Protein AF-A0A2N3BWS3-F1 (afdb_monomer)

Solvent-accessible surface area (backbone atoms only — not comparable to full-atom values): 22316 Å² total; per-residue (Å²): 134,87,56,79,60,49,69,54,69,70,58,85,68,66,78,55,32,49,43,45,34,47,52,26,44,51,46,23,54,54,46,52,52,51,51,47,65,52,42,57,38,34,72,71,69,78,39,83,69,52,35,74,57,54,70,63,33,44,49,50,46,45,50,56,58,46,28,44,41,25,44,51,46,14,50,44,46,57,46,49,27,74,69,34,76,46,72,60,68,48,40,68,70,45,48,52,50,53,48,34,43,51,47,13,53,51,35,54,52,46,24,55,82,50,55,64,67,58,34,43,50,38,46,47,46,24,61,51,56,49,49,52,56,52,45,53,49,37,60,75,40,66,35,68,89,57,45,64,57,53,51,44,50,48,46,33,49,48,12,50,52,42,27,46,53,35,44,65,70,72,48,68,26,65,77,32,59,16,44,39,40,28,49,43,36,51,55,49,51,50,52,55,52,49,55,52,51,52,54,52,54,53,40,58,52,39,59,75,67,69,52,93,74,76,55,69,73,74,78,42,73,66,55,49,51,37,51,50,40,40,53,54,21,40,51,36,36,46,77,37,71,87,36,70,67,25,55,54,36,43,50,52,28,28,50,43,52,50,54,54,48,64,63,51,52,55,83,77,42,63,87,38,70,74,56,38,54,57,51,51,61,47,48,56,69,47,51,45,72,72,67,84,78,81,82,82,87,69,76,87,61,59,84,84,62,82,88,53,83,59,65,50,45,80,68,62,82,85,77,84,85,83,83,86,84,84,75,78,91,72,91,76,84,93,80,86,90,86,84,88,82,84,86,83,89,89,82,84,89,84,89,88,84,86,82,85,82,88,84,87,81,88,78,84,78,85,90,82,88,75,88,85,80,86,88,83,134

Radius of gyration: 27.06 Å; Cα contacts (8 Å, |Δi|>4): 331; chains: 1; bounding box: 96×55×74 Å

Mean predicted aligned error: 15.38 Å

Sequence (377 aa):
MTTTTEPTRAWTGPAILTFGFRPFLFGAAVWAMLAMVFWVPMQSGHLMLPTAFDPLSWHAQEFLFGYLGAVVAGFLLTAVPNWTGRLPIVGWRLGVLAGLWLAGRLAVCVSGGLTAGQIAVADLAFPVVFALAIGREIVAGRNWRNLIVLAMLGDFILGNALFHWEAARGDHAAQGYGLGLGLGTAIMMIAVKRGRRVPSITSNWLVKRRSSVLPVPPMQSFDKAALVALVVSLALWVGLPLGSLTGVALALAGVLHALRLTRRAGHRTFAEPLVKVLHAGYAVFFLSPSIPVRPPLRPWLRARLRPSSFCAGLFRPVTGRAGLAHRGGGRCAPCDPLGLGTMTGPCATDRQGGGLPYPGAVHRAPKSVLLGVSPLP

pLDDT: mean 70.32, std 23.37, range [23.23, 97.0]

Secondary structure (DSSP, 8-state):
---TTHHHHS--S-GGGSSTHHHHHHHHHHHHHHHHHHHHHHHTTS---S-SS-HHHHHHHIIIIIIHHHHHHHHHHHHHHHHH-PPPP-THHHHHHHHHHHHHHHHHHTGGGS-HHHHHHHHHHHHHHHHHHHHHHHHHTT-GGGHHHHHHHHHHHHHHHHHHHHHHTTS-GGGSHHHHHHHHHHHHHHHHHHHHHHHHHHHHHHHHTT-S-PPPPTT-HHHHHHHHHHHHHHHHHHH-TT-HHHHHHHHHHHHHHHHHHHTTTGGGGTT-HHHHHHHHHHHHHHHGGG---PPP--GGGTTT-SS-TTGGGTS----S-------------------------------------------PPP-----------

Foldseek 3Di:
DDALCNVLVPDPDDPQQSAFLRLLLVVLVVLVVVLCVQLVCLVVVNDDFLALARSLLLSLCCVLQQNVVSNVRSVLLVVLCVQLVDHGRGDVSSVVLSVLSVQLNVCRRNVNVDQLVVNLCSSLVNLVVSLVVSVVSCVVSVPPVCCVVSVLSVQLSVLSNVLSVCSNVVHNSSPALSSLSSVLSSVLNCLVVLLQPLLVVVQVVCVVVVPPDHADHGPDPLSVVLSVLSVVLSVCCSVPVPDPVSLVSLLVSLVSQVVSLVSSPLVVVVVDPVSVVSSVVSCLQSVLQPDDDPDDDDDVVVPPDPDDPRVCSNDDDDPDDDDPPPDDPDDDDDDDDDDDDDDDDDDDDDDDDDDDDDDDDDDDDDDDDDDDDDDDD

Structure (mmCIF, N/CA/C/O backbone):
data_AF-A0A2N3BWS3-F1
#
_entry.id   AF-A0A2N3BWS3-F1
#
loop_
_atom_site.group_PDB
_atom_site.id
_atom_site.type_symbol
_atom_site.label_atom_id
_atom_site.label_alt_id
_atom_site.label_comp_id
_atom_site.label_asym_id
_atom_site.label_entity_id
_atom_site.label_seq_id
_atom_site.pdbx_PDB_ins_code
_atom_site.Cartn_x
_atom_site.Cartn_y
_atom_site.Cartn_z
_atom_site.occupancy
_atom_site.B_iso_or_equiv
_atom_site.auth_seq_id
_atom_site.auth_comp_id
_atom_site.auth_asym_id
_atom_site.auth_atom_id
_atom_site.pdbx_PDB_model_num
ATOM 1 N N . MET A 1 1 ? -15.454 -22.858 24.008 1.00 45.22 1 MET A N 1
ATOM 2 C CA . MET A 1 1 ? -15.354 -21.563 23.299 1.00 45.22 1 MET A CA 1
ATOM 3 C C . MET A 1 1 ? -13.885 -21.245 23.145 1.00 45.22 1 MET A C 1
ATOM 5 O O . MET A 1 1 ? -13.258 -20.890 24.133 1.00 45.22 1 MET A O 1
ATOM 9 N N . THR A 1 2 ? -13.325 -21.442 21.954 1.00 45.47 2 THR A N 1
ATOM 10 C CA . THR A 1 2 ? -11.912 -21.137 21.729 1.00 45.47 2 THR A CA 1
ATOM 11 C C . THR A 1 2 ? -11.706 -19.630 21.734 1.00 45.47 2 THR A C 1
ATOM 13 O O . THR A 1 2 ? -12.371 -18.908 20.986 1.00 45.47 2 THR A O 1
ATOM 16 N N . THR A 1 3 ? -10.823 -19.140 22.594 1.00 57.09 3 THR A N 1
ATOM 17 C CA . THR A 1 3 ? -10.532 -17.702 22.665 1.00 57.09 3 THR A CA 1
ATOM 18 C C . THR A 1 3 ? -9.661 -17.293 21.475 1.00 57.09 3 THR A C 1
ATOM 20 O O . THR A 1 3 ? -8.882 -18.088 20.952 1.00 57.09 3 THR A O 1
ATOM 23 N N . THR A 1 4 ? -9.758 -16.042 21.019 1.00 57.84 4 THR A N 1
ATOM 24 C CA . THR A 1 4 ? -8.979 -15.532 19.867 1.00 57.84 4 THR A CA 1
ATOM 25 C C . THR A 1 4 ? -7.456 -15.620 20.051 1.00 57.84 4 THR A C 1
ATOM 27 O O . THR A 1 4 ? -6.715 -15.474 19.081 1.00 57.84 4 THR A O 1
ATOM 30 N N . THR A 1 5 ? -6.983 -15.882 21.273 1.00 60.38 5 THR A N 1
ATOM 31 C CA . THR A 1 5 ? -5.571 -16.018 21.656 1.00 60.38 5 THR A CA 1
ATOM 32 C C . THR A 1 5 ? -5.061 -17.465 21.672 1.00 60.38 5 THR A C 1
ATOM 34 O O . THR A 1 5 ? -3.852 -17.687 21.784 1.00 60.38 5 THR A O 1
ATOM 37 N N . GLU A 1 6 ? -5.940 -18.456 21.539 1.00 63.56 6 GLU A N 1
ATOM 38 C CA . GLU A 1 6 ? -5.607 -19.881 21.640 1.00 63.56 6 GLU A CA 1
ATOM 39 C C . GLU A 1 6 ? -4.723 -20.392 20.486 1.00 63.56 6 GLU A C 1
ATOM 41 O O . GLU A 1 6 ? -3.702 -21.019 20.771 1.00 63.56 6 GLU A O 1
ATOM 46 N N . PRO A 1 7 ? -4.963 -20.029 19.205 1.00 64.31 7 PRO A N 1
ATOM 47 C CA . PRO A 1 7 ? -4.083 -20.440 18.103 1.00 64.31 7 PRO A CA 1
ATOM 48 C C . PRO A 1 7 ? -2.673 -19.852 18.213 1.00 64.31 7 PRO A C 1
ATOM 50 O O . PRO A 1 7 ? -1.696 -20.492 17.839 1.00 64.31 7 PRO A O 1
ATOM 53 N N . THR A 1 8 ? -2.553 -18.630 18.743 1.00 64.19 8 THR A N 1
ATOM 54 C CA . THR A 1 8 ? -1.258 -17.978 18.991 1.00 64.19 8 THR A CA 1
ATOM 55 C C . THR A 1 8 ? -0.478 -18.627 20.129 1.00 64.19 8 THR A C 1
ATOM 57 O O . THR A 1 8 ? 0.747 -18.621 20.087 1.00 64.19 8 THR A O 1
ATOM 60 N N . ARG A 1 9 ? -1.166 -19.175 21.142 1.00 63.12 9 ARG A N 1
ATOM 61 C CA . ARG A 1 9 ? -0.533 -19.889 22.264 1.00 63.12 9 ARG A CA 1
ATOM 62 C C . ARG A 1 9 ? -0.180 -21.335 21.921 1.00 63.12 9 ARG A C 1
ATOM 64 O O . ARG A 1 9 ? 0.783 -21.851 22.469 1.00 63.12 9 ARG A O 1
ATOM 71 N N . ALA A 1 10 ? -0.929 -21.962 21.017 1.00 70.12 10 ALA A N 1
ATOM 72 C CA . ALA A 1 10 ? -0.691 -23.333 20.567 1.00 70.12 10 ALA A CA 1
ATOM 73 C C . ALA A 1 10 ? 0.445 -23.461 19.529 1.00 70.12 10 ALA A C 1
ATOM 75 O O . ALA A 1 10 ? 0.857 -24.572 19.205 1.00 70.12 10 ALA A O 1
ATOM 76 N N . TRP A 1 11 ? 0.948 -22.351 18.978 1.00 72.81 11 TRP A N 1
ATOM 77 C CA . TRP A 1 11 ? 2.016 -22.375 17.978 1.00 72.81 11 TRP A CA 1
ATOM 78 C C . TRP A 1 11 ? 3.396 -22.585 18.616 1.00 72.81 11 TRP A C 1
ATOM 80 O O . TRP A 1 11 ? 3.886 -21.723 19.342 1.00 72.81 11 TRP A O 1
ATOM 90 N N . THR A 1 12 ? 4.049 -23.696 18.274 1.00 73.00 12 THR A N 1
ATOM 91 C CA . THR A 1 12 ? 5.389 -24.087 18.757 1.00 73.00 12 THR A CA 1
ATOM 92 C C . THR A 1 12 ? 6.524 -23.805 17.761 1.00 73.00 12 THR A C 1
ATOM 94 O O . THR A 1 12 ? 7.680 -24.096 18.049 1.00 73.00 12 THR A O 1
ATOM 97 N N . GLY A 1 13 ? 6.220 -23.248 16.583 1.00 78.06 13 GLY A N 1
ATOM 98 C CA . GLY A 1 13 ? 7.214 -22.935 15.549 1.00 78.06 13 GLY A CA 1
ATOM 99 C C . GLY A 1 13 ? 7.935 -21.588 15.750 1.00 78.06 13 GLY A C 1
ATOM 100 O O . GLY A 1 13 ? 7.808 -20.954 16.798 1.00 78.06 13 GLY A O 1
ATOM 101 N N . PRO A 1 14 ? 8.653 -21.082 14.725 1.00 79.31 14 PRO A N 1
ATOM 102 C CA . PRO A 1 14 ? 9.442 -19.853 14.825 1.00 79.31 14 PRO A CA 1
ATOM 103 C C . PRO A 1 14 ? 8.625 -18.652 15.318 1.00 79.31 14 PRO A C 1
ATOM 105 O O . PRO A 1 14 ? 7.535 -18.379 14.804 1.00 79.31 14 PRO A O 1
ATOM 108 N N . ALA A 1 15 ? 9.182 -17.886 16.262 1.00 77.62 15 ALA A N 1
ATOM 109 C CA . ALA A 1 15 ? 8.506 -16.759 16.918 1.00 77.62 15 ALA A CA 1
ATOM 110 C C . ALA A 1 15 ? 8.084 -15.629 15.955 1.00 77.62 15 ALA A C 1
ATOM 112 O O . ALA A 1 15 ? 7.190 -14.830 16.262 1.00 77.62 15 ALA A O 1
ATOM 113 N N . ILE A 1 16 ? 8.713 -15.548 14.778 1.00 77.00 16 ILE A N 1
ATOM 114 C CA . ILE A 1 16 ? 8.342 -14.581 13.741 1.00 77.00 16 ILE A CA 1
ATOM 115 C C . ILE A 1 16 ? 6.975 -14.901 13.122 1.00 77.00 16 ILE A C 1
ATOM 117 O O . ILE A 1 16 ? 6.283 -13.985 12.697 1.00 77.00 16 ILE A O 1
ATOM 121 N N . LEU A 1 17 ? 6.534 -16.164 13.145 1.00 80.00 17 LEU A N 1
ATOM 122 C CA . LEU A 1 17 ? 5.262 -16.601 12.558 1.00 80.00 17 LEU A CA 1
ATOM 123 C C . LEU A 1 17 ? 4.086 -16.604 13.548 1.00 80.00 17 LEU A C 1
ATOM 125 O O . LEU A 1 17 ? 2.964 -16.956 13.180 1.00 80.00 17 LEU A O 1
ATOM 129 N N . THR A 1 18 ? 4.322 -16.191 14.795 1.00 74.56 18 THR A N 1
ATOM 130 C CA . THR A 1 18 ? 3.289 -16.144 15.837 1.00 74.56 18 THR A CA 1
ATOM 131 C C . THR A 1 18 ? 2.251 -15.058 15.564 1.00 74.56 18 THR A C 1
ATOM 133 O O . THR A 1 18 ? 1.067 -15.272 15.784 1.00 74.56 18 THR A O 1
ATOM 136 N N . PHE A 1 19 ? 2.664 -13.891 15.062 1.00 75.81 19 PHE A N 1
ATOM 137 C CA . PHE A 1 19 ? 1.750 -12.781 14.793 1.00 75.81 19 PHE A CA 1
ATOM 138 C C . PHE A 1 19 ? 1.906 -12.271 13.368 1.00 75.81 19 PHE A C 1
ATOM 140 O O . PHE A 1 19 ? 3.013 -11.955 12.943 1.00 75.81 19 PHE A O 1
ATOM 147 N N . GLY A 1 20 ? 0.780 -12.078 12.677 1.00 75.00 20 GLY A N 1
ATOM 148 C CA . GLY A 1 20 ? 0.747 -11.619 11.287 1.00 75.00 20 GLY A CA 1
ATOM 149 C C . GLY A 1 20 ? 1.528 -10.335 11.002 1.00 75.00 20 GLY A C 1
ATOM 150 O O . GLY A 1 20 ? 2.094 -10.193 9.929 1.00 75.00 20 GLY A O 1
ATOM 151 N N . PHE A 1 21 ? 1.627 -9.408 11.958 1.00 80.56 21 PHE A N 1
ATOM 152 C CA . PHE A 1 21 ? 2.386 -8.172 11.753 1.00 80.56 21 PHE A CA 1
ATOM 153 C C . PHE A 1 21 ? 3.905 -8.363 11.793 1.00 80.56 21 PHE A C 1
ATOM 155 O O . PHE A 1 21 ? 4.620 -7.559 11.206 1.00 80.56 21 PHE A O 1
ATOM 162 N N . ARG A 1 22 ? 4.413 -9.386 12.491 1.00 86.25 22 ARG A N 1
ATOM 163 C CA . ARG A 1 22 ? 5.852 -9.553 12.729 1.00 86.25 22 ARG A CA 1
ATOM 164 C C . ARG A 1 22 ? 6.655 -9.755 11.444 1.00 86.25 22 ARG A C 1
ATOM 166 O O . ARG A 1 22 ? 7.553 -8.947 11.228 1.00 86.25 22 ARG A O 1
ATOM 173 N N . PRO A 1 23 ? 6.359 -10.751 10.586 1.00 89.44 23 PRO A N 1
ATOM 174 C CA . PRO A 1 23 ? 7.195 -11.012 9.420 1.00 89.44 23 PRO A CA 1
ATOM 175 C C . PRO A 1 23 ? 7.101 -9.870 8.411 1.00 89.44 23 PRO A C 1
ATOM 177 O O . PRO A 1 23 ? 8.110 -9.483 7.839 1.00 89.44 23 PRO A O 1
ATOM 180 N N . PHE A 1 24 ? 5.918 -9.272 8.252 1.00 91.12 24 PHE A N 1
ATOM 181 C CA . PHE A 1 24 ? 5.712 -8.199 7.286 1.00 91.12 24 PHE A CA 1
ATOM 182 C C . PHE A 1 24 ? 6.261 -6.848 7.735 1.00 91.12 24 PHE A C 1
ATOM 184 O O . PHE A 1 24 ? 6.885 -6.174 6.930 1.00 91.12 24 PHE A O 1
ATOM 191 N N . LEU A 1 25 ? 6.073 -6.430 8.992 1.00 89.12 25 LEU A N 1
ATOM 192 C CA . LEU A 1 25 ? 6.623 -5.147 9.451 1.00 89.12 25 LEU A CA 1
ATOM 193 C C . LEU A 1 25 ? 8.142 -5.211 9.617 1.00 89.12 25 LEU A C 1
ATOM 195 O O . LEU A 1 25 ? 8.829 -4.253 9.270 1.00 89.12 25 LEU A O 1
ATOM 199 N N . PHE A 1 26 ? 8.669 -6.336 10.110 1.00 90.25 26 PHE A N 1
ATOM 200 C CA . PHE A 1 26 ? 10.112 -6.554 10.162 1.00 90.25 26 PHE A CA 1
ATOM 201 C C . PHE A 1 26 ? 10.703 -6.646 8.751 1.00 90.25 26 PHE A C 1
ATOM 203 O O . PHE A 1 26 ? 11.652 -5.932 8.442 1.00 90.25 26 PHE A O 1
ATOM 210 N N . GLY A 1 27 ? 10.092 -7.453 7.877 1.00 91.62 27 GLY A N 1
ATOM 211 C CA . GLY A 1 27 ? 10.486 -7.577 6.475 1.00 91.62 27 GLY A CA 1
ATOM 212 C C . GLY A 1 27 ? 10.451 -6.238 5.745 1.00 91.62 27 GLY A C 1
ATOM 213 O O . GLY A 1 27 ? 11.419 -5.894 5.081 1.00 91.62 27 GLY A O 1
ATOM 214 N N . ALA A 1 28 ? 9.405 -5.431 5.942 1.00 92.00 28 ALA A N 1
ATOM 215 C CA . ALA A 1 28 ? 9.309 -4.086 5.382 1.00 92.00 28 ALA A CA 1
ATOM 216 C C . ALA A 1 28 ? 10.457 -3.180 5.851 1.00 92.00 28 ALA A C 1
ATOM 218 O O . ALA A 1 28 ? 11.052 -2.484 5.035 1.00 92.00 28 ALA A O 1
ATOM 219 N N . ALA A 1 29 ? 10.793 -3.192 7.145 1.00 91.38 29 ALA A N 1
ATOM 220 C CA . ALA A 1 29 ? 11.887 -2.380 7.676 1.00 91.38 29 ALA A CA 1
ATOM 221 C C . ALA A 1 29 ? 13.246 -2.793 7.090 1.00 91.38 29 ALA A C 1
ATOM 223 O O . ALA A 1 29 ? 14.009 -1.938 6.641 1.00 91.38 29 ALA A O 1
ATOM 224 N N . VAL A 1 30 ? 13.527 -4.100 7.048 1.00 94.38 30 VAL A N 1
ATOM 225 C CA . VAL A 1 30 ? 14.751 -4.643 6.439 1.00 94.38 30 VAL A CA 1
ATOM 226 C C . VAL A 1 30 ? 14.806 -4.302 4.952 1.00 94.38 30 VAL A C 1
ATOM 228 O O . VAL A 1 30 ? 15.818 -3.797 4.474 1.00 94.38 30 VAL A O 1
ATOM 231 N N . TRP A 1 31 ? 13.705 -4.507 4.233 1.00 93.94 31 TRP A N 1
ATOM 232 C CA . TRP A 1 31 ? 13.632 -4.234 2.804 1.00 93.94 31 TRP A CA 1
ATOM 233 C C . TRP A 1 31 ? 13.795 -2.756 2.475 1.00 93.94 31 TRP A C 1
ATOM 235 O O . TRP A 1 31 ? 14.520 -2.431 1.548 1.00 93.94 31 TRP A O 1
ATOM 245 N N . ALA A 1 32 ? 13.209 -1.845 3.255 1.00 91.38 32 ALA A N 1
ATOM 246 C CA . ALA A 1 32 ? 13.399 -0.410 3.054 1.00 91.38 32 ALA A CA 1
ATOM 247 C C . ALA A 1 32 ? 14.876 0.000 3.179 1.00 91.38 32 ALA A C 1
ATOM 249 O O . ALA A 1 32 ? 15.355 0.817 2.391 1.00 91.38 32 ALA A O 1
ATOM 250 N N . MET A 1 33 ? 15.608 -0.585 4.136 1.00 92.94 33 MET A N 1
ATOM 251 C CA . MET A 1 33 ? 17.050 -0.359 4.268 1.00 92.94 33 MET A CA 1
ATOM 252 C C . MET A 1 33 ? 17.810 -0.913 3.060 1.00 92.94 33 MET A C 1
ATOM 254 O O . MET A 1 33 ? 18.583 -0.179 2.450 1.00 92.94 33 MET A O 1
ATOM 258 N N . LEU A 1 34 ? 17.557 -2.169 2.677 1.00 93.19 34 LEU A N 1
ATOM 259 C CA . LEU A 1 34 ? 18.210 -2.799 1.523 1.00 93.19 34 LEU A CA 1
ATOM 260 C C . LEU A 1 34 ? 17.917 -2.050 0.219 1.00 93.19 34 LEU A C 1
ATOM 262 O O . LEU A 1 34 ? 18.834 -1.752 -0.538 1.00 93.19 34 LEU A O 1
ATOM 266 N N . ALA A 1 35 ? 16.662 -1.670 -0.009 1.00 90.81 35 ALA A N 1
ATOM 267 C CA . ALA A 1 35 ? 16.245 -0.925 -1.186 1.00 90.81 35 ALA A CA 1
ATOM 268 C C . ALA A 1 35 ? 16.952 0.434 -1.280 1.00 90.81 35 ALA A C 1
ATOM 270 O O . ALA A 1 35 ? 17.357 0.827 -2.368 1.00 90.81 35 ALA A O 1
ATOM 271 N N . MET A 1 36 ? 17.173 1.138 -0.162 1.00 90.25 36 MET A N 1
ATOM 272 C CA . MET A 1 36 ? 17.979 2.370 -0.154 1.00 90.25 36 MET A CA 1
ATOM 273 C C . MET A 1 36 ? 19.458 2.112 -0.421 1.00 90.25 36 MET A C 1
ATOM 275 O O . MET A 1 36 ? 20.070 2.849 -1.196 1.00 90.25 36 MET A O 1
ATOM 279 N N . VAL A 1 37 ? 20.021 1.068 0.191 1.00 91.38 37 VAL A N 1
ATOM 280 C CA . VAL A 1 37 ? 21.423 0.674 -0.008 1.00 91.38 37 VAL A CA 1
ATOM 281 C C . VAL A 1 37 ? 21.691 0.292 -1.462 1.00 91.38 37 VAL A C 1
ATOM 283 O O . VAL A 1 37 ? 22.759 0.609 -1.968 1.00 91.38 37 VAL A O 1
ATOM 286 N N . PHE A 1 38 ? 20.733 -0.325 -2.152 1.00 89.00 38 PHE A N 1
ATOM 287 C CA . PHE A 1 38 ? 20.847 -0.624 -3.579 1.00 89.00 38 PHE A CA 1
ATOM 288 C C . PHE A 1 38 ? 20.567 0.591 -4.461 1.00 89.00 38 PHE A C 1
ATOM 290 O O . PHE A 1 38 ? 21.290 0.840 -5.425 1.00 89.00 38 PHE A O 1
ATOM 297 N N . TRP A 1 39 ? 19.550 1.384 -4.126 1.00 90.69 39 TRP A N 1
ATOM 298 C CA . TRP A 1 39 ? 19.123 2.484 -4.981 1.00 90.69 39 TRP A CA 1
ATOM 299 C C . TRP A 1 39 ? 20.114 3.650 -5.030 1.00 90.69 39 TRP A C 1
ATOM 301 O O . TRP A 1 39 ? 20.347 4.199 -6.103 1.00 90.69 39 TRP A O 1
ATOM 311 N N . VAL A 1 40 ? 20.719 4.038 -3.901 1.00 88.38 40 VAL A N 1
ATOM 312 C CA . VAL A 1 40 ? 21.632 5.198 -3.853 1.00 88.38 40 VAL A CA 1
ATOM 313 C C . VAL A 1 40 ? 22.867 5.006 -4.760 1.00 88.38 40 VAL A C 1
ATOM 315 O O . VAL A 1 40 ? 23.155 5.901 -5.565 1.00 88.38 40 VAL A O 1
ATOM 318 N N . PRO A 1 41 ? 23.574 3.859 -4.722 1.00 87.81 41 PRO A N 1
ATOM 319 C CA . PRO A 1 41 ? 24.634 3.534 -5.679 1.00 87.81 41 PRO A CA 1
ATOM 320 C C . PRO A 1 41 ? 24.132 3.397 -7.120 1.00 87.81 41 PRO A C 1
ATOM 322 O O . PRO A 1 41 ? 24.815 3.816 -8.052 1.00 87.81 41 PRO A O 1
ATOM 325 N N . MET A 1 42 ? 22.925 2.854 -7.314 1.00 86.94 42 MET A N 1
ATOM 326 C CA . MET A 1 42 ? 22.341 2.693 -8.646 1.00 86.94 42 MET A CA 1
ATOM 327 C C . MET A 1 42 ? 22.042 4.040 -9.312 1.00 86.94 42 MET A C 1
ATOM 329 O O . MET A 1 42 ? 22.330 4.241 -10.488 1.00 86.94 42 MET A O 1
ATOM 333 N N . GLN A 1 43 ? 21.557 5.013 -8.540 1.00 83.38 43 GLN A N 1
ATOM 334 C CA . GLN A 1 43 ? 21.281 6.367 -9.018 1.00 83.38 43 GLN A CA 1
ATOM 335 C C . GLN A 1 43 ? 22.554 7.174 -9.324 1.00 83.38 43 GLN A C 1
ATOM 337 O O . GLN A 1 43 ? 22.517 8.089 -10.148 1.00 83.38 43 GLN A O 1
ATOM 342 N N . SER A 1 44 ? 23.664 6.854 -8.658 1.00 85.56 44 SER A N 1
ATOM 343 C CA . SER A 1 44 ? 24.975 7.485 -8.873 1.00 85.56 44 SER A CA 1
ATOM 344 C C . SER A 1 44 ? 25.820 6.779 -9.940 1.00 85.56 44 SER A C 1
ATOM 346 O O . SER A 1 44 ? 26.906 7.252 -10.258 1.00 85.56 44 SER A O 1
ATOM 348 N N . GLY A 1 45 ? 25.318 5.684 -10.525 1.00 84.19 45 GLY A N 1
ATOM 349 C CA . GLY A 1 45 ? 26.008 4.911 -11.562 1.00 84.19 45 GLY A CA 1
ATOM 350 C C . GLY A 1 45 ? 27.102 3.974 -11.037 1.00 84.19 45 GLY A C 1
ATOM 351 O O . GLY A 1 45 ? 27.802 3.358 -11.833 1.00 84.19 45 GLY A O 1
ATOM 352 N N . HIS A 1 46 ? 27.250 3.835 -9.716 1.00 83.56 46 HIS A N 1
ATOM 353 C CA . HIS A 1 46 ? 28.242 2.949 -9.092 1.00 83.56 46 HIS A CA 1
ATOM 354 C C . HIS A 1 46 ? 27.792 1.483 -9.012 1.00 83.56 46 HIS A C 1
ATOM 356 O O . HIS A 1 46 ? 28.611 0.604 -8.754 1.00 83.56 46 HIS A O 1
ATOM 362 N N . LEU A 1 47 ? 26.499 1.213 -9.204 1.00 84.56 47 LEU A N 1
ATOM 363 C CA . LEU A 1 47 ? 25.919 -0.127 -9.173 1.00 84.56 47 LEU A CA 1
ATOM 364 C C . LEU A 1 47 ? 24.916 -0.275 -10.316 1.00 84.56 47 LEU A C 1
ATOM 366 O O . LEU A 1 47 ? 24.047 0.573 -10.484 1.00 84.56 47 LEU A O 1
ATOM 370 N N . MET A 1 48 ? 24.986 -1.369 -11.067 1.00 80.25 48 MET A N 1
ATOM 371 C CA . MET A 1 48 ? 23.932 -1.738 -12.012 1.00 80.25 48 MET A CA 1
ATOM 372 C C . MET A 1 48 ? 23.372 -3.085 -11.582 1.00 80.25 48 MET A C 1
ATOM 374 O O . MET A 1 48 ? 24.041 -4.109 -11.712 1.00 80.25 48 MET A O 1
ATOM 378 N N . LEU A 1 49 ? 22.165 -3.082 -11.013 1.00 79.31 49 LEU A N 1
ATOM 379 C CA . LEU A 1 49 ? 21.456 -4.335 -10.788 1.00 79.31 49 LEU A CA 1
ATOM 380 C C . LEU A 1 49 ? 21.063 -4.944 -12.142 1.00 79.31 49 LEU A C 1
ATOM 382 O O . LEU A 1 49 ? 20.771 -4.195 -13.077 1.00 79.31 49 LEU A O 1
ATOM 386 N N . PRO A 1 50 ? 21.003 -6.282 -12.251 1.00 84.25 50 PRO A N 1
ATOM 387 C CA . PRO A 1 50 ? 20.472 -6.962 -13.425 1.00 84.25 50 PRO A CA 1
ATOM 388 C C . PRO A 1 50 ? 18.943 -6.843 -13.421 1.00 84.25 50 PRO A C 1
ATOM 390 O O . PRO A 1 50 ? 18.232 -7.829 -13.249 1.00 84.25 50 PRO A O 1
ATOM 393 N N . THR A 1 51 ? 18.436 -5.620 -13.550 1.00 83.44 51 THR A N 1
ATOM 394 C CA . THR A 1 51 ? 17.014 -5.281 -13.557 1.00 83.44 51 THR A CA 1
ATOM 395 C C . THR A 1 51 ? 16.617 -4.741 -14.925 1.00 83.44 51 THR A C 1
ATOM 397 O O . THR A 1 51 ? 17.364 -3.983 -15.538 1.00 83.44 51 THR A O 1
ATOM 400 N N . ALA A 1 52 ? 15.432 -5.124 -15.400 1.00 81.31 52 ALA A N 1
ATOM 401 C CA . ALA A 1 52 ? 14.845 -4.580 -16.625 1.00 81.31 52 ALA A CA 1
ATOM 402 C C . ALA A 1 52 ? 14.271 -3.164 -16.418 1.00 81.31 52 ALA A C 1
ATOM 404 O O . ALA A 1 52 ? 14.032 -2.439 -17.379 1.00 81.31 52 ALA A O 1
ATOM 405 N N . PHE A 1 53 ? 14.046 -2.769 -15.162 1.00 82.69 53 PHE A N 1
ATOM 406 C CA . PHE A 1 53 ? 13.540 -1.448 -14.798 1.00 82.69 53 PHE A CA 1
ATOM 407 C C . PHE A 1 53 ? 14.653 -0.400 -14.765 1.00 82.69 53 PHE A C 1
ATOM 409 O O . PHE A 1 53 ? 15.750 -0.670 -14.273 1.00 82.69 53 PHE A O 1
ATOM 416 N N . ASP A 1 54 ? 14.335 0.831 -15.171 1.00 85.62 54 ASP A N 1
ATOM 417 C CA . ASP A 1 54 ? 15.200 1.974 -14.890 1.00 85.62 54 ASP A CA 1
ATOM 418 C C . ASP A 1 54 ? 15.308 2.228 -13.367 1.00 85.62 54 ASP A C 1
ATOM 420 O O . ASP A 1 54 ? 14.399 1.865 -12.606 1.00 85.62 54 ASP A O 1
ATOM 424 N N . PRO A 1 55 ? 16.389 2.876 -12.888 1.00 85.38 55 PRO A N 1
ATOM 425 C CA . PRO A 1 55 ? 16.618 3.067 -11.458 1.00 85.38 55 PRO A CA 1
ATOM 426 C C . PRO A 1 55 ? 15.479 3.768 -10.705 1.00 85.38 55 PRO A C 1
ATOM 428 O O . PRO A 1 55 ? 15.271 3.497 -9.519 1.00 85.38 55 PRO A O 1
ATOM 431 N N . LEU A 1 56 ? 14.745 4.673 -11.361 1.00 86.00 56 LEU A N 1
ATOM 432 C CA . LEU A 1 56 ? 13.644 5.405 -10.740 1.00 86.00 56 LEU A CA 1
ATOM 433 C C . LEU A 1 56 ? 12.385 4.535 -10.653 1.00 86.00 56 LEU A C 1
ATOM 435 O O . LEU A 1 56 ? 11.765 4.483 -9.589 1.00 86.00 56 LEU A O 1
ATOM 439 N N . SER A 1 57 ? 12.032 3.825 -11.727 1.00 87.25 57 SER A N 1
ATOM 440 C CA . SER A 1 57 ? 10.906 2.880 -11.733 1.00 87.25 57 SER A CA 1
ATOM 441 C C . SER A 1 57 ? 11.125 1.735 -10.752 1.00 87.25 57 SER A C 1
ATOM 443 O O . SER A 1 57 ? 10.212 1.413 -9.993 1.00 87.25 57 SER A O 1
ATOM 445 N N . TRP A 1 58 ? 12.342 1.187 -10.675 1.00 90.69 58 TRP A N 1
ATOM 446 C CA . TRP A 1 58 ? 12.686 0.161 -9.688 1.00 90.69 58 TRP A CA 1
ATOM 447 C C . TRP A 1 58 ? 12.448 0.659 -8.257 1.00 90.69 58 TRP A C 1
ATOM 449 O O . TRP A 1 58 ? 11.755 0.020 -7.470 1.00 90.69 58 TRP A O 1
ATOM 459 N N . HIS A 1 59 ? 12.936 1.857 -7.927 1.00 90.38 59 HIS A N 1
ATOM 460 C CA . HIS A 1 59 ? 12.707 2.457 -6.612 1.00 90.38 59 HIS A CA 1
ATOM 461 C C . HIS A 1 59 ? 11.232 2.676 -6.303 1.00 90.38 59 HIS A C 1
ATOM 463 O O . HIS A 1 59 ? 10.768 2.344 -5.209 1.00 90.38 59 HIS A O 1
ATOM 469 N N . ALA A 1 60 ? 10.493 3.245 -7.256 1.00 89.25 60 ALA A N 1
ATOM 470 C CA . ALA A 1 60 ? 9.078 3.522 -7.084 1.00 89.25 60 ALA A CA 1
ATOM 471 C C . ALA A 1 60 ? 8.298 2.222 -6.824 1.00 89.25 60 ALA A C 1
ATOM 473 O O . ALA A 1 60 ? 7.495 2.167 -5.890 1.00 89.25 60 ALA A O 1
ATOM 474 N N . GLN A 1 61 ? 8.614 1.160 -7.569 1.00 92.38 61 GLN A N 1
ATOM 475 C CA . GLN A 1 61 ? 8.026 -0.165 -7.403 1.00 92.38 61 GLN A CA 1
ATOM 476 C C . GLN A 1 61 ? 8.331 -0.777 -6.034 1.00 92.38 61 GLN A C 1
ATOM 478 O O . GLN A 1 61 ? 7.442 -1.306 -5.352 1.00 92.38 61 GLN A O 1
ATOM 483 N N . GLU A 1 62 ? 9.589 -0.686 -5.607 1.00 93.06 62 GLU A N 1
ATOM 484 C CA . GLU A 1 62 ? 10.038 -1.278 -4.356 1.00 93.06 62 GLU A CA 1
ATOM 485 C C . GLU A 1 62 ? 9.461 -0.588 -3.122 1.00 93.06 62 GLU A C 1
ATOM 487 O O . GLU A 1 62 ? 9.070 -1.255 -2.159 1.00 93.06 62 GLU A O 1
ATOM 492 N N . PHE A 1 63 ? 9.314 0.736 -3.157 1.00 92.19 63 PHE A N 1
ATOM 493 C CA . PHE A 1 63 ? 8.725 1.482 -2.047 1.00 92.19 63 PHE A CA 1
ATOM 494 C C . PHE A 1 63 ? 7.202 1.404 -2.016 1.00 92.19 63 PHE A C 1
ATOM 496 O O . PHE A 1 63 ? 6.616 1.236 -0.939 1.00 92.19 63 PHE A O 1
ATOM 503 N N . LEU A 1 64 ? 6.555 1.525 -3.176 1.00 92.00 64 LEU A N 1
ATOM 504 C CA . LEU A 1 64 ? 5.102 1.581 -3.241 1.00 92.00 64 LEU A CA 1
ATOM 505 C C . LEU A 1 64 ? 4.472 0.197 -3.098 1.00 92.00 64 LEU A C 1
ATOM 507 O O . LEU A 1 64 ? 3.611 0.016 -2.245 1.00 92.00 64 LEU A O 1
ATOM 511 N N . PHE A 1 65 ? 4.892 -0.790 -3.885 1.00 93.81 65 PHE A N 1
ATOM 512 C CA . PHE A 1 65 ? 4.244 -2.104 -3.879 1.00 93.81 65 PHE A CA 1
ATOM 513 C C . PHE A 1 65 ? 4.937 -3.096 -2.944 1.00 93.81 65 PHE A C 1
ATOM 515 O O . PHE A 1 65 ? 4.264 -3.906 -2.307 1.00 93.81 65 PHE A O 1
ATOM 522 N N . GLY A 1 66 ? 6.255 -2.979 -2.768 1.00 92.81 66 GLY A N 1
ATOM 523 C CA . GLY A 1 66 ? 7.028 -3.843 -1.872 1.00 92.81 66 GLY A CA 1
ATOM 524 C C . GLY A 1 66 ? 6.900 -3.473 -0.410 1.00 92.81 66 GLY A C 1
ATOM 525 O O . GLY A 1 66 ? 6.265 -4.183 0.375 1.00 92.81 66 GLY A O 1
ATOM 526 N N . TYR A 1 67 ? 7.520 -2.354 -0.045 1.00 94.25 67 TYR A N 1
ATOM 527 C CA . TYR A 1 67 ? 7.558 -1.855 1.324 1.00 94.25 67 TYR A CA 1
ATOM 528 C C . TYR A 1 67 ? 6.155 -1.528 1.838 1.00 94.25 67 TYR A C 1
ATOM 530 O O . TYR A 1 67 ? 5.712 -2.097 2.840 1.00 94.25 67 TYR A O 1
ATOM 538 N N . LEU A 1 68 ? 5.428 -0.635 1.158 1.00 92.94 68 LEU A N 1
ATOM 539 C CA . LEU A 1 68 ? 4.108 -0.239 1.632 1.00 92.94 68 LEU A CA 1
ATOM 540 C C . LEU A 1 68 ? 3.111 -1.406 1.546 1.00 92.94 68 LEU A C 1
ATOM 542 O O . LEU A 1 68 ? 2.309 -1.558 2.467 1.00 92.94 68 LEU A O 1
ATOM 546 N N . GLY A 1 69 ? 3.202 -2.276 0.534 1.00 94.00 69 GLY A N 1
ATOM 547 C CA . GLY A 1 69 ? 2.409 -3.509 0.469 1.00 94.00 69 GLY A CA 1
ATOM 548 C C . GLY A 1 69 ? 2.602 -4.406 1.699 1.00 94.00 69 GLY A C 1
ATOM 549 O O . GLY A 1 69 ? 1.620 -4.840 2.308 1.00 94.00 69 GLY A O 1
ATOM 550 N N . ALA A 1 70 ? 3.846 -4.605 2.148 1.00 94.19 70 ALA A N 1
ATOM 551 C CA . ALA A 1 70 ? 4.136 -5.334 3.384 1.00 94.19 70 ALA A CA 1
ATOM 552 C C . ALA A 1 70 ? 3.589 -4.620 4.632 1.00 94.19 70 ALA A C 1
ATOM 554 O O . ALA A 1 70 ? 2.967 -5.253 5.490 1.00 94.19 70 ALA A O 1
ATOM 555 N N . VAL A 1 71 ? 3.738 -3.295 4.733 1.00 93.31 71 VAL A N 1
ATOM 556 C CA . VAL A 1 71 ? 3.179 -2.518 5.856 1.00 93.31 71 VAL A CA 1
ATOM 557 C C . VAL A 1 71 ? 1.654 -2.656 5.925 1.00 93.31 71 VAL A C 1
ATOM 559 O O . VAL A 1 71 ? 1.089 -2.871 7.004 1.00 93.31 71 VAL A O 1
ATOM 562 N N . VAL A 1 72 ? 0.981 -2.578 4.776 1.00 92.75 72 VAL A N 1
ATOM 563 C CA . VAL A 1 72 ? -0.469 -2.771 4.652 1.00 92.75 72 VAL A CA 1
ATOM 564 C C . VAL A 1 72 ? -0.861 -4.180 5.077 1.00 92.75 72 VAL A C 1
ATOM 566 O O . VAL A 1 72 ? -1.802 -4.333 5.859 1.00 92.75 72 VAL A O 1
ATOM 569 N N . ALA A 1 73 ? -0.128 -5.201 4.638 1.00 93.25 73 ALA A N 1
ATOM 570 C CA . ALA A 1 73 ? -0.404 -6.577 5.021 1.00 93.25 73 ALA A CA 1
ATOM 571 C C . ALA A 1 73 ? -0.255 -6.803 6.529 1.00 93.25 73 ALA A C 1
ATOM 573 O O . ALA A 1 73 ? -1.173 -7.325 7.165 1.00 93.25 73 ALA A O 1
ATOM 574 N N . GLY A 1 74 ? 0.833 -6.317 7.135 1.00 90.69 74 GLY A N 1
ATOM 575 C CA . GLY A 1 74 ? 1.034 -6.397 8.584 1.00 90.69 74 GLY A CA 1
ATOM 576 C C . GLY A 1 74 ? -0.076 -5.693 9.377 1.00 90.69 74 GLY A C 1
ATOM 577 O O . GLY A 1 74 ? -0.572 -6.212 10.385 1.00 90.69 74 GLY A O 1
ATOM 578 N N . PHE A 1 75 ? -0.539 -4.538 8.891 1.00 90.56 75 PHE A N 1
ATOM 579 C CA . PHE A 1 75 ? -1.677 -3.828 9.474 1.00 90.56 75 PHE A CA 1
ATOM 580 C C . PHE A 1 75 ? -2.996 -4.599 9.322 1.00 90.56 75 PHE A C 1
ATOM 582 O O . PHE A 1 75 ? -3.779 -4.675 10.269 1.00 90.56 75 PHE A O 1
ATOM 589 N N . LEU A 1 76 ? -3.281 -5.164 8.150 1.00 90.69 76 LEU A N 1
ATOM 590 C CA . LEU A 1 76 ? -4.547 -5.849 7.889 1.00 90.69 76 LEU A CA 1
ATOM 591 C C . LEU A 1 76 ? -4.633 -7.207 8.586 1.00 90.69 76 LEU A C 1
ATOM 593 O O . LEU A 1 76 ? -5.688 -7.527 9.130 1.00 90.69 76 LEU A O 1
ATOM 597 N N . LEU A 1 77 ? -3.527 -7.942 8.692 1.00 89.50 77 LEU A N 1
ATOM 598 C CA . LEU A 1 77 ? -3.467 -9.203 9.437 1.00 89.50 77 LEU A CA 1
ATOM 599 C C . LEU A 1 77 ? -3.775 -9.036 10.930 1.00 89.50 77 LEU A C 1
ATOM 601 O O . LEU A 1 77 ? -4.245 -9.972 11.568 1.00 89.50 77 LEU A O 1
ATOM 605 N N . THR A 1 78 ? -3.554 -7.845 11.490 1.00 86.81 78 THR A N 1
ATOM 606 C CA . THR A 1 78 ? -3.959 -7.520 12.868 1.00 86.81 78 THR A CA 1
ATOM 607 C C . THR A 1 78 ? -5.341 -6.883 12.940 1.00 86.81 78 THR A C 1
ATOM 609 O O . THR A 1 78 ? -6.065 -7.058 13.918 1.00 86.81 78 THR A O 1
ATOM 612 N N . ALA A 1 79 ? -5.745 -6.135 11.916 1.00 87.56 79 ALA A N 1
ATOM 613 C CA . ALA A 1 79 ? -7.020 -5.433 11.905 1.00 87.56 79 ALA A CA 1
ATOM 614 C C . ALA A 1 79 ? -8.220 -6.349 11.626 1.00 87.56 79 ALA A C 1
ATOM 616 O O . ALA A 1 79 ? -9.266 -6.193 12.251 1.00 87.56 79 ALA A O 1
ATOM 617 N N . VAL A 1 80 ? -8.078 -7.283 10.689 1.00 88.81 80 VAL A N 1
ATOM 618 C CA . VAL A 1 80 ? -9.176 -8.113 10.178 1.00 88.81 80 VAL A CA 1
ATOM 619 C C . VAL A 1 80 ? -9.723 -9.081 11.232 1.00 88.81 80 VAL A C 1
ATOM 621 O O . VAL A 1 80 ? -10.948 -9.113 11.380 1.00 88.81 80 VAL A O 1
ATOM 624 N N . PRO A 1 81 ? -8.899 -9.783 12.037 1.00 86.62 81 PRO A N 1
ATOM 625 C CA . PRO A 1 81 ? -9.406 -10.605 13.140 1.00 86.62 81 PRO A CA 1
ATOM 626 C C . PRO A 1 81 ? -10.239 -9.786 14.135 1.00 86.62 81 PRO A C 1
ATOM 628 O O . PRO A 1 81 ? -11.320 -10.199 14.539 1.00 86.62 81 PRO A O 1
ATOM 631 N N . ASN A 1 82 ? -9.805 -8.558 14.438 1.00 86.25 82 ASN A N 1
ATOM 632 C CA . ASN A 1 82 ? -10.529 -7.653 15.336 1.00 86.25 82 ASN A CA 1
ATOM 633 C C . ASN A 1 82 ? -11.871 -7.169 14.763 1.00 86.25 82 ASN A C 1
ATOM 635 O O . ASN A 1 82 ? -12.789 -6.858 15.515 1.00 86.25 82 ASN A O 1
ATOM 639 N N . TRP A 1 83 ? -11.997 -7.066 13.439 1.00 85.50 83 TRP A N 1
ATOM 640 C CA . TRP A 1 83 ? -13.242 -6.651 12.787 1.00 85.50 83 TRP A CA 1
ATOM 641 C C . TRP A 1 83 ? -14.230 -7.795 12.584 1.00 85.50 83 TRP A C 1
ATOM 643 O O . TRP A 1 83 ? -15.432 -7.551 12.514 1.00 85.50 83 TRP A O 1
ATOM 653 N N . THR A 1 84 ? -13.725 -9.010 12.401 1.00 85.62 84 THR A N 1
ATOM 654 C CA . THR A 1 84 ? -14.522 -10.186 12.022 1.00 85.62 84 THR A CA 1
ATOM 655 C C . THR A 1 84 ? -14.799 -11.111 13.204 1.00 85.62 84 THR A C 1
ATOM 657 O O . THR A 1 84 ? -15.669 -11.967 13.102 1.00 85.62 84 THR A O 1
ATOM 660 N N . GLY A 1 85 ? -14.063 -10.963 14.311 1.00 81.12 85 GLY A N 1
ATOM 661 C CA . GLY A 1 85 ? -14.119 -11.871 15.459 1.00 81.12 85 GLY A CA 1
ATOM 662 C C . GLY A 1 85 ? -13.545 -13.262 15.171 1.00 81.12 85 GLY A C 1
ATOM 663 O O . GLY A 1 85 ? -13.655 -14.149 16.014 1.00 81.12 85 GLY A O 1
ATOM 664 N N . ARG A 1 86 ? -12.950 -13.473 13.988 1.00 85.38 86 ARG A N 1
ATOM 665 C CA . ARG A 1 86 ? -12.385 -14.761 13.570 1.00 85.38 86 ARG A CA 1
ATOM 666 C C . ARG A 1 86 ? -10.943 -14.916 14.038 1.00 85.38 86 ARG A C 1
ATOM 668 O O . ARG A 1 86 ? -10.284 -13.957 14.441 1.00 85.38 86 ARG A O 1
ATOM 675 N N . LEU A 1 87 ? -10.459 -16.153 13.983 1.00 82.12 87 LEU A N 1
ATOM 676 C CA . LEU A 1 87 ? -9.103 -16.494 14.396 1.00 82.12 87 LEU A CA 1
ATOM 677 C C . LEU A 1 87 ? -8.066 -15.854 13.453 1.00 82.12 87 LEU A C 1
ATOM 679 O O . LEU A 1 87 ? -8.271 -15.842 12.236 1.00 82.12 87 LEU A O 1
ATOM 683 N N . PRO A 1 88 ? -6.952 -15.322 13.988 1.00 83.56 88 PRO A N 1
ATOM 684 C CA . PRO A 1 88 ? -5.890 -14.744 13.174 1.00 83.56 88 PRO A CA 1
ATOM 685 C C . PRO A 1 88 ? -5.191 -15.804 12.313 1.00 83.56 88 PRO A C 1
ATOM 687 O O . PRO A 1 88 ? -5.083 -16.970 12.693 1.00 83.56 88 PRO A O 1
ATOM 690 N N . ILE A 1 89 ? -4.662 -15.383 11.161 1.00 82.88 89 ILE A N 1
ATOM 691 C CA . ILE A 1 89 ? -3.791 -16.225 10.334 1.00 82.88 89 ILE A CA 1
ATOM 692 C C . ILE A 1 89 ? -2.434 -16.336 11.040 1.00 82.88 89 ILE A C 1
ATOM 694 O O . ILE A 1 89 ? -1.739 -15.333 11.208 1.00 82.88 89 ILE A O 1
ATOM 698 N N . VAL A 1 90 ? -2.069 -17.551 11.449 1.00 84.88 90 VAL A N 1
ATOM 699 C CA . VAL A 1 90 ? -0.833 -17.854 12.187 1.00 84.88 90 VAL A CA 1
ATOM 700 C C . VAL A 1 90 ? -0.053 -18.992 11.528 1.00 84.88 90 VAL A C 1
ATOM 702 O O . VAL A 1 90 ? -0.610 -19.784 10.760 1.00 84.88 90 VAL A O 1
ATOM 705 N N . GLY A 1 91 ? 1.243 -19.077 11.832 1.00 85.75 91 GLY A N 1
ATOM 706 C CA . GLY A 1 91 ? 2.079 -20.222 11.482 1.00 85.75 91 GLY A CA 1
ATOM 707 C C . GLY A 1 91 ? 2.439 -20.322 9.999 1.00 85.75 91 GLY A C 1
ATOM 708 O O . GLY A 1 91 ? 2.749 -19.325 9.350 1.00 85.75 91 GLY A O 1
ATOM 709 N N . TRP A 1 92 ? 2.411 -21.535 9.442 1.00 86.06 92 TRP A N 1
ATOM 710 C CA . TRP A 1 92 ? 2.931 -21.805 8.092 1.00 86.06 92 TRP A CA 1
ATOM 711 C C . TRP A 1 92 ? 2.204 -21.045 6.975 1.00 86.06 92 TRP A C 1
ATOM 713 O O . TRP A 1 92 ? 2.828 -20.611 6.013 1.00 86.06 92 TRP A O 1
ATOM 723 N N . ARG A 1 93 ? 0.900 -20.783 7.132 1.00 87.94 93 ARG A N 1
ATOM 724 C CA . ARG A 1 93 ? 0.124 -19.960 6.181 1.00 87.94 93 ARG A CA 1
ATOM 725 C C . ARG A 1 93 ? 0.684 -18.542 6.063 1.00 87.94 93 ARG A C 1
ATOM 727 O O . ARG A 1 93 ? 0.692 -17.965 4.982 1.00 87.94 93 ARG A O 1
ATOM 734 N N . LEU A 1 94 ? 1.171 -17.997 7.176 1.00 88.38 94 LEU A N 1
ATOM 735 C CA . LEU A 1 94 ? 1.838 -16.703 7.209 1.00 88.38 94 LEU A CA 1
ATOM 736 C C . LEU A 1 94 ? 3.236 -16.779 6.580 1.00 88.38 94 LEU A C 1
ATOM 738 O O . LEU A 1 94 ? 3.631 -15.858 5.872 1.00 88.38 94 LEU A O 1
ATOM 742 N N . GLY A 1 95 ? 3.945 -17.892 6.795 1.00 88.88 95 GLY A N 1
ATOM 743 C CA . GLY A 1 95 ? 5.232 -18.176 6.155 1.00 88.88 95 GLY A CA 1
ATOM 744 C C . GLY A 1 95 ? 5.135 -18.210 4.630 1.00 88.88 95 GLY A C 1
ATOM 745 O O . GLY A 1 95 ? 5.941 -17.572 3.964 1.00 88.88 95 GLY A O 1
ATOM 746 N N . VAL A 1 96 ? 4.102 -18.856 4.077 1.00 93.31 96 VAL A N 1
ATOM 747 C CA . VAL A 1 96 ? 3.843 -18.870 2.625 1.00 93.31 96 VAL A CA 1
ATOM 748 C C . VAL A 1 96 ? 3.609 -17.457 2.091 1.00 93.31 96 VAL A C 1
ATOM 750 O O . VAL A 1 96 ? 4.217 -17.079 1.096 1.00 93.31 96 VAL A O 1
ATOM 753 N N . LEU A 1 97 ? 2.785 -16.643 2.762 1.00 94.06 97 LEU A N 1
ATOM 754 C CA . LEU A 1 97 ? 2.554 -15.256 2.337 1.00 94.06 97 LEU A CA 1
ATOM 755 C C . LEU A 1 97 ? 3.840 -14.416 2.378 1.00 94.06 97 LEU A C 1
ATOM 757 O O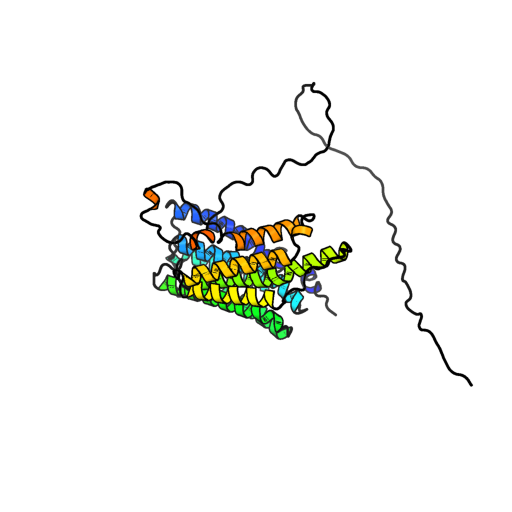 . LEU A 1 97 ? 4.089 -13.636 1.463 1.00 94.06 97 LEU A O 1
ATOM 761 N N . ALA A 1 98 ? 4.659 -14.574 3.421 1.00 93.88 98 ALA A N 1
ATOM 762 C CA . ALA A 1 98 ? 5.940 -13.881 3.533 1.00 93.88 98 ALA A CA 1
ATOM 763 C C . ALA A 1 98 ? 6.945 -14.354 2.467 1.00 93.88 98 ALA A C 1
ATOM 765 O O . ALA A 1 98 ? 7.668 -13.535 1.904 1.00 93.88 98 ALA A O 1
ATOM 766 N N . GLY A 1 99 ? 6.953 -15.653 2.154 1.00 94.94 99 GLY A N 1
ATOM 767 C CA . GLY A 1 99 ? 7.765 -16.235 1.087 1.00 94.94 99 GLY A CA 1
ATOM 768 C C . GLY A 1 99 ? 7.364 -15.726 -0.295 1.00 94.94 99 GLY A C 1
ATOM 769 O O . GLY A 1 99 ? 8.233 -15.325 -1.059 1.00 94.94 99 GLY A O 1
ATOM 770 N N . LEU A 1 100 ? 6.060 -15.656 -0.591 1.00 95.75 100 LEU A N 1
ATOM 771 C CA . LEU A 1 100 ? 5.548 -15.061 -1.832 1.00 95.75 100 LEU A CA 1
ATOM 772 C C . LEU A 1 100 ? 5.950 -13.590 -1.959 1.00 95.75 100 LEU A C 1
ATOM 774 O O . LEU A 1 100 ? 6.372 -13.157 -3.027 1.00 95.75 100 LEU A O 1
ATOM 778 N N . TRP A 1 101 ? 5.849 -12.828 -0.867 1.00 96.44 101 TRP A N 1
ATOM 779 C CA . TRP A 1 101 ? 6.269 -11.429 -0.859 1.00 96.44 101 TRP A CA 1
ATOM 780 C C . TRP A 1 101 ? 7.765 -11.292 -1.163 1.00 96.44 101 TRP A C 1
ATOM 782 O O . TRP A 1 101 ? 8.142 -10.516 -2.039 1.00 96.44 101 TRP A O 1
ATOM 792 N N . LEU A 1 102 ? 8.608 -12.082 -0.494 1.00 95.56 102 LEU A N 1
ATOM 793 C CA . LEU A 1 102 ? 10.052 -12.063 -0.719 1.00 95.56 102 LEU A CA 1
ATOM 794 C C . LEU A 1 102 ? 10.416 -12.519 -2.141 1.00 95.56 102 LEU A C 1
ATOM 796 O O . LEU A 1 102 ? 11.292 -11.924 -2.761 1.00 95.56 102 LEU A O 1
ATOM 800 N N . ALA A 1 103 ? 9.726 -13.526 -2.678 1.00 94.69 103 ALA A N 1
ATOM 801 C CA . ALA A 1 103 ? 9.935 -14.007 -4.040 1.00 94.69 103 ALA A CA 1
ATOM 802 C C . ALA A 1 103 ? 9.667 -12.912 -5.084 1.00 94.69 103 ALA A C 1
ATOM 804 O O . ALA A 1 103 ? 10.482 -12.735 -5.987 1.00 94.69 103 ALA A O 1
ATOM 805 N N . GLY A 1 104 ? 8.590 -12.133 -4.928 1.00 93.19 104 GLY A N 1
ATOM 806 C CA . GLY A 1 104 ? 8.308 -10.988 -5.799 1.00 93.19 104 GLY A CA 1
ATOM 807 C C . GLY A 1 104 ? 9.427 -9.945 -5.775 1.00 93.19 104 GLY A C 1
ATOM 808 O O . GLY A 1 104 ? 9.889 -9.502 -6.822 1.00 93.19 104 GLY A O 1
ATOM 809 N N . ARG A 1 105 ? 9.949 -9.630 -4.583 1.00 94.19 105 ARG A N 1
ATOM 810 C CA . ARG A 1 105 ? 11.070 -8.690 -4.420 1.00 94.19 105 ARG A CA 1
ATOM 811 C C . ARG A 1 105 ? 12.343 -9.161 -5.114 1.00 94.19 105 ARG A C 1
ATOM 813 O O . ARG A 1 105 ? 12.984 -8.404 -5.837 1.00 94.19 105 ARG A O 1
ATOM 820 N N . LEU A 1 106 ? 12.694 -10.430 -4.918 1.00 92.75 106 LEU A N 1
ATOM 821 C CA . LEU A 1 106 ? 13.855 -11.021 -5.576 1.00 92.75 106 LEU A CA 1
ATOM 822 C C . LEU A 1 106 ? 13.676 -11.031 -7.098 1.00 92.75 106 LEU A C 1
ATOM 824 O O . LEU A 1 106 ? 14.610 -10.656 -7.800 1.00 92.75 106 LEU A O 1
ATOM 828 N N . ALA A 1 107 ? 12.482 -11.371 -7.596 1.00 92.25 107 ALA A N 1
ATOM 829 C CA . ALA A 1 107 ? 12.171 -11.368 -9.024 1.00 92.25 107 ALA A CA 1
ATOM 830 C C . ALA A 1 107 ? 12.322 -9.977 -9.662 1.00 92.25 107 ALA A C 1
ATOM 832 O O . ALA A 1 107 ? 12.845 -9.875 -10.769 1.00 92.25 107 ALA A O 1
ATOM 833 N N . VAL A 1 108 ? 11.927 -8.904 -8.966 1.00 90.56 108 VAL A N 1
ATOM 834 C CA . VAL A 1 108 ? 12.123 -7.527 -9.451 1.00 90.56 108 VAL A CA 1
ATOM 835 C C . VAL A 1 108 ? 13.610 -7.142 -9.454 1.00 90.56 108 VAL A C 1
ATOM 837 O O . VAL A 1 108 ? 14.080 -6.556 -10.431 1.00 90.56 108 VAL A O 1
ATOM 840 N N . CYS A 1 109 ? 14.384 -7.527 -8.431 1.00 88.88 109 CYS A N 1
ATOM 841 C CA . CYS A 1 109 ? 15.834 -7.278 -8.373 1.00 88.88 109 CYS A CA 1
ATOM 842 C C . CYS A 1 109 ? 16.641 -7.967 -9.482 1.00 88.88 109 CYS A C 1
ATOM 844 O O . CYS A 1 109 ? 17.629 -7.397 -9.941 1.00 88.88 109 CYS A O 1
ATOM 846 N N . VAL A 1 110 ? 16.246 -9.179 -9.887 1.00 88.12 110 VAL A N 1
ATOM 847 C CA . VAL A 1 110 ? 16.931 -9.973 -10.930 1.00 88.12 110 VAL A CA 1
ATOM 848 C C . VAL A 1 110 ? 16.168 -9.995 -12.257 1.00 88.12 110 VAL A C 1
ATOM 850 O O . VAL A 1 110 ? 16.361 -10.883 -13.088 1.00 88.12 110 VAL A O 1
ATOM 853 N N . SER A 1 111 ? 15.287 -9.014 -12.460 1.00 86.94 111 SER A N 1
ATOM 854 C CA . SER A 1 111 ? 14.363 -8.965 -13.597 1.00 86.94 111 SER A CA 1
ATOM 855 C C . SER A 1 111 ? 15.044 -8.974 -14.969 1.00 86.94 111 SER A C 1
ATOM 857 O O . SER A 1 111 ? 14.434 -9.402 -15.939 1.00 86.94 111 SER A O 1
ATOM 859 N N . GLY A 1 112 ? 16.317 -8.591 -15.072 1.00 83.19 112 GLY A N 1
ATOM 860 C CA . GLY A 1 112 ? 17.091 -8.653 -16.314 1.00 83.19 112 GLY A CA 1
ATOM 861 C C . GLY A 1 112 ? 17.314 -10.073 -16.851 1.00 83.19 112 GLY A C 1
ATOM 862 O O . GLY A 1 112 ? 17.607 -10.227 -18.031 1.00 83.19 112 GLY A O 1
ATOM 863 N N . GLY A 1 113 ? 17.157 -11.110 -16.018 1.00 82.75 113 GLY A N 1
ATOM 864 C CA . GLY A 1 113 ? 17.232 -12.517 -16.432 1.00 82.75 113 GLY A CA 1
ATOM 865 C C . GLY A 1 113 ? 15.875 -13.208 -16.608 1.00 82.75 113 GLY A C 1
ATOM 866 O O . GLY A 1 113 ? 15.838 -14.401 -16.902 1.00 82.75 113 GLY A O 1
ATOM 867 N N . LEU A 1 114 ? 14.763 -12.500 -16.391 1.00 87.50 114 LEU A N 1
ATOM 868 C CA . LEU A 1 114 ? 13.413 -13.065 -16.383 1.00 87.50 114 LEU A CA 1
ATOM 869 C C . LEU A 1 114 ? 12.541 -12.420 -17.460 1.00 87.50 114 LEU A C 1
ATOM 871 O O . LEU A 1 114 ? 12.732 -11.272 -17.850 1.00 87.50 114 LEU A O 1
ATOM 875 N N . THR A 1 115 ? 11.527 -13.150 -17.921 1.00 89.00 115 THR A N 1
ATOM 876 C CA . THR A 1 115 ? 10.514 -12.566 -18.810 1.00 89.00 115 THR A CA 1
ATOM 877 C C . THR A 1 115 ? 9.587 -11.630 -18.031 1.00 89.00 115 THR A C 1
ATOM 879 O O . THR A 1 115 ? 9.293 -11.866 -16.855 1.00 89.00 115 THR A O 1
ATOM 882 N N . ALA A 1 116 ? 9.052 -10.602 -18.698 1.00 87.25 116 ALA A N 1
ATOM 883 C CA . ALA A 1 116 ? 8.111 -9.651 -18.095 1.00 87.25 116 ALA A CA 1
ATOM 884 C C . ALA A 1 116 ? 6.920 -10.345 -17.401 1.00 87.25 116 ALA A C 1
ATOM 886 O O . ALA A 1 116 ? 6.523 -9.961 -16.302 1.00 87.25 116 ALA A O 1
ATOM 887 N N . GLY A 1 117 ? 6.396 -11.423 -17.999 1.00 89.12 117 GLY A N 1
ATOM 888 C CA . GLY A 1 117 ? 5.309 -12.214 -17.417 1.00 89.12 117 GLY A CA 1
ATOM 889 C C . GLY A 1 117 ? 5.699 -12.921 -16.115 1.00 89.12 117 GLY A C 1
ATOM 890 O O . GLY A 1 117 ? 4.926 -12.907 -15.160 1.00 89.12 117 GLY A O 1
ATOM 891 N N . GLN A 1 118 ? 6.904 -13.495 -16.034 1.00 91.12 118 GLN A N 1
ATOM 892 C CA . GLN A 1 118 ? 7.387 -14.152 -14.811 1.00 91.12 118 GLN A CA 1
ATOM 893 C C . GLN A 1 118 ? 7.561 -13.156 -13.662 1.00 91.12 118 GLN A C 1
ATOM 895 O O . GLN A 1 118 ? 7.173 -13.457 -12.534 1.00 91.12 118 GLN A O 1
ATOM 900 N N . ILE A 1 119 ? 8.094 -11.967 -13.955 1.00 91.31 119 ILE A N 1
ATOM 901 C CA . ILE A 1 119 ? 8.270 -10.894 -12.969 1.00 91.31 119 ILE A CA 1
ATOM 902 C C . ILE A 1 119 ? 6.905 -10.440 -12.445 1.00 91.31 119 ILE A C 1
ATOM 904 O O . ILE A 1 119 ? 6.690 -10.423 -11.233 1.00 91.31 119 ILE A O 1
ATOM 908 N N . ALA A 1 120 ? 5.962 -10.153 -13.349 1.00 92.00 120 ALA A N 1
ATOM 909 C CA . ALA A 1 120 ? 4.618 -9.719 -12.984 1.00 92.00 120 ALA A CA 1
ATOM 910 C C . ALA A 1 120 ? 3.886 -10.771 -12.137 1.00 92.00 120 ALA A C 1
ATOM 912 O O . ALA A 1 120 ? 3.284 -10.433 -11.121 1.00 92.00 120 ALA A O 1
ATOM 913 N N . VAL A 1 121 ? 3.968 -12.054 -12.511 1.00 94.69 121 VAL A N 1
ATOM 914 C CA . VAL A 1 121 ? 3.343 -13.151 -11.753 1.00 94.69 121 VAL A CA 1
ATOM 915 C C . VAL A 1 121 ? 3.968 -13.292 -10.368 1.00 94.69 121 VAL A C 1
ATOM 917 O O . VAL A 1 121 ? 3.231 -13.377 -9.386 1.00 94.69 121 VAL A O 1
ATOM 920 N N . ALA A 1 122 ? 5.300 -13.286 -10.264 1.00 94.69 122 ALA A N 1
ATOM 921 C CA . ALA A 1 122 ? 5.987 -13.389 -8.979 1.00 94.69 122 ALA A CA 1
ATOM 922 C C . ALA A 1 122 ? 5.627 -12.220 -8.050 1.00 94.69 122 ALA A C 1
ATOM 924 O O . ALA A 1 122 ? 5.385 -12.421 -6.859 1.00 94.69 122 ALA A O 1
ATOM 925 N N . ASP A 1 123 ? 5.536 -11.011 -8.601 1.00 93.88 123 ASP A N 1
ATOM 926 C CA . ASP A 1 123 ? 5.249 -9.806 -7.834 1.00 93.88 123 ASP A CA 1
ATOM 927 C C . ASP A 1 123 ? 3.770 -9.669 -7.428 1.00 93.88 123 ASP A C 1
ATOM 929 O O . ASP A 1 123 ? 3.457 -9.262 -6.306 1.00 93.88 123 ASP A O 1
ATOM 933 N N . LEU A 1 124 ? 2.842 -10.061 -8.307 1.00 95.75 124 LEU A N 1
ATOM 934 C CA . LEU A 1 124 ? 1.397 -10.024 -8.052 1.00 95.75 124 LEU A CA 1
ATOM 935 C C . LEU A 1 124 ? 0.898 -11.204 -7.213 1.00 95.75 124 LEU A C 1
ATOM 937 O O . LEU A 1 124 ? -0.162 -11.090 -6.590 1.00 95.75 124 LEU A O 1
ATOM 941 N N . ALA A 1 125 ? 1.643 -12.311 -7.143 1.00 96.19 125 ALA A N 1
ATOM 942 C CA . ALA A 1 125 ? 1.238 -13.497 -6.389 1.00 96.19 125 ALA A CA 1
ATOM 943 C C . ALA A 1 125 ? 0.939 -13.170 -4.921 1.00 96.19 125 ALA A C 1
ATOM 945 O O . ALA A 1 125 ? -0.106 -13.557 -4.395 1.00 96.19 125 ALA A O 1
ATOM 946 N N . PHE A 1 126 ? 1.817 -12.409 -4.263 1.00 96.25 126 PHE A N 1
ATOM 947 C CA . PHE A 1 126 ? 1.611 -12.007 -2.875 1.00 96.25 126 PHE A CA 1
ATOM 948 C C . PHE A 1 126 ? 0.325 -11.191 -2.662 1.00 96.25 126 PHE A C 1
ATOM 950 O O . PHE A 1 126 ? -0.532 -11.653 -1.900 1.00 96.25 126 PHE A O 1
ATOM 957 N N . PRO A 1 127 ? 0.149 -10.000 -3.271 1.00 95.69 127 PRO A N 1
ATOM 958 C CA . PRO A 1 127 ? -0.996 -9.158 -2.959 1.00 95.69 127 PRO A CA 1
ATOM 959 C C . PRO A 1 127 ? -2.321 -9.806 -3.391 1.00 95.69 127 PRO A C 1
ATOM 961 O O . PRO A 1 127 ? -3.311 -9.650 -2.677 1.00 95.69 127 PRO A O 1
ATOM 964 N N . VAL A 1 128 ? -2.341 -10.610 -4.464 1.00 97.00 128 VAL A N 1
ATOM 965 C CA . VAL A 1 128 ? -3.532 -11.370 -4.889 1.00 97.00 128 VAL A CA 1
ATOM 966 C C . VAL A 1 128 ? -3.903 -12.447 -3.870 1.00 97.00 128 VAL A C 1
ATOM 968 O O . VAL A 1 128 ? -5.029 -12.453 -3.368 1.00 97.00 128 VAL A O 1
ATOM 971 N N . VAL A 1 129 ? -2.969 -13.333 -3.503 1.00 96.44 129 VAL A N 1
ATOM 972 C CA . VAL A 1 129 ? -3.233 -14.394 -2.511 1.00 96.44 129 VAL A CA 1
ATOM 973 C C . VAL A 1 129 ? -3.615 -13.780 -1.163 1.00 96.44 129 VAL A C 1
ATOM 975 O O . VAL A 1 129 ? -4.526 -14.262 -0.484 1.00 96.44 129 VAL A O 1
ATOM 978 N N . PHE A 1 130 ? -2.973 -12.673 -0.794 1.00 95.69 130 PHE A N 1
ATOM 979 C CA . PHE A 1 130 ? -3.294 -11.926 0.411 1.00 95.69 130 PHE A CA 1
ATOM 980 C C . PHE A 1 130 ? -4.714 -11.338 0.381 1.00 95.69 130 PHE A C 1
ATOM 982 O O . PHE A 1 130 ? -5.465 -11.503 1.347 1.00 95.69 130 PHE A O 1
ATOM 989 N N . ALA A 1 131 ? -5.118 -10.706 -0.724 1.00 95.75 131 ALA A N 1
ATOM 990 C CA . ALA A 1 131 ? -6.464 -10.165 -0.891 1.00 95.75 131 ALA A CA 1
ATOM 991 C C . ALA A 1 131 ? -7.535 -11.255 -0.825 1.00 95.75 131 ALA A C 1
ATOM 993 O O . ALA A 1 131 ? -8.542 -11.071 -0.142 1.00 95.75 131 ALA A O 1
ATOM 994 N N . LEU A 1 132 ? -7.301 -12.412 -1.448 1.00 95.31 132 LEU A N 1
ATOM 995 C CA . LEU A 1 132 ? -8.211 -13.557 -1.375 1.00 95.31 132 LEU A CA 1
ATOM 996 C C . LEU A 1 132 ? -8.339 -14.089 0.058 1.00 95.31 132 LEU A C 1
ATOM 998 O O . LEU A 1 132 ? -9.453 -14.310 0.540 1.00 95.31 132 LEU A O 1
ATOM 1002 N N . ALA A 1 133 ? -7.218 -14.237 0.771 1.00 93.38 133 ALA A N 1
ATOM 1003 C CA . ALA A 1 133 ? -7.215 -14.694 2.157 1.00 93.38 133 ALA A CA 1
ATOM 1004 C C . ALA A 1 133 ? -8.007 -13.744 3.069 1.00 93.38 133 ALA A C 1
ATOM 1006 O O . ALA A 1 133 ? -8.881 -14.184 3.815 1.00 93.38 133 ALA A O 1
ATOM 1007 N N . ILE A 1 134 ? -7.751 -12.436 2.978 1.00 92.25 134 ILE A N 1
ATOM 1008 C CA . ILE A 1 134 ? -8.463 -11.424 3.768 1.00 92.25 134 ILE A CA 1
ATOM 1009 C C . ILE A 1 134 ? -9.932 -11.308 3.349 1.00 92.25 134 ILE A C 1
ATOM 1011 O O . ILE A 1 134 ? -10.808 -11.214 4.211 1.00 92.25 134 ILE A O 1
ATOM 1015 N N . GLY A 1 135 ? -10.221 -11.342 2.049 1.00 92.69 135 GLY A N 1
ATOM 1016 C CA . GLY A 1 135 ? -11.578 -11.276 1.516 1.00 92.69 135 GLY A CA 1
ATOM 1017 C C . GLY A 1 135 ? -12.442 -12.419 2.034 1.00 92.69 135 GLY A C 1
ATOM 1018 O O . GLY A 1 135 ? -13.543 -12.177 2.531 1.00 92.69 135 GLY A O 1
ATOM 1019 N N . ARG A 1 136 ? -11.900 -13.642 2.046 1.00 92.75 136 ARG A N 1
ATOM 1020 C CA . ARG A 1 136 ? -12.562 -14.812 2.632 1.00 92.75 136 ARG A CA 1
ATOM 1021 C C . ARG A 1 136 ? -12.930 -14.589 4.100 1.00 92.75 136 ARG A C 1
ATOM 1023 O O . ARG A 1 136 ? -14.051 -14.897 4.495 1.00 92.75 136 ARG A O 1
ATOM 1030 N N . GLU A 1 137 ? -12.020 -14.038 4.904 1.00 91.00 137 GLU A N 1
ATOM 1031 C CA . GLU A 1 137 ? -12.285 -13.774 6.325 1.00 91.00 137 GLU A CA 1
ATOM 1032 C C . GLU A 1 137 ? -13.329 -12.664 6.539 1.00 91.00 137 GLU A C 1
ATOM 1034 O O . GLU A 1 137 ? -14.174 -12.784 7.427 1.00 91.00 137 GLU A O 1
ATOM 1039 N N . ILE A 1 138 ? -13.328 -11.609 5.712 1.00 90.88 138 ILE A N 1
ATOM 1040 C CA . ILE A 1 138 ? -14.309 -10.511 5.800 1.00 90.88 138 ILE A CA 1
ATOM 1041 C C . ILE A 1 138 ? -15.714 -10.987 5.417 1.00 90.88 138 ILE A C 1
ATOM 1043 O O . ILE A 1 138 ? -16.675 -10.668 6.125 1.00 90.88 138 ILE A O 1
ATOM 1047 N N . VAL A 1 139 ? -15.833 -11.749 4.325 1.00 91.31 139 VAL A N 1
ATOM 1048 C CA . VAL A 1 139 ? -17.113 -12.291 3.843 1.00 91.31 139 VAL A CA 1
ATOM 1049 C C . VAL A 1 139 ? -17.664 -13.309 4.838 1.00 91.31 139 VAL A C 1
ATOM 1051 O O . VAL A 1 139 ? -18.824 -13.213 5.238 1.00 91.31 139 VAL A O 1
ATOM 1054 N N . ALA A 1 140 ? -16.825 -14.225 5.327 1.00 89.81 140 ALA A N 1
ATOM 1055 C CA . ALA A 1 140 ? -17.231 -15.198 6.337 1.00 89.81 140 ALA A CA 1
ATOM 1056 C C . ALA A 1 140 ? -17.597 -14.544 7.681 1.00 89.81 140 ALA A C 1
ATOM 1058 O O . ALA A 1 140 ? -18.511 -15.003 8.360 1.00 89.81 140 ALA A O 1
ATOM 1059 N N . GLY A 1 141 ? -16.930 -13.446 8.052 1.00 87.06 141 GLY A N 1
ATOM 1060 C CA . GLY A 1 141 ? -17.285 -12.623 9.211 1.00 87.06 141 GLY A CA 1
ATOM 1061 C C . GLY A 1 141 ? -18.483 -11.690 8.987 1.00 87.06 141 GLY A C 1
ATOM 1062 O O . GLY A 1 141 ? -18.808 -10.915 9.884 1.00 87.06 141 GLY A O 1
ATOM 1063 N N . ARG A 1 142 ? -19.110 -11.712 7.797 1.00 89.19 142 ARG A N 1
ATOM 1064 C CA . ARG A 1 142 ? -20.246 -10.861 7.386 1.00 89.19 142 ARG A CA 1
ATOM 1065 C C . ARG A 1 142 ? -20.039 -9.365 7.662 1.00 89.19 142 ARG A C 1
ATOM 1067 O O . ARG A 1 142 ? -20.991 -8.621 7.900 1.00 89.19 142 ARG A O 1
ATOM 1074 N N . ASN A 1 143 ? -18.792 -8.889 7.613 1.00 86.25 143 ASN A N 1
ATOM 1075 C CA . ASN A 1 143 ? -18.468 -7.494 7.911 1.0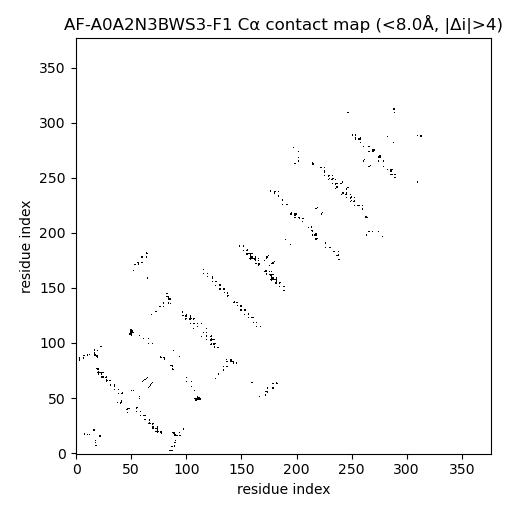0 86.25 143 ASN A CA 1
ATOM 1076 C C . ASN A 1 143 ? -18.420 -6.633 6.640 1.00 86.25 143 ASN A C 1
ATOM 1078 O O . ASN A 1 143 ? -17.368 -6.135 6.228 1.00 86.25 143 ASN A O 1
ATOM 1082 N N . TRP A 1 144 ? -19.596 -6.414 6.048 1.00 89.00 144 TRP A N 1
ATOM 1083 C CA . TRP A 1 144 ? -19.784 -5.659 4.802 1.00 89.00 144 TRP A CA 1
ATOM 1084 C C . TRP A 1 144 ? -19.208 -4.237 4.854 1.00 89.00 144 TRP A C 1
ATOM 1086 O O . TRP A 1 144 ? -18.682 -3.727 3.869 1.00 89.00 144 TRP A O 1
ATOM 1096 N N . ARG A 1 145 ? -19.210 -3.605 6.037 1.00 84.69 145 ARG A N 1
ATOM 1097 C CA . ARG A 1 145 ? -18.680 -2.243 6.240 1.00 84.69 145 ARG A CA 1
ATOM 1098 C C . ARG A 1 145 ? -17.178 -2.127 5.975 1.00 84.69 145 ARG A C 1
ATOM 1100 O O . ARG A 1 145 ? -16.692 -1.018 5.752 1.00 84.69 145 ARG A O 1
ATOM 1107 N N . ASN A 1 146 ? -16.441 -3.235 6.047 1.00 88.38 146 ASN A N 1
ATOM 1108 C CA . ASN A 1 146 ? -14.998 -3.275 5.829 1.00 88.38 146 ASN A CA 1
ATOM 1109 C C . ASN A 1 146 ? -14.602 -3.801 4.441 1.00 88.38 146 ASN A C 1
ATOM 1111 O O . ASN A 1 146 ? -13.410 -3.801 4.139 1.00 88.38 146 ASN A O 1
ATOM 1115 N N . LEU A 1 147 ? -15.559 -4.146 3.570 1.00 89.69 147 LEU A N 1
ATOM 1116 C CA . LEU A 1 147 ? -15.268 -4.510 2.175 1.00 89.69 147 LEU A CA 1
ATOM 1117 C C . LEU A 1 147 ? -14.629 -3.374 1.379 1.00 89.69 147 LEU A C 1
ATOM 1119 O O . LEU A 1 147 ? -13.856 -3.636 0.469 1.00 89.69 147 LEU A O 1
ATOM 1123 N N . ILE A 1 148 ? -14.854 -2.122 1.784 1.00 90.81 148 ILE A N 1
ATOM 1124 C CA . ILE A 1 148 ? -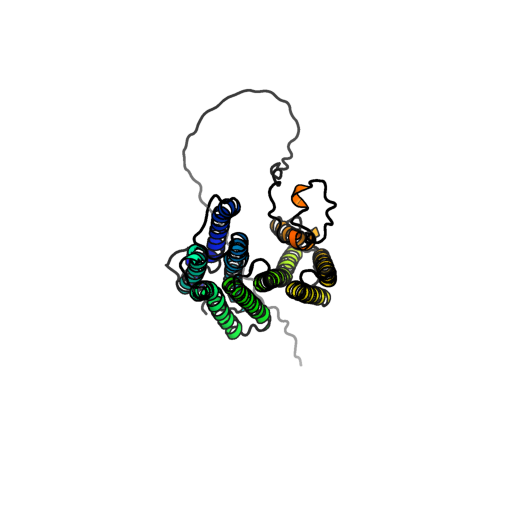14.167 -0.959 1.207 1.00 90.81 148 ILE A CA 1
ATOM 1125 C C . ILE A 1 148 ? -12.635 -1.109 1.213 1.00 90.81 148 ILE A C 1
ATOM 1127 O O . ILE A 1 148 ? -11.956 -0.612 0.327 1.00 90.81 148 ILE A O 1
ATOM 1131 N N . VAL A 1 149 ? -12.077 -1.819 2.197 1.00 90.94 149 VAL A N 1
ATOM 1132 C CA . VAL A 1 149 ? -10.633 -2.089 2.271 1.00 90.94 149 VAL A CA 1
ATOM 1133 C C . VAL A 1 149 ? -10.200 -3.099 1.229 1.00 90.94 149 VAL A C 1
ATOM 1135 O O . VAL A 1 149 ? -9.117 -2.971 0.680 1.00 90.94 149 VAL A O 1
ATOM 1138 N N . LEU A 1 150 ? -11.034 -4.112 1.000 1.00 93.56 150 LEU A N 1
ATOM 1139 C CA . LEU A 1 150 ? -10.773 -5.134 0.002 1.00 93.56 150 LEU A CA 1
ATOM 1140 C C . LEU A 1 150 ? -10.845 -4.528 -1.402 1.00 93.56 150 LEU A C 1
ATOM 1142 O O . LEU A 1 150 ? -9.986 -4.830 -2.215 1.00 93.56 150 LEU A O 1
ATOM 1146 N N . ALA A 1 151 ? -11.799 -3.620 -1.641 1.00 94.06 151 ALA A N 1
ATOM 1147 C CA . ALA A 1 151 ? -11.871 -2.842 -2.876 1.00 94.06 151 ALA A CA 1
ATOM 1148 C C . ALA A 1 151 ? -10.589 -2.022 -3.100 1.00 94.06 151 ALA A C 1
ATOM 1150 O O . ALA A 1 151 ? -9.945 -2.183 -4.126 1.00 94.06 151 ALA A O 1
ATOM 1151 N N . MET A 1 152 ? -10.139 -1.259 -2.093 1.00 94.12 152 MET A N 1
ATOM 1152 C CA . MET A 1 152 ? -8.867 -0.520 -2.174 1.00 94.12 152 MET A CA 1
ATOM 1153 C C . MET A 1 152 ? -7.661 -1.447 -2.373 1.00 94.12 152 MET A C 1
ATOM 1155 O O . MET A 1 152 ? -6.718 -1.094 -3.064 1.00 94.12 152 MET A O 1
ATOM 1159 N N . LEU A 1 153 ? -7.653 -2.641 -1.778 1.00 95.06 153 LEU A N 1
ATOM 1160 C CA . LEU A 1 153 ? -6.583 -3.608 -2.024 1.00 95.06 153 LEU A CA 1
ATOM 1161 C C . LEU A 1 153 ? -6.626 -4.140 -3.467 1.00 95.06 153 LEU A C 1
ATOM 1163 O O . LEU A 1 153 ? -5.574 -4.352 -4.060 1.00 95.06 153 LEU A O 1
ATOM 1167 N N . GLY A 1 154 ? -7.822 -4.302 -4.037 1.00 96.31 154 GLY A N 1
ATOM 1168 C CA . GLY A 1 154 ? -8.030 -4.603 -5.453 1.00 96.31 154 GLY A CA 1
ATOM 1169 C C . GLY A 1 154 ? -7.482 -3.508 -6.366 1.00 96.31 154 GLY A C 1
ATOM 1170 O O . GLY A 1 154 ? -6.707 -3.817 -7.265 1.00 96.31 154 GLY A O 1
ATOM 1171 N N . ASP A 1 155 ? -7.785 -2.239 -6.084 1.00 94.62 155 ASP A N 1
ATOM 1172 C CA . ASP A 1 155 ? -7.242 -1.095 -6.835 1.00 94.62 155 ASP A CA 1
ATOM 1173 C C . ASP A 1 155 ? -5.710 -1.030 -6.743 1.00 94.62 155 ASP A C 1
ATOM 1175 O O . ASP A 1 155 ? -5.027 -0.720 -7.716 1.00 94.62 155 ASP A O 1
ATOM 1179 N N . PHE A 1 156 ? -5.146 -1.382 -5.584 1.00 95.38 156 PHE A N 1
ATOM 1180 C CA . PHE A 1 156 ? -3.699 -1.445 -5.382 1.00 95.38 156 PHE A CA 1
ATOM 1181 C C . PHE A 1 156 ? -3.049 -2.572 -6.198 1.00 95.38 156 PHE A C 1
ATOM 1183 O O . PHE A 1 156 ? -1.995 -2.368 -6.797 1.00 95.38 156 PHE A O 1
ATOM 1190 N N . ILE A 1 157 ? -3.684 -3.748 -6.265 1.00 96.50 157 ILE A N 1
ATOM 1191 C CA . ILE A 1 157 ? -3.255 -4.858 -7.133 1.00 96.50 157 ILE A CA 1
ATOM 1192 C C . ILE A 1 157 ? -3.349 -4.453 -8.601 1.00 96.50 157 ILE A C 1
ATOM 1194 O O . ILE A 1 157 ? -2.426 -4.722 -9.365 1.00 96.50 157 ILE A O 1
ATOM 1198 N N . LEU A 1 158 ? -4.442 -3.792 -8.985 1.00 96.00 158 LEU A N 1
ATOM 1199 C CA . LEU A 1 158 ? -4.646 -3.309 -10.342 1.00 96.00 158 LEU A CA 1
ATOM 1200 C C . LEU A 1 158 ? -3.553 -2.304 -10.721 1.00 96.00 158 LEU A C 1
ATOM 1202 O O . LEU A 1 158 ? -2.917 -2.473 -11.752 1.00 96.00 158 LEU A O 1
ATOM 1206 N N . GLY A 1 159 ? -3.255 -1.334 -9.853 1.00 93.50 159 GLY A N 1
ATOM 1207 C CA . GLY A 1 159 ? -2.141 -0.401 -10.042 1.00 93.50 159 GLY A CA 1
ATOM 1208 C C . GLY A 1 159 ? -0.799 -1.110 -10.219 1.00 93.50 159 GLY A C 1
ATOM 1209 O O . GLY A 1 159 ? -0.032 -0.738 -11.103 1.00 93.50 159 GLY A O 1
ATOM 1210 N N . ASN A 1 160 ? -0.549 -2.177 -9.452 1.00 94.69 160 ASN A N 1
ATOM 1211 C CA . ASN A 1 160 ? 0.664 -2.980 -9.603 1.00 94.69 160 ASN A CA 1
ATOM 1212 C C . ASN A 1 160 ? 0.709 -3.705 -10.960 1.00 94.69 160 ASN A C 1
ATOM 1214 O O . ASN A 1 160 ? 1.725 -3.710 -11.647 1.00 94.69 160 ASN A O 1
ATOM 1218 N N . ALA A 1 161 ? -0.412 -4.294 -11.380 1.00 94.38 161 ALA A N 1
ATOM 1219 C CA . ALA A 1 161 ? -0.508 -4.979 -12.664 1.00 94.38 161 ALA A CA 1
ATOM 1220 C C . ALA A 1 161 ? -0.321 -4.015 -13.844 1.00 94.38 161 ALA A C 1
ATOM 1222 O O . ALA A 1 161 ? 0.407 -4.340 -14.781 1.00 94.38 161 ALA A O 1
ATOM 1223 N N . LEU A 1 162 ? -0.918 -2.817 -13.776 1.00 92.50 162 LEU A N 1
ATOM 1224 C CA . LEU A 1 162 ? -0.681 -1.762 -14.762 1.00 92.50 162 LEU A CA 1
ATOM 1225 C C . LEU A 1 162 ? 0.787 -1.329 -14.780 1.00 92.50 162 LEU A C 1
ATOM 1227 O O . LEU A 1 162 ? 1.335 -1.160 -15.861 1.00 92.50 162 LEU A O 1
ATOM 1231 N N . PHE A 1 163 ? 1.438 -1.207 -13.621 1.00 90.81 163 PHE A N 1
ATOM 1232 C CA . PHE A 1 163 ? 2.852 -0.834 -13.551 1.00 90.81 163 PHE A CA 1
ATOM 1233 C C . PHE A 1 163 ? 3.752 -1.842 -14.284 1.00 90.81 163 PHE A C 1
ATOM 1235 O O . PHE A 1 163 ? 4.594 -1.451 -15.091 1.00 90.81 163 PHE A O 1
ATOM 1242 N N . HIS A 1 164 ? 3.544 -3.145 -14.061 1.00 91.31 164 HIS A N 1
ATOM 1243 C CA . HIS A 1 164 ? 4.277 -4.193 -14.787 1.00 91.31 164 HIS A CA 1
ATOM 1244 C C . HIS A 1 164 ? 3.949 -4.211 -16.281 1.00 91.31 164 HIS A C 1
ATOM 1246 O O . HIS A 1 164 ? 4.828 -4.473 -17.098 1.00 91.31 164 HIS A O 1
ATOM 1252 N N . TRP A 1 165 ? 2.704 -3.910 -16.652 1.00 89.94 165 TRP A N 1
ATOM 1253 C CA . TRP A 1 165 ? 2.293 -3.805 -18.051 1.00 89.94 165 TRP A CA 1
ATOM 1254 C C . TRP A 1 165 ? 2.961 -2.626 -18.775 1.00 89.94 165 TRP A C 1
ATOM 1256 O O . TRP A 1 165 ? 3.441 -2.784 -19.896 1.00 89.94 165 TRP A O 1
ATOM 1266 N N . GLU A 1 166 ? 3.023 -1.455 -18.137 1.00 88.06 166 GLU A N 1
ATOM 1267 C CA . GLU A 1 166 ? 3.715 -0.265 -18.653 1.00 88.06 166 GLU A CA 1
ATOM 1268 C C . GLU A 1 166 ? 5.225 -0.521 -18.766 1.00 88.06 166 GLU A C 1
ATOM 1270 O O . GLU A 1 166 ? 5.825 -0.249 -19.806 1.00 88.06 166 GLU A O 1
ATOM 1275 N N . ALA A 1 167 ? 5.825 -1.151 -17.753 1.00 86.25 167 ALA A N 1
ATOM 1276 C CA . ALA A 1 167 ? 7.233 -1.532 -17.788 1.00 86.25 167 ALA A CA 1
ATOM 1277 C C . ALA A 1 167 ? 7.547 -2.545 -18.903 1.00 86.25 167 ALA A C 1
ATOM 1279 O O . ALA A 1 167 ? 8.572 -2.429 -19.571 1.00 86.25 167 ALA A O 1
ATOM 1280 N N . ALA A 1 168 ? 6.651 -3.504 -19.163 1.00 85.56 168 ALA A N 1
ATOM 1281 C CA . ALA A 1 168 ? 6.813 -4.479 -20.243 1.00 85.56 168 ALA A CA 1
ATOM 1282 C C . ALA A 1 168 ? 6.777 -3.844 -21.645 1.00 85.56 168 ALA A C 1
ATOM 1284 O O . ALA A 1 168 ? 7.323 -4.414 -22.589 1.00 85.56 168 ALA A O 1
ATOM 1285 N N . ARG A 1 169 ? 6.147 -2.672 -21.792 1.00 84.19 169 ARG A N 1
ATOM 1286 C CA . ARG A 1 169 ? 6.115 -1.900 -23.045 1.00 84.19 169 ARG A CA 1
ATOM 1287 C C . ARG A 1 169 ? 7.352 -1.027 -23.259 1.00 84.19 169 ARG A C 1
ATOM 1289 O O . ARG A 1 169 ? 7.491 -0.455 -24.335 1.00 84.19 169 ARG A O 1
ATOM 1296 N N . GLY A 1 170 ? 8.245 -0.946 -22.272 1.00 70.25 170 GLY A N 1
ATOM 1297 C CA . GLY A 1 170 ? 9.404 -0.054 -22.305 1.00 70.25 170 GLY A CA 1
ATOM 1298 C C . GLY A 1 170 ? 9.065 1.408 -21.999 1.00 70.25 170 GLY A C 1
ATOM 1299 O O . GLY A 1 170 ? 9.909 2.280 -22.205 1.00 70.25 170 GLY A O 1
ATOM 1300 N N . ASP A 1 171 ? 7.856 1.688 -21.501 1.00 70.31 171 ASP A N 1
ATOM 1301 C CA . ASP A 1 171 ? 7.480 3.020 -21.033 1.00 70.31 171 ASP A CA 1
ATOM 1302 C C . ASP A 1 171 ? 8.110 3.316 -19.662 1.00 70.31 171 ASP A C 1
ATOM 1304 O O . ASP A 1 171 ? 8.427 2.417 -18.877 1.00 70.31 171 ASP A O 1
ATOM 1308 N N . HIS A 1 172 ? 8.254 4.604 -19.331 1.00 71.50 172 HIS A N 1
ATOM 1309 C CA . HIS A 1 172 ? 8.696 5.033 -18.002 1.00 71.50 172 HIS A CA 1
ATOM 1310 C C . HIS A 1 172 ? 7.575 4.798 -16.977 1.00 71.50 172 HIS A C 1
ATOM 1312 O O . HIS A 1 172 ? 6.824 5.717 -16.639 1.00 71.50 172 HIS A O 1
ATOM 1318 N N . ALA A 1 173 ? 7.474 3.572 -16.458 1.00 73.88 173 ALA A N 1
ATOM 1319 C CA . ALA A 1 173 ? 6.434 3.152 -15.513 1.00 73.88 173 ALA A CA 1
ATOM 1320 C C . ALA A 1 173 ? 6.356 4.044 -14.253 1.00 73.88 173 ALA A C 1
ATOM 1322 O O . ALA A 1 173 ? 5.279 4.240 -13.689 1.00 73.88 173 ALA A O 1
ATOM 1323 N N . ALA A 1 174 ? 7.463 4.683 -13.848 1.00 64.81 174 ALA A N 1
ATOM 1324 C CA . ALA A 1 174 ? 7.489 5.685 -12.774 1.00 64.81 174 ALA A CA 1
ATOM 1325 C C . ALA A 1 174 ? 6.599 6.924 -13.016 1.00 64.81 174 ALA A C 1
ATOM 1327 O O . ALA A 1 174 ? 6.296 7.654 -12.073 1.00 64.81 174 ALA A O 1
ATOM 1328 N N . GLN A 1 175 ? 6.209 7.209 -14.258 1.00 72.50 175 GLN A N 1
ATOM 1329 C CA . GLN A 1 175 ? 5.291 8.302 -14.608 1.00 72.50 175 GLN A CA 1
ATOM 1330 C C . GLN A 1 175 ? 3.963 7.783 -15.170 1.00 72.50 175 GLN A C 1
ATOM 1332 O O . GLN A 1 175 ? 3.116 8.577 -15.576 1.00 72.50 175 GLN A O 1
ATOM 1337 N N . GLY A 1 176 ? 3.797 6.461 -15.188 1.00 79.19 176 GLY A N 1
ATOM 1338 C CA . GLY A 1 176 ? 2.633 5.790 -15.728 1.00 79.19 176 GLY A CA 1
ATOM 1339 C C . GLY A 1 176 ? 1.415 5.852 -14.812 1.00 79.19 176 GLY A C 1
ATOM 1340 O O . GLY A 1 176 ? 1.464 6.255 -13.638 1.00 79.19 176 GLY A O 1
ATOM 1341 N N . TYR A 1 177 ? 0.293 5.408 -15.364 1.00 84.44 177 TYR A N 1
ATOM 1342 C CA . TYR A 1 177 ? -0.982 5.347 -14.666 1.00 84.44 177 TYR A CA 1
ATOM 1343 C C . TYR A 1 177 ? -0.950 4.323 -13.526 1.00 84.44 177 TYR A C 1
ATOM 1345 O O . TYR A 1 177 ? -1.629 4.529 -12.515 1.00 84.44 177 TYR A O 1
ATOM 1353 N N . GLY A 1 178 ? -0.138 3.262 -13.638 1.00 85.88 178 GLY A N 1
ATOM 1354 C CA . GLY A 1 178 ? -0.002 2.233 -12.603 1.00 85.88 178 GLY A CA 1
ATOM 1355 C C . GLY A 1 178 ? 0.521 2.792 -11.278 1.00 85.88 178 GLY A C 1
ATOM 1356 O O . GLY A 1 178 ? -0.079 2.562 -10.221 1.00 85.88 178 GLY A O 1
ATOM 1357 N N . LEU A 1 179 ? 1.582 3.609 -11.332 1.00 87.44 179 LEU A N 1
ATOM 1358 C CA . LEU A 1 179 ? 2.131 4.263 -10.141 1.00 87.44 179 LEU A CA 1
ATOM 1359 C C . LEU A 1 179 ? 1.133 5.262 -9.542 1.00 87.44 179 LEU A C 1
ATOM 1361 O O . LEU A 1 179 ? 0.927 5.277 -8.326 1.00 87.44 179 LEU A O 1
ATOM 1365 N N . GLY A 1 180 ? 0.493 6.076 -10.387 1.00 85.94 180 GLY A N 1
ATOM 1366 C CA . GLY A 1 180 ? -0.516 7.042 -9.954 1.00 85.94 180 GLY A CA 1
ATOM 1367 C C . GLY A 1 180 ? -1.690 6.370 -9.238 1.00 85.94 180 GLY A C 1
ATOM 1368 O O . GLY A 1 180 ? -2.076 6.793 -8.144 1.00 85.94 180 GLY A O 1
ATOM 1369 N N . LEU A 1 181 ? -2.215 5.282 -9.808 1.00 90.00 181 LEU A N 1
ATOM 1370 C CA . LEU A 1 181 ? -3.310 4.509 -9.225 1.00 90.00 181 LEU A CA 1
ATOM 1371 C C . LEU A 1 181 ? -2.896 3.860 -7.898 1.00 90.00 181 LEU A C 1
ATOM 1373 O O . LEU A 1 181 ? -3.612 3.995 -6.902 1.00 90.00 181 LEU A O 1
ATOM 1377 N N . GLY A 1 182 ? -1.730 3.209 -7.849 1.00 89.62 182 GLY A N 1
ATOM 1378 C CA . GLY A 1 182 ? -1.213 2.587 -6.628 1.00 89.62 182 GLY A CA 1
ATOM 1379 C C . GLY A 1 182 ? -0.986 3.607 -5.509 1.00 89.62 182 GLY A C 1
ATOM 1380 O O . GLY A 1 182 ? -1.402 3.391 -4.365 1.00 89.62 182 GLY A O 1
ATOM 1381 N N . LEU A 1 183 ? -0.400 4.760 -5.841 1.00 88.38 183 LEU A N 1
ATOM 1382 C CA . LEU A 1 183 ? -0.142 5.825 -4.881 1.00 88.38 183 LEU A CA 1
ATOM 1383 C C . LEU A 1 183 ? -1.446 6.460 -4.410 1.00 88.38 183 LEU A C 1
ATOM 1385 O O . LEU A 1 183 ? -1.673 6.540 -3.207 1.00 88.38 183 LEU A O 1
ATOM 1389 N N . GLY A 1 184 ? -2.346 6.837 -5.319 1.00 86.50 184 GLY A N 1
ATOM 1390 C CA . GLY A 1 184 ? -3.655 7.382 -4.958 1.00 86.50 184 GLY A CA 1
ATOM 1391 C C . GLY A 1 184 ? -4.436 6.434 -4.045 1.00 86.50 184 GLY A C 1
ATOM 1392 O O . GLY A 1 184 ? -4.957 6.845 -3.005 1.00 86.50 184 GLY A O 1
ATOM 1393 N N . THR A 1 185 ? -4.415 5.140 -4.352 1.00 90.31 185 THR A N 1
ATOM 1394 C CA . THR A 1 185 ? -5.034 4.102 -3.521 1.00 90.31 185 THR A CA 1
ATOM 1395 C C . THR A 1 185 ? -4.402 4.021 -2.131 1.00 90.31 185 THR A C 1
ATOM 1397 O O . THR A 1 185 ? -5.112 3.970 -1.122 1.00 90.31 185 THR A O 1
ATOM 1400 N N . ALA A 1 186 ? -3.073 4.080 -2.037 1.00 88.06 186 ALA A N 1
ATOM 1401 C CA . ALA A 1 186 ? -2.358 4.139 -0.767 1.00 88.06 186 ALA A CA 1
ATOM 1402 C C . ALA A 1 186 ? -2.744 5.370 0.071 1.00 88.06 186 ALA A C 1
ATOM 1404 O O . ALA A 1 186 ? -3.078 5.238 1.255 1.00 88.06 186 ALA A O 1
ATOM 1405 N N . ILE A 1 187 ? -2.752 6.559 -0.545 1.00 86.44 187 ILE A N 1
ATOM 1406 C CA . ILE A 1 187 ? -3.180 7.817 0.082 1.00 86.44 187 ILE A CA 1
ATOM 1407 C C . ILE A 1 187 ? -4.605 7.672 0.628 1.00 86.44 187 ILE A C 1
ATOM 1409 O O . ILE A 1 187 ? -4.869 7.979 1.797 1.00 86.44 187 ILE A O 1
ATOM 1413 N N . MET A 1 188 ? -5.514 7.156 -0.198 1.00 87.31 188 MET A N 1
ATOM 1414 C CA . MET A 1 188 ? -6.911 6.932 0.154 1.00 87.31 188 MET A CA 1
ATOM 1415 C C . MET A 1 188 ? -7.052 5.955 1.328 1.00 87.31 188 MET A C 1
ATOM 1417 O O . MET A 1 188 ? -7.749 6.240 2.309 1.00 87.31 188 MET A O 1
ATOM 1421 N N . MET A 1 189 ? -6.346 4.826 1.287 1.00 88.06 189 MET A N 1
ATOM 1422 C CA . MET A 1 189 ? -6.386 3.824 2.348 1.00 88.06 189 MET A CA 1
ATOM 1423 C C . MET A 1 189 ? -5.892 4.399 3.682 1.00 88.06 189 MET A C 1
ATOM 1425 O O . MET A 1 189 ? -6.537 4.198 4.721 1.00 88.06 189 MET A O 1
ATOM 1429 N N . ILE A 1 190 ? -4.805 5.180 3.666 1.00 84.19 190 ILE A N 1
ATOM 1430 C CA . ILE A 1 190 ? -4.301 5.894 4.847 1.00 84.19 190 ILE A CA 1
ATOM 1431 C C . ILE A 1 190 ? -5.353 6.887 5.356 1.00 84.19 190 ILE A C 1
ATOM 1433 O O . ILE A 1 190 ? -5.664 6.882 6.553 1.00 84.19 190 ILE A O 1
ATOM 1437 N N . ALA A 1 191 ? -5.940 7.700 4.474 1.00 81.94 191 ALA A N 1
ATOM 1438 C CA . ALA A 1 191 ? -6.941 8.707 4.827 1.00 81.94 191 ALA A CA 1
ATOM 1439 C C . ALA A 1 191 ? -8.188 8.089 5.483 1.00 81.94 191 ALA A C 1
ATOM 1441 O O . ALA A 1 191 ? -8.665 8.575 6.515 1.00 81.94 191 ALA A O 1
ATOM 1442 N N . VAL A 1 192 ? -8.688 6.977 4.941 1.00 83.69 192 VAL A N 1
ATOM 1443 C CA . VAL A 1 192 ? -9.863 6.267 5.465 1.00 83.69 192 VAL A CA 1
ATOM 1444 C C . VAL A 1 192 ? -9.554 5.582 6.796 1.00 83.69 192 VAL A C 1
ATOM 1446 O O . VAL A 1 192 ? -10.328 5.706 7.754 1.00 83.69 192 VAL A O 1
ATOM 1449 N N . LYS A 1 193 ? -8.417 4.881 6.904 1.00 81.12 193 LYS A N 1
ATOM 1450 C CA . LYS A 1 193 ? -8.063 4.131 8.120 1.00 81.12 193 LYS A CA 1
ATOM 1451 C C . LYS A 1 193 ? -7.654 5.033 9.276 1.00 81.12 193 LYS A C 1
ATOM 1453 O O . LYS A 1 193 ? -8.165 4.842 10.387 1.00 81.12 193 LYS A O 1
ATOM 1458 N N . ARG A 1 194 ? -6.830 6.059 9.030 1.00 69.81 194 ARG A N 1
ATOM 1459 C CA . ARG A 1 194 ? -6.542 7.105 10.029 1.00 69.81 194 ARG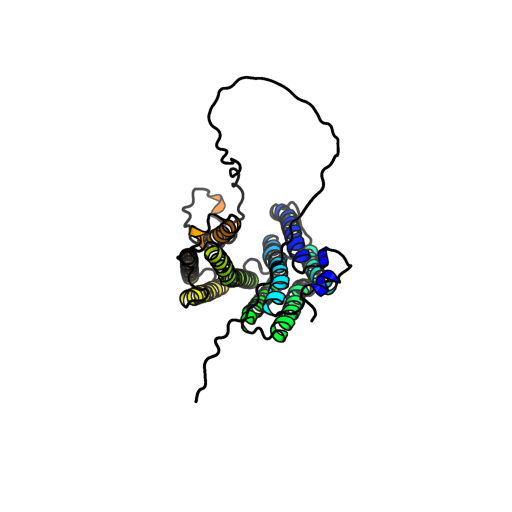 A CA 1
ATOM 1460 C C . ARG A 1 194 ? -7.812 7.874 10.390 1.00 69.81 194 ARG A C 1
ATOM 1462 O O . ARG A 1 194 ? -8.056 8.137 11.566 1.00 69.81 194 ARG A O 1
ATOM 1469 N N . GLY A 1 195 ? -8.675 8.132 9.406 1.00 68.94 195 GLY A N 1
ATOM 1470 C CA . GLY A 1 195 ? -9.969 8.790 9.569 1.00 68.94 195 GLY A CA 1
ATOM 1471 C C . GLY A 1 195 ? -10.843 8.205 10.683 1.00 68.94 195 GLY A C 1
ATOM 1472 O O . GLY A 1 195 ? -11.533 8.976 11.346 1.00 68.94 195 GLY A O 1
ATOM 1473 N N . ARG A 1 196 ? -10.774 6.887 10.924 1.00 72.19 196 ARG A N 1
ATOM 1474 C CA . ARG A 1 196 ? -11.559 6.179 11.954 1.00 72.19 196 ARG A CA 1
ATOM 1475 C C . ARG A 1 196 ? -10.788 5.891 13.244 1.00 72.19 196 ARG A C 1
ATOM 1477 O O . ARG A 1 196 ? -11.347 6.052 14.325 1.00 72.19 196 ARG A O 1
ATOM 1484 N N . ARG A 1 197 ? -9.522 5.457 13.151 1.00 69.19 197 ARG A N 1
ATOM 1485 C CA . ARG A 1 197 ? -8.748 5.036 14.336 1.00 69.19 197 ARG A CA 1
ATOM 1486 C C . ARG A 1 197 ? -8.306 6.209 15.205 1.00 69.19 197 ARG A C 1
ATOM 1488 O O . ARG A 1 197 ? -8.405 6.104 16.422 1.00 69.19 197 ARG A O 1
ATOM 1495 N N . VAL A 1 198 ? -7.859 7.314 14.598 1.00 68.69 198 VAL A N 1
ATOM 1496 C CA . VAL A 1 198 ? -7.355 8.470 15.362 1.00 68.69 198 VAL A CA 1
ATOM 1497 C C . VAL A 1 198 ? -8.449 9.057 16.265 1.00 68.69 198 VAL A C 1
ATOM 1499 O O . VAL A 1 198 ? -8.214 9.136 17.467 1.00 68.69 198 VAL A O 1
ATOM 1502 N N . PRO A 1 199 ? -9.672 9.356 15.774 1.00 67.00 199 PRO A N 1
ATOM 1503 C CA . PRO A 1 199 ? -10.727 9.894 16.635 1.00 67.00 199 PRO A CA 1
ATOM 1504 C C . PRO A 1 199 ? -11.174 8.927 17.730 1.00 67.00 199 PR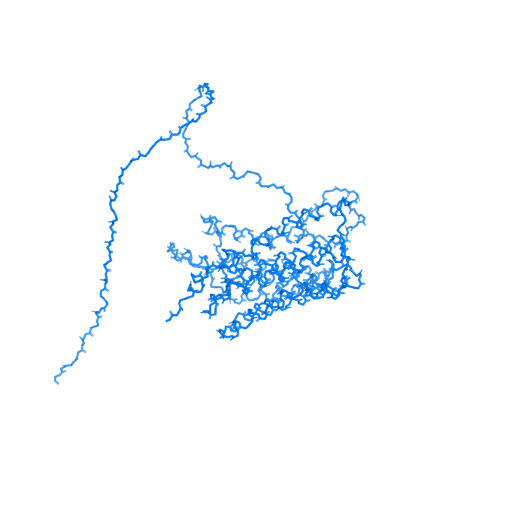O A C 1
ATOM 1506 O O . PRO A 1 199 ? -11.476 9.365 18.832 1.00 67.00 199 PRO A O 1
ATOM 1509 N N . SER A 1 200 ? -11.195 7.619 17.451 1.00 70.12 200 SER A N 1
ATOM 1510 C CA . SER A 1 200 ? -11.562 6.614 18.453 1.00 70.12 200 SER A CA 1
ATOM 1511 C C . SER A 1 200 ? -10.553 6.566 19.605 1.00 70.12 200 SER A C 1
ATOM 1513 O O . SER A 1 200 ? -10.959 6.541 20.763 1.00 70.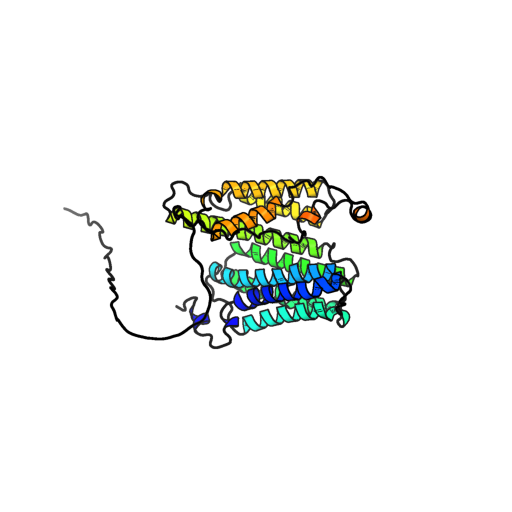12 200 SER A O 1
ATOM 1515 N N . ILE A 1 201 ? -9.249 6.635 19.311 1.00 72.00 201 ILE A N 1
ATOM 1516 C CA . ILE A 1 201 ? -8.199 6.688 20.342 1.00 72.00 201 ILE A CA 1
ATOM 1517 C C . ILE A 1 201 ? -8.285 8.003 21.127 1.00 72.00 201 ILE A C 1
ATOM 1519 O O . ILE A 1 201 ? -8.265 7.983 22.356 1.00 72.00 201 ILE A O 1
ATOM 1523 N N . THR A 1 202 ? -8.436 9.133 20.431 1.00 69.81 202 THR A N 1
ATOM 1524 C CA . THR A 1 202 ? -8.563 10.461 21.049 1.00 69.81 202 THR A CA 1
ATOM 1525 C C . THR A 1 202 ? -9.793 10.557 21.954 1.00 69.81 202 THR A C 1
ATOM 1527 O O . THR A 1 202 ? -9.689 11.044 23.077 1.00 69.81 202 THR A O 1
ATOM 1530 N N . SER A 1 203 ? -10.945 10.052 21.506 1.00 70.50 203 SER A N 1
ATOM 1531 C CA . SER A 1 203 ? -12.178 10.017 22.297 1.00 70.50 203 SER A CA 1
ATOM 1532 C C . SER A 1 203 ? -12.024 9.112 23.522 1.00 70.50 203 SER A C 1
ATOM 1534 O O . SER A 1 203 ? -12.281 9.561 24.636 1.00 70.50 203 SER A O 1
ATOM 1536 N N . ASN A 1 204 ? -11.486 7.897 23.354 1.00 74.56 204 ASN A N 1
ATOM 1537 C CA . ASN A 1 204 ? -11.228 6.984 24.472 1.00 74.56 204 ASN A CA 1
ATOM 1538 C C . ASN A 1 204 ? -10.280 7.590 25.522 1.00 74.56 204 ASN A C 1
ATOM 1540 O O . ASN A 1 204 ? -10.467 7.380 26.720 1.00 74.56 204 ASN A O 1
ATOM 1544 N N . TRP A 1 205 ? -9.268 8.351 25.097 1.00 73.44 205 TRP A N 1
ATOM 1545 C CA . TRP A 1 205 ? -8.345 9.036 26.006 1.00 73.44 205 TRP A CA 1
ATOM 1546 C C . TRP A 1 205 ? -9.014 10.205 26.748 1.00 73.44 205 TRP A C 1
ATOM 1548 O O . TRP A 1 205 ? -8.845 10.335 27.960 1.00 73.44 205 TRP A O 1
ATOM 1558 N N . LEU A 1 206 ? -9.821 11.021 26.060 1.00 72.56 206 LEU A N 1
ATOM 1559 C CA . LEU A 1 206 ? -10.535 12.154 26.667 1.00 72.56 206 LEU A CA 1
ATOM 1560 C C . LEU A 1 206 ? -11.629 11.712 27.648 1.00 72.56 206 LEU A C 1
ATOM 1562 O O . LEU A 1 206 ? -11.778 12.329 28.703 1.00 72.56 206 LEU A O 1
ATOM 1566 N N . VAL A 1 207 ? -12.334 10.615 27.348 1.00 76.75 207 VAL A N 1
ATOM 1567 C CA . VAL A 1 207 ? -13.299 9.990 28.270 1.00 76.75 207 VAL A CA 1
ATOM 1568 C C . VAL A 1 207 ? -12.594 9.530 29.547 1.00 76.75 207 VAL A C 1
ATOM 1570 O O . VAL A 1 207 ? -13.053 9.834 30.646 1.00 76.75 207 VAL A O 1
ATOM 1573 N N . LYS A 1 208 ? -11.426 8.879 29.432 1.00 77.50 208 LYS A N 1
ATOM 1574 C CA . LYS A 1 208 ? -10.617 8.486 30.602 1.00 77.50 208 LYS A CA 1
ATOM 1575 C C . LYS A 1 208 ? -10.156 9.681 31.443 1.00 77.50 208 LYS A C 1
ATOM 1577 O O . LYS A 1 208 ? -10.014 9.550 32.653 1.00 77.50 208 LYS A O 1
ATOM 1582 N N . ARG A 1 209 ? -9.944 10.842 30.819 1.00 76.12 209 ARG A N 1
ATOM 1583 C CA . ARG A 1 209 ? -9.558 12.100 31.480 1.00 76.12 209 ARG A CA 1
ATOM 1584 C C . ARG A 1 209 ? -10.751 12.903 32.023 1.00 76.12 209 ARG A C 1
ATOM 1586 O O . ARG A 1 209 ? -10.525 13.993 32.535 1.00 76.12 209 ARG A O 1
ATOM 1593 N N . ARG A 1 210 ? -11.991 12.398 31.909 1.00 76.50 210 ARG A N 1
ATOM 1594 C CA . ARG A 1 210 ? -13.236 13.100 32.289 1.00 76.50 210 ARG A CA 1
ATOM 1595 C C . ARG A 1 210 ? -13.323 14.524 31.717 1.00 76.50 210 ARG A C 1
ATOM 1597 O O . ARG A 1 210 ? -13.752 15.451 32.397 1.00 76.50 210 ARG A O 1
ATOM 1604 N N . SER A 1 211 ? -12.882 14.716 30.473 1.00 70.31 211 SER A N 1
ATOM 1605 C CA . SER A 1 211 ? -12.988 16.023 29.817 1.00 70.31 211 SER A CA 1
ATOM 1606 C C . SER A 1 211 ? -14.450 16.350 29.495 1.00 70.31 211 SER A C 1
ATOM 1608 O O . SER A 1 211 ? -15.179 15.486 29.011 1.00 70.31 211 SER A O 1
ATOM 1610 N N . SER A 1 212 ? -14.866 17.599 29.718 1.00 61.81 212 SER A N 1
ATOM 1611 C CA . SER A 1 212 ? -16.221 18.090 29.420 1.00 61.81 212 SER A CA 1
ATOM 1612 C C . SER A 1 212 ? -16.506 18.257 27.921 1.00 61.81 212 SER A C 1
ATOM 1614 O O . SER A 1 212 ? -17.661 18.402 27.532 1.00 61.81 212 SER A O 1
ATOM 1616 N N . VAL A 1 213 ? -15.475 18.217 27.067 1.00 64.06 213 VAL A N 1
ATOM 1617 C CA . VAL A 1 213 ? -15.597 18.396 25.614 1.00 64.06 213 VAL A CA 1
ATOM 1618 C C . VAL A 1 213 ? -15.091 17.151 24.896 1.00 64.06 213 VAL A C 1
ATOM 1620 O O . VAL A 1 213 ? -13.893 16.860 24.875 1.00 64.06 213 VAL A O 1
ATOM 1623 N N . LEU A 1 214 ? -16.014 16.424 24.268 1.00 63.12 214 LEU A N 1
ATOM 1624 C CA . LEU A 1 214 ? -15.704 15.245 23.466 1.00 63.12 214 LEU A CA 1
ATOM 1625 C C . LEU A 1 214 ? -15.459 15.628 21.994 1.00 63.12 214 LEU A C 1
ATOM 1627 O O . LEU A 1 214 ? -16.056 16.585 21.498 1.00 63.12 214 LEU A O 1
ATOM 1631 N N . PRO A 1 215 ? -14.591 14.900 21.264 1.00 64.31 215 PRO A N 1
ATOM 1632 C CA . PRO A 1 215 ? -14.405 15.114 19.832 1.00 64.31 215 PRO A CA 1
ATOM 1633 C C . PRO A 1 215 ? -15.695 14.834 19.060 1.00 64.31 215 PRO A C 1
ATOM 1635 O O . PRO A 1 215 ? -16.454 13.932 19.417 1.00 64.31 215 PRO A O 1
ATOM 1638 N N . VAL A 1 216 ? -15.893 15.548 17.950 1.00 62.56 216 VAL A N 1
ATOM 1639 C CA . VAL A 1 216 ? -16.997 15.280 17.018 1.00 62.56 216 VAL A CA 1
ATOM 1640 C C . VAL A 1 216 ? -16.942 13.809 16.562 1.00 62.56 216 VAL A C 1
ATOM 1642 O O . VAL A 1 216 ? -15.849 13.325 16.235 1.00 62.56 216 VAL A O 1
ATOM 1645 N N . PRO A 1 217 ? -18.080 13.084 16.514 1.00 62.94 217 PRO A N 1
ATOM 1646 C CA . PRO A 1 217 ? -18.100 11.686 16.099 1.00 62.94 217 PRO A CA 1
ATOM 1647 C C . PRO A 1 217 ? -17.469 11.491 14.711 1.00 62.94 217 PRO A C 1
ATOM 1649 O O . PRO A 1 217 ? -17.669 12.322 13.821 1.00 62.94 217 PRO A O 1
ATOM 1652 N N . PRO A 1 218 ? -16.723 10.398 14.474 1.00 66.00 218 PRO A N 1
ATOM 1653 C CA . PRO A 1 218 ? -16.169 10.118 13.153 1.00 66.00 218 PRO A CA 1
ATOM 1654 C C . PRO A 1 218 ? -17.290 9.888 12.124 1.00 66.00 218 PRO A C 1
ATOM 1656 O O . PRO A 1 218 ? -18.340 9.346 12.459 1.00 66.00 218 PRO A O 1
ATOM 1659 N N . MET A 1 219 ? -17.034 10.214 10.850 1.00 65.69 219 MET A N 1
ATOM 1660 C CA . MET A 1 219 ? -17.943 9.937 9.717 1.00 65.69 219 MET A CA 1
ATOM 1661 C C . MET A 1 219 ? -19.203 10.822 9.601 1.00 65.69 219 MET A C 1
ATOM 1663 O O . MET A 1 219 ? -20.201 10.400 9.014 1.00 65.69 219 MET A O 1
ATOM 1667 N N . GLN A 1 220 ? -19.148 12.060 10.096 1.00 74.88 220 GLN A N 1
ATOM 1668 C CA . GLN A 1 220 ? -20.138 13.099 9.771 1.00 74.88 220 GLN A CA 1
ATOM 1669 C C . GLN A 1 220 ? -20.174 13.407 8.259 1.00 74.88 220 GLN A C 1
ATOM 1671 O O . GLN A 1 220 ? -19.255 13.044 7.521 1.00 74.88 220 GLN A O 1
ATOM 1676 N N . SER A 1 221 ? -21.206 14.110 7.785 1.00 80.25 221 SER A N 1
ATOM 1677 C CA . SER A 1 221 ? -21.341 14.527 6.374 1.00 80.25 221 SER A CA 1
ATOM 1678 C C . SER A 1 221 ? -20.081 15.218 5.838 1.00 80.25 221 SER A C 1
ATOM 1680 O O . SER A 1 221 ? -19.618 14.886 4.751 1.00 80.25 221 SER A O 1
ATOM 1682 N N . PHE A 1 222 ? -19.449 16.074 6.648 1.00 81.56 222 PHE A N 1
ATOM 1683 C CA . PHE A 1 222 ? -18.175 16.723 6.319 1.00 81.56 222 PHE A CA 1
ATOM 1684 C C . PHE A 1 222 ? -17.017 15.730 6.120 1.00 81.56 222 PHE A C 1
ATOM 1686 O O . PHE A 1 222 ? -16.230 15.865 5.190 1.00 81.56 222 PHE A O 1
ATOM 1693 N N . ASP A 1 223 ? -16.921 14.703 6.970 1.00 80.62 223 ASP A N 1
ATOM 1694 C CA . ASP A 1 223 ? -15.898 13.657 6.861 1.00 80.62 223 ASP A CA 1
ATOM 1695 C C . ASP A 1 223 ? -16.066 12.842 5.571 1.00 80.62 223 ASP A C 1
ATOM 1697 O O . ASP A 1 223 ? -15.071 12.455 4.958 1.00 80.62 223 ASP A O 1
ATOM 1701 N N . LYS A 1 224 ? -17.318 12.581 5.167 1.00 83.81 224 LYS A N 1
ATOM 1702 C CA . LYS A 1 224 ? -17.638 11.914 3.899 1.00 83.81 224 LYS A CA 1
ATOM 1703 C C . LYS A 1 224 ? -17.319 12.819 2.711 1.00 83.81 224 LYS A C 1
ATOM 1705 O O . LYS A 1 224 ? -16.652 12.361 1.794 1.00 83.81 224 LYS A O 1
ATOM 1710 N N . ALA A 1 225 ? -17.716 14.091 2.761 1.00 86.19 225 ALA A N 1
ATOM 1711 C CA . ALA A 1 225 ? -17.429 15.070 1.715 1.00 86.19 225 ALA A CA 1
ATOM 1712 C C . ALA A 1 225 ? -15.919 15.251 1.497 1.00 86.19 225 ALA A C 1
ATOM 1714 O O . ALA A 1 225 ? -15.466 15.235 0.359 1.00 86.19 225 ALA A O 1
ATOM 1715 N N . ALA A 1 226 ? -15.125 15.325 2.572 1.00 85.56 226 ALA A N 1
ATOM 1716 C CA . ALA A 1 226 ? -13.667 15.398 2.477 1.00 85.56 226 ALA A CA 1
ATOM 1717 C C . ALA A 1 226 ? -13.058 14.143 1.826 1.00 85.56 226 ALA A C 1
ATOM 1719 O O . ALA A 1 226 ? -12.161 14.257 0.997 1.00 85.56 226 ALA A O 1
ATOM 1720 N N . LEU A 1 227 ? -13.562 12.948 2.162 1.00 85.94 227 LEU A N 1
ATOM 1721 C CA . LEU A 1 227 ? -13.111 11.703 1.532 1.00 85.94 227 LEU A CA 1
ATOM 1722 C C . LEU A 1 227 ? -13.516 11.617 0.055 1.00 85.94 227 LEU A C 1
ATOM 1724 O O . LEU A 1 227 ? -12.699 11.201 -0.757 1.00 85.94 227 LEU A O 1
ATOM 1728 N N . VAL A 1 228 ? -14.737 12.025 -0.301 1.00 88.75 228 VAL A N 1
ATOM 1729 C CA . VAL A 1 228 ? -15.198 12.070 -1.700 1.00 88.75 228 VAL A CA 1
ATOM 1730 C C . VAL A 1 228 ? -14.373 13.072 -2.502 1.00 88.75 228 VAL A C 1
ATOM 1732 O O . VAL A 1 228 ? -13.908 12.733 -3.584 1.00 88.75 228 VAL A O 1
ATOM 1735 N N . ALA A 1 229 ? -14.115 14.261 -1.949 1.00 88.50 229 ALA A N 1
ATOM 1736 C CA . ALA A 1 229 ? -13.231 15.241 -2.568 1.00 88.50 229 ALA A CA 1
ATOM 1737 C C . ALA A 1 229 ? -11.840 14.646 -2.819 1.00 88.50 229 ALA A C 1
ATOM 1739 O O . ALA A 1 229 ? -11.318 14.779 -3.917 1.00 88.50 229 ALA A O 1
ATOM 1740 N N . LEU A 1 230 ? -11.275 13.908 -1.856 1.00 86.81 230 LEU A N 1
ATOM 1741 C CA . LEU A 1 230 ? -9.998 13.219 -2.047 1.00 86.81 230 LEU A CA 1
ATOM 1742 C C . LEU A 1 230 ? -10.056 12.162 -3.163 1.00 86.81 230 LEU A C 1
ATOM 1744 O O . LEU A 1 230 ? -9.125 12.105 -3.958 1.00 86.81 230 LEU A O 1
ATOM 1748 N N . VAL A 1 231 ? -11.122 11.351 -3.253 1.00 89.94 231 VAL A N 1
ATOM 1749 C CA . VAL A 1 231 ? -11.295 10.377 -4.355 1.00 89.94 231 VAL A CA 1
ATOM 1750 C C . VAL A 1 231 ? -11.275 11.100 -5.700 1.00 89.94 231 VAL A C 1
ATOM 1752 O O . VAL A 1 231 ? -10.515 10.717 -6.583 1.00 89.94 231 VAL A O 1
ATOM 1755 N N . VAL A 1 232 ? -12.079 12.157 -5.845 1.00 88.50 232 VAL A N 1
ATOM 1756 C CA . VAL A 1 232 ? -12.195 12.918 -7.097 1.00 88.50 232 VAL A CA 1
ATOM 1757 C C . VAL A 1 232 ? -10.859 13.556 -7.469 1.00 88.50 232 VAL A C 1
ATOM 1759 O O . VAL A 1 232 ? -10.421 13.427 -8.608 1.00 88.50 232 VAL A O 1
ATOM 1762 N N . SER A 1 233 ? -10.169 14.182 -6.514 1.00 85.50 233 SER A N 1
ATOM 1763 C CA . SER A 1 233 ? -8.869 14.808 -6.768 1.00 85.50 233 SER A CA 1
ATOM 1764 C C . SER A 1 233 ? -7.797 13.794 -7.166 1.00 85.50 233 SER A C 1
ATOM 1766 O O . SER A 1 233 ? -6.980 14.086 -8.033 1.00 85.50 233 SER A O 1
ATOM 1768 N N . LEU A 1 234 ? -7.804 12.597 -6.570 1.00 85.69 234 LEU A N 1
ATOM 1769 C CA . LEU A 1 234 ? -6.878 11.525 -6.941 1.00 85.69 234 LEU A CA 1
ATOM 1770 C C . LEU A 1 234 ? -7.215 10.924 -8.310 1.00 85.69 234 LEU A C 1
ATOM 1772 O O . LEU A 1 234 ? -6.305 10.682 -9.092 1.00 85.69 234 LEU A O 1
ATOM 1776 N N . ALA A 1 235 ? -8.496 10.741 -8.636 1.00 86.88 235 ALA A N 1
ATOM 1777 C CA . ALA A 1 235 ? -8.916 10.277 -9.958 1.00 86.88 235 ALA A CA 1
ATOM 1778 C C . ALA A 1 235 ? -8.535 11.283 -11.059 1.00 86.88 235 ALA A C 1
ATOM 1780 O O . ALA A 1 235 ? -7.990 10.894 -12.091 1.00 86.88 235 ALA A O 1
ATOM 1781 N N . LEU A 1 236 ? -8.741 12.582 -10.808 1.00 84.62 236 LEU A N 1
ATOM 1782 C CA . LEU A 1 236 ? -8.271 13.657 -11.686 1.00 84.62 236 LEU A CA 1
ATOM 1783 C C . LEU A 1 236 ? -6.748 13.658 -11.819 1.00 84.62 236 LEU A C 1
ATOM 1785 O O . LEU A 1 236 ? -6.237 13.911 -12.902 1.00 84.62 236 LEU A O 1
ATOM 1789 N N . TRP A 1 237 ? -6.019 13.348 -10.747 1.00 82.75 237 TRP A N 1
ATOM 1790 C CA . TRP A 1 237 ? -4.562 13.267 -10.788 1.00 82.75 237 TRP A CA 1
ATOM 1791 C C . TRP A 1 237 ? -4.047 12.089 -11.609 1.00 82.75 237 TRP A C 1
ATOM 1793 O O . TRP A 1 237 ? -3.088 12.256 -12.355 1.00 82.75 237 TRP A O 1
ATOM 1803 N N . VAL A 1 238 ? -4.710 10.935 -11.534 1.00 82.75 238 VAL A N 1
ATOM 1804 C CA . VAL A 1 238 ? -4.370 9.777 -12.368 1.00 82.75 238 VAL A CA 1
ATOM 1805 C C . VAL A 1 238 ? -4.691 10.052 -13.840 1.00 82.75 238 VAL A C 1
ATOM 1807 O O . VAL A 1 238 ? -3.864 9.765 -14.695 1.00 82.75 238 VAL A O 1
ATOM 1810 N N . GLY A 1 239 ? -5.854 10.633 -14.155 1.00 81.75 239 GLY A N 1
ATOM 1811 C CA . GLY A 1 239 ? -6.258 10.873 -15.547 1.00 81.75 239 GLY A CA 1
ATOM 1812 C C . GLY A 1 239 ? -5.599 12.091 -16.206 1.00 81.75 239 GLY A C 1
ATOM 1813 O O . GLY A 1 239 ? -5.252 12.049 -17.383 1.00 81.75 239 GLY A O 1
ATOM 1814 N N . LEU A 1 240 ? -5.430 13.183 -15.457 1.00 81.50 240 LEU A N 1
ATOM 1815 C CA . LEU A 1 240 ? -4.951 14.487 -15.929 1.00 81.50 240 LEU A CA 1
ATOM 1816 C C . LEU A 1 240 ? -3.894 15.051 -14.956 1.00 81.50 240 LEU A C 1
ATOM 1818 O O . LEU A 1 240 ? -4.141 16.058 -14.280 1.00 81.50 240 LEU A O 1
ATOM 1822 N N . PRO A 1 241 ? -2.695 14.447 -14.875 1.00 74.69 241 PRO A N 1
ATOM 1823 C CA . PRO A 1 241 ? -1.695 14.792 -13.860 1.00 74.69 241 PRO A CA 1
ATOM 1824 C C . PRO A 1 241 ? -1.193 16.241 -13.949 1.00 74.69 241 PRO A C 1
ATOM 1826 O O . PRO A 1 241 ? -0.818 16.824 -12.933 1.00 74.69 241 PRO A O 1
ATOM 1829 N N . LEU A 1 242 ? -1.210 16.837 -15.148 1.00 75.69 242 LEU A N 1
ATOM 1830 C CA . LEU A 1 242 ? -0.723 18.198 -15.417 1.00 75.69 242 LEU A CA 1
ATOM 1831 C C . LEU A 1 242 ? -1.844 19.248 -15.542 1.00 75.69 242 LEU A C 1
ATOM 1833 O O . LEU A 1 242 ? -1.575 20.403 -15.871 1.00 75.69 242 LEU A O 1
ATOM 1837 N N . GLY A 1 243 ? -3.102 18.876 -15.285 1.00 75.19 243 GLY A N 1
ATOM 1838 C CA . GLY A 1 243 ? -4.237 19.793 -15.384 1.00 75.19 243 GLY A CA 1
ATOM 1839 C C . GLY A 1 243 ? -4.257 20.839 -14.263 1.00 75.19 243 GLY A C 1
ATOM 1840 O O . GLY A 1 243 ? -4.085 20.516 -13.087 1.00 75.19 243 GLY A O 1
ATOM 1841 N N . SER A 1 244 ? -4.558 22.098 -14.597 1.00 78.81 244 SER A N 1
ATOM 1842 C CA . SER A 1 244 ? -4.799 23.153 -13.595 1.00 78.81 244 SER A CA 1
ATOM 1843 C C . SER A 1 244 ? -5.962 22.795 -12.660 1.00 78.81 244 SER A C 1
ATOM 1845 O O . SER A 1 244 ? -5.881 23.021 -11.452 1.00 78.81 244 SER A O 1
ATOM 1847 N N . LEU A 1 245 ? -7.001 22.148 -13.203 1.00 81.06 245 LEU A N 1
ATOM 1848 C CA . LEU A 1 245 ? -8.137 21.614 -12.450 1.00 81.06 245 LEU A CA 1
ATOM 1849 C C . LEU A 1 245 ? -7.698 20.603 -11.381 1.00 81.06 245 LEU A C 1
ATOM 1851 O O . LEU A 1 245 ? -8.163 20.669 -10.246 1.00 81.06 245 LEU A O 1
ATOM 1855 N N . THR A 1 246 ? -6.765 19.711 -11.718 1.00 79.69 246 THR A N 1
ATOM 1856 C CA . THR A 1 246 ? -6.192 18.722 -10.795 1.00 79.69 246 THR A CA 1
ATOM 1857 C C . THR A 1 246 ? -5.470 19.400 -9.635 1.00 79.69 246 THR A C 1
ATOM 1859 O O . THR A 1 246 ? -5.671 19.027 -8.479 1.00 79.69 246 THR A O 1
ATOM 1862 N N . GLY A 1 247 ? -4.681 20.441 -9.921 1.00 73.62 247 GLY A N 1
ATOM 1863 C CA . GLY A 1 247 ? -4.002 21.232 -8.892 1.00 73.62 247 GLY A CA 1
ATOM 1864 C C . GLY A 1 247 ? -4.983 21.895 -7.920 1.00 73.62 247 GLY A C 1
ATOM 1865 O O . GLY A 1 247 ? -4.820 21.783 -6.704 1.00 73.62 247 GLY A O 1
ATOM 1866 N N . VAL A 1 248 ? -6.044 22.519 -8.443 1.00 79.19 248 VAL A N 1
ATOM 1867 C CA . VAL A 1 248 ? -7.103 23.131 -7.619 1.00 79.19 248 VAL A CA 1
ATOM 1868 C C . VAL A 1 248 ? -7.835 22.072 -6.791 1.00 79.19 248 VAL A C 1
ATOM 1870 O O . VAL A 1 248 ? -8.018 22.253 -5.587 1.00 79.19 248 VAL A O 1
ATOM 1873 N N . ALA A 1 249 ? -8.203 20.943 -7.395 1.00 79.00 249 ALA A N 1
ATOM 1874 C CA . ALA A 1 249 ? -8.893 19.856 -6.710 1.00 79.00 249 ALA A CA 1
ATOM 1875 C C . ALA A 1 249 ? -8.044 19.260 -5.572 1.00 79.00 249 ALA A C 1
ATOM 1877 O O . ALA A 1 249 ? -8.553 19.023 -4.471 1.00 79.00 249 ALA A O 1
ATOM 1878 N N . LEU A 1 250 ? -6.744 19.039 -5.790 1.00 80.25 250 LEU A N 1
ATOM 1879 C CA . LEU A 1 250 ? -5.833 18.542 -4.754 1.00 80.25 250 LEU A CA 1
ATOM 1880 C C . LEU A 1 250 ? -5.615 19.572 -3.637 1.00 80.25 250 LEU A C 1
ATOM 1882 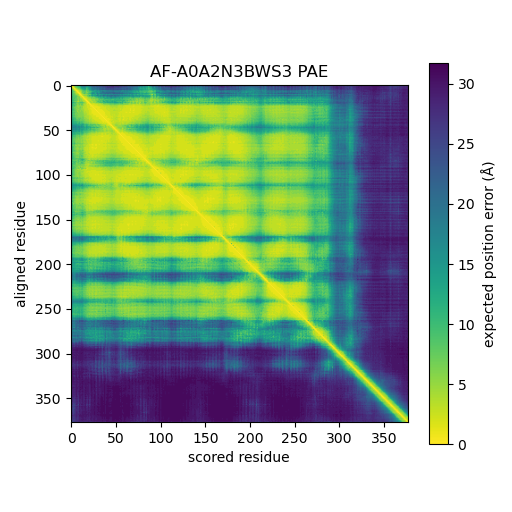O O . LEU A 1 250 ? -5.594 19.193 -2.465 1.00 80.25 250 LEU A O 1
ATOM 1886 N N . ALA A 1 251 ? -5.518 20.863 -3.967 1.00 76.94 251 ALA A N 1
ATOM 1887 C CA . ALA A 1 251 ? -5.421 21.929 -2.970 1.00 76.94 251 ALA A CA 1
ATOM 1888 C C . ALA A 1 251 ? -6.681 21.998 -2.090 1.00 76.94 251 ALA A C 1
ATOM 1890 O O . ALA A 1 251 ? -6.578 22.024 -0.861 1.00 76.94 251 ALA A O 1
ATOM 1891 N N . LEU A 1 252 ? -7.872 21.944 -2.697 1.00 82.38 252 LEU A N 1
ATOM 1892 C CA . LEU A 1 252 ? -9.145 21.895 -1.973 1.00 82.38 252 LEU A CA 1
ATOM 1893 C C . LEU A 1 252 ? -9.238 20.655 -1.077 1.00 82.38 252 LEU A C 1
ATOM 1895 O O . LEU A 1 252 ? -9.612 20.771 0.091 1.00 82.38 252 LEU A O 1
ATOM 1899 N N . ALA A 1 253 ? -8.839 19.482 -1.579 1.00 81.81 253 ALA A N 1
ATOM 1900 C CA . ALA A 1 253 ? -8.778 18.265 -0.773 1.00 81.81 253 ALA A CA 1
ATOM 1901 C C . ALA A 1 253 ? -7.815 18.427 0.417 1.00 81.81 253 ALA A C 1
ATOM 1903 O O . A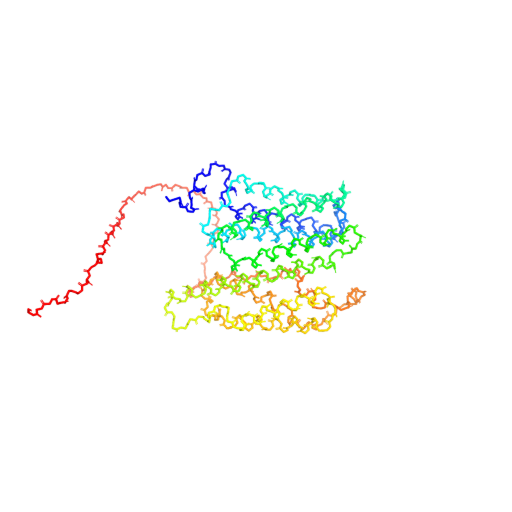LA A 1 253 ? -8.177 18.091 1.546 1.00 81.81 253 ALA A O 1
ATOM 1904 N N . GLY A 1 254 ? -6.631 19.011 0.208 1.00 76.75 254 GLY A N 1
ATOM 1905 C CA . GLY A 1 254 ? -5.673 19.322 1.272 1.00 76.75 254 GLY A CA 1
ATOM 1906 C C . GLY A 1 254 ? -6.268 20.225 2.357 1.00 76.75 254 GLY A C 1
ATOM 1907 O O . GLY A 1 254 ? -6.192 19.899 3.545 1.00 76.75 254 GLY A O 1
ATOM 1908 N N . VAL A 1 255 ? -6.947 21.307 1.963 1.00 80.19 255 VAL A N 1
ATOM 1909 C CA . VAL A 1 255 ? -7.632 22.224 2.891 1.00 80.19 255 VAL A CA 1
ATOM 1910 C C . VAL A 1 255 ? -8.742 21.508 3.661 1.00 80.19 255 VAL A C 1
ATOM 1912 O O . VAL A 1 255 ? -8.796 21.605 4.888 1.00 80.19 255 VAL A O 1
ATOM 1915 N N . LEU A 1 256 ? -9.593 20.729 2.989 1.00 83.69 256 LEU A N 1
ATOM 1916 C CA . LEU A 1 256 ? -10.653 19.955 3.643 1.00 83.69 256 LEU A CA 1
ATOM 1917 C C . LEU A 1 256 ? -10.080 18.954 4.653 1.00 83.69 256 LEU A C 1
ATOM 1919 O O . LEU A 1 256 ? -10.605 18.818 5.760 1.00 83.69 256 LEU A O 1
ATOM 1923 N N . HIS A 1 257 ? -8.972 18.294 4.315 1.00 78.31 257 HIS A N 1
ATOM 1924 C CA . HIS A 1 257 ? -8.286 17.371 5.212 1.00 78.31 257 HIS A CA 1
ATOM 1925 C C . HIS A 1 257 ? -7.594 18.076 6.387 1.00 78.31 257 HIS A C 1
ATOM 1927 O O . HIS A 1 257 ? -7.583 17.512 7.487 1.00 78.31 257 HIS A O 1
ATOM 1933 N N . ALA A 1 258 ? -7.085 19.297 6.206 1.00 75.25 258 ALA A N 1
ATOM 1934 C CA . ALA A 1 258 ? -6.554 20.131 7.284 1.00 75.25 258 ALA A CA 1
ATOM 1935 C C . ALA A 1 258 ? -7.668 20.611 8.232 1.00 75.25 258 ALA A C 1
ATOM 1937 O O . ALA A 1 258 ? -7.556 20.448 9.448 1.00 75.25 258 ALA A O 1
ATOM 1938 N N . LEU A 1 259 ? -8.793 21.091 7.694 1.00 78.25 259 LEU A N 1
ATOM 1939 C CA . LEU A 1 259 ? -9.989 21.449 8.470 1.00 78.25 259 LEU A CA 1
ATOM 1940 C C . LEU A 1 259 ? -10.557 20.243 9.227 1.00 78.25 259 LEU A C 1
ATOM 1942 O O . LEU A 1 259 ? -11.017 20.344 10.366 1.00 78.25 259 LEU A O 1
ATOM 1946 N N . ARG A 1 260 ? -10.485 19.060 8.619 1.00 77.75 260 ARG A N 1
ATOM 1947 C CA . ARG A 1 260 ? -10.852 17.807 9.275 1.00 77.75 260 ARG A CA 1
ATOM 1948 C C . ARG A 1 260 ? -9.958 17.509 10.481 1.00 77.75 260 ARG A C 1
ATOM 1950 O O . ARG A 1 260 ? -10.456 16.979 11.472 1.00 77.75 260 ARG A O 1
ATOM 1957 N N . LEU A 1 261 ? -8.668 17.852 10.428 1.00 69.00 261 LEU A N 1
ATOM 1958 C CA . LEU A 1 261 ? -7.735 17.685 11.547 1.00 69.00 261 LEU A CA 1
ATOM 1959 C C . LEU A 1 261 ? -8.037 18.657 12.694 1.00 69.00 261 LEU A C 1
ATOM 1961 O O . LEU A 1 261 ? -8.037 18.247 13.855 1.00 69.00 261 LEU A O 1
ATOM 1965 N N . THR A 1 262 ? -8.335 19.924 12.388 1.00 69.69 262 THR A N 1
ATOM 1966 C CA . THR A 1 262 ? -8.617 20.947 13.411 1.00 69.69 262 THR A CA 1
ATOM 1967 C C . THR A 1 262 ? -9.914 20.656 14.165 1.00 69.69 262 THR A C 1
ATOM 1969 O O . THR A 1 262 ? -9.942 20.746 15.395 1.00 69.69 262 THR A O 1
ATOM 1972 N N . ARG A 1 263 ? -10.951 20.174 13.462 1.00 72.06 263 ARG A N 1
ATOM 1973 C CA . ARG A 1 263 ? -12.229 19.730 14.057 1.00 72.06 263 ARG A CA 1
ATOM 1974 C C . ARG A 1 263 ? -12.087 18.569 15.047 1.00 72.06 263 ARG A C 1
ATOM 1976 O O . ARG A 1 263 ? -12.973 18.353 15.868 1.00 72.06 263 ARG A O 1
ATOM 1983 N N . ARG A 1 264 ? -10.982 17.818 14.999 1.00 65.56 264 ARG A N 1
ATOM 1984 C CA . ARG A 1 264 ? -10.754 16.620 15.829 1.00 65.56 264 ARG A CA 1
ATOM 1985 C C . ARG A 1 264 ? -10.079 16.903 17.173 1.00 65.56 264 ARG A C 1
ATOM 1987 O O . ARG A 1 264 ? -9.691 15.961 17.855 1.00 65.56 264 ARG A O 1
ATOM 1994 N N . ALA A 1 265 ? -9.941 18.174 17.561 1.00 61.81 265 ALA A N 1
ATOM 1995 C CA . ALA A 1 265 ? -9.381 18.603 18.848 1.00 61.81 265 ALA A CA 1
ATOM 1996 C C . ALA A 1 265 ? -7.992 18.008 19.186 1.00 61.81 265 ALA A C 1
ATOM 1998 O O . ALA A 1 265 ? -7.614 17.935 20.356 1.00 61.81 265 ALA A O 1
ATOM 1999 N N . GLY A 1 266 ? -7.197 17.628 18.175 1.00 57.44 266 GLY A N 1
ATOM 2000 C CA . GLY A 1 266 ? -5.866 17.030 18.361 1.00 57.44 266 GLY A CA 1
ATOM 2001 C C . GLY A 1 266 ? -4.898 17.913 19.154 1.00 57.44 266 GLY A C 1
ATOM 2002 O O . GLY A 1 266 ? -4.052 17.410 19.893 1.00 57.44 266 GLY A O 1
ATOM 2003 N N . HIS A 1 267 ? -5.104 19.232 19.096 1.00 60.22 267 HIS A N 1
ATOM 2004 C CA . HIS A 1 267 ? -4.339 20.213 19.861 1.00 60.22 267 HIS A CA 1
ATOM 2005 C C . HIS A 1 267 ? -4.452 20.035 21.385 1.00 60.22 267 HIS A C 1
ATOM 2007 O O . HIS A 1 267 ? -3.544 20.410 22.119 1.00 60.22 267 HIS A O 1
ATOM 2013 N N . ARG A 1 268 ? -5.527 19.408 21.883 1.00 58.88 268 ARG A N 1
ATOM 2014 C CA . ARG A 1 268 ? -5.713 19.139 23.321 1.00 58.88 268 ARG A CA 1
ATOM 2015 C C . ARG A 1 268 ? -5.068 17.835 23.788 1.00 58.88 268 ARG A C 1
ATOM 2017 O O . ARG A 1 268 ? -4.963 17.593 24.984 1.00 58.88 268 ARG A O 1
ATOM 2024 N N . THR A 1 269 ? -4.597 17.008 22.856 1.00 58.25 269 THR A N 1
ATOM 2025 C CA . THR A 1 269 ? -3.925 15.730 23.149 1.00 58.25 269 THR A CA 1
ATOM 2026 C C . THR A 1 269 ? -2.401 15.811 23.104 1.00 58.25 269 THR A C 1
ATOM 2028 O O . THR A 1 269 ? -1.720 14.793 23.195 1.00 58.25 269 THR A O 1
ATOM 2031 N N . PHE A 1 270 ? -1.840 17.022 23.026 1.00 59.97 270 PHE A N 1
ATOM 2032 C CA . PHE A 1 270 ? -0.394 17.237 23.020 1.00 59.97 270 PHE A CA 1
ATOM 2033 C C . PHE A 1 270 ? 0.309 16.823 24.326 1.00 59.97 270 PHE A C 1
ATOM 2035 O O . PHE A 1 270 ? 1.532 16.768 24.358 1.00 59.97 270 PHE A O 1
ATOM 2042 N N . ALA A 1 271 ? -0.402 16.475 25.396 1.00 59.31 271 ALA A N 1
ATOM 2043 C CA . ALA A 1 271 ? 0.233 15.891 26.579 1.00 59.31 271 ALA A CA 1
ATOM 2044 C C . ALA A 1 271 ? 0.768 14.462 26.332 1.00 59.31 271 ALA A C 1
ATOM 2046 O O . ALA A 1 271 ? 1.685 14.038 27.025 1.00 59.31 271 ALA A O 1
ATOM 2047 N N . GLU A 1 272 ? 0.247 13.744 25.328 1.00 59.56 272 GLU A N 1
ATOM 2048 C CA . GLU A 1 272 ? 0.605 12.351 25.042 1.00 59.56 272 GLU A CA 1
ATOM 2049 C C . GLU A 1 272 ? 1.527 12.254 23.803 1.00 59.56 272 GLU A C 1
ATOM 2051 O O . GLU A 1 272 ? 1.087 12.559 22.684 1.00 59.56 272 GLU A O 1
ATOM 2056 N N . PRO A 1 273 ? 2.793 11.811 23.946 1.00 60.97 273 PRO A N 1
ATOM 2057 C CA . PRO A 1 273 ? 3.743 11.684 22.833 1.00 60.97 273 PRO A CA 1
ATOM 2058 C C . PRO A 1 273 ? 3.227 10.803 21.686 1.00 60.97 273 PRO A C 1
ATOM 2060 O O . PRO A 1 273 ? 3.452 11.105 20.513 1.00 60.97 273 PRO A O 1
ATOM 2063 N N . LEU A 1 274 ? 2.463 9.756 22.011 1.00 53.78 274 LEU A N 1
ATOM 2064 C CA . LEU A 1 274 ? 1.902 8.829 21.027 1.00 53.78 274 LEU A CA 1
ATOM 2065 C C . LEU A 1 274 ? 0.845 9.493 20.128 1.00 53.78 274 LEU A C 1
ATOM 2067 O O . LEU A 1 274 ? 0.782 9.233 18.926 1.00 53.78 274 LEU A O 1
ATOM 2071 N N . VAL A 1 275 ? 0.041 10.404 20.682 1.00 58.50 275 VAL A N 1
ATOM 2072 C CA . VAL A 1 275 ? -0.993 11.120 19.921 1.00 58.50 275 VAL A CA 1
ATOM 2073 C C . VAL A 1 275 ? -0.388 12.292 19.138 1.00 58.50 275 VAL A C 1
ATOM 2075 O O . VAL A 1 275 ? -0.843 12.587 18.029 1.00 58.50 275 VAL A O 1
ATOM 2078 N N . LYS A 1 276 ? 0.692 12.899 19.648 1.00 56.00 276 LYS A N 1
ATOM 2079 C CA . LYS A 1 276 ? 1.493 13.921 18.950 1.00 56.00 276 LYS A CA 1
ATOM 2080 C C . LYS A 1 276 ? 2.060 13.428 17.624 1.00 56.00 276 LYS A C 1
ATOM 2082 O O . LYS A 1 276 ? 1.811 14.057 16.598 1.00 56.00 276 LYS A O 1
ATOM 2087 N N . VAL A 1 277 ? 2.776 12.300 17.626 1.00 57.75 277 VAL A N 1
ATOM 2088 C CA . VAL A 1 277 ? 3.404 11.746 16.408 1.00 57.75 277 VAL A CA 1
ATOM 2089 C C . VAL A 1 277 ? 2.350 11.424 15.345 1.00 57.75 277 VAL A C 1
ATOM 2091 O O . VAL A 1 277 ? 2.556 11.668 14.157 1.00 57.75 277 VAL A O 1
ATOM 2094 N N . LEU A 1 278 ? 1.175 10.958 15.770 1.00 58.00 278 LEU A N 1
ATOM 2095 C CA . LEU A 1 278 ? 0.066 10.632 14.878 1.00 58.00 278 LEU A CA 1
ATOM 2096 C C . LEU A 1 278 ? -0.544 11.869 14.193 1.00 58.00 278 LEU A C 1
ATOM 2098 O O . LEU A 1 278 ? -0.882 11.805 13.010 1.00 58.00 278 LEU A O 1
ATOM 2102 N N . HIS A 1 279 ? -0.657 12.995 14.907 1.00 58.66 279 HIS A N 1
ATOM 2103 C CA . HIS A 1 279 ? -1.140 14.261 14.340 1.00 58.66 279 HIS A CA 1
ATOM 2104 C C . HIS A 1 279 ? -0.063 14.965 13.508 1.00 58.66 279 HIS A C 1
ATOM 2106 O O . HIS A 1 279 ? -0.375 15.473 12.431 1.00 58.66 279 HIS A O 1
ATOM 2112 N N . ALA A 1 280 ? 1.201 14.928 13.941 1.00 59.69 280 ALA A N 1
ATOM 2113 C CA . ALA A 1 280 ? 2.334 15.445 13.175 1.00 59.69 280 ALA A CA 1
ATOM 2114 C C . ALA A 1 280 ? 2.468 14.716 11.828 1.00 59.69 280 ALA A C 1
ATOM 2116 O O . ALA A 1 280 ? 2.543 15.353 10.781 1.00 59.69 280 ALA A O 1
ATOM 2117 N N . GLY A 1 281 ? 2.367 13.383 11.833 1.00 55.66 281 GLY A N 1
ATOM 2118 C CA . GLY A 1 281 ? 2.378 12.579 10.612 1.00 55.66 281 GLY A CA 1
ATOM 2119 C C . GLY A 1 281 ? 1.154 12.775 9.710 1.00 55.66 281 GLY A C 1
ATOM 2120 O O . GLY A 1 281 ? 1.189 12.359 8.556 1.00 55.66 281 GLY A O 1
ATOM 2121 N N . TYR A 1 282 ? 0.056 13.360 10.202 1.00 59.19 282 TYR A N 1
ATOM 2122 C CA . TYR A 1 282 ? -1.091 13.749 9.373 1.00 59.19 282 TYR A CA 1
ATOM 2123 C C . TYR A 1 282 ? -0.893 15.152 8.788 1.00 59.19 282 TYR A C 1
ATOM 2125 O O . TYR A 1 282 ? -1.143 15.356 7.603 1.00 59.19 282 TYR A O 1
ATOM 2133 N N . ALA A 1 283 ? -0.406 16.100 9.593 1.00 59.91 283 ALA A N 1
ATOM 2134 C CA . ALA A 1 283 ? -0.106 17.453 9.141 1.00 59.91 283 ALA A CA 1
ATOM 2135 C C . ALA A 1 283 ? 0.960 17.444 8.039 1.00 59.91 283 ALA A C 1
ATOM 2137 O O . ALA A 1 283 ? 0.726 17.996 6.976 1.00 59.91 283 ALA A O 1
ATOM 2138 N N . VAL A 1 284 ? 2.078 16.736 8.225 1.00 58.59 284 VAL A N 1
ATOM 2139 C CA . VAL A 1 284 ? 3.142 16.669 7.206 1.00 58.59 284 VAL A CA 1
ATOM 2140 C C . VAL A 1 284 ? 2.623 16.095 5.887 1.00 58.59 284 VAL A C 1
ATOM 2142 O O . VAL A 1 284 ? 2.917 16.628 4.827 1.00 58.59 284 VAL A O 1
ATOM 2145 N N . PHE A 1 285 ? 1.794 15.054 5.942 1.00 57.50 285 PHE A N 1
ATOM 2146 C CA . PHE A 1 285 ? 1.310 14.374 4.745 1.00 57.50 285 PHE A CA 1
ATOM 2147 C C . PHE A 1 285 ? 0.314 15.212 3.919 1.00 57.50 285 PHE A C 1
ATOM 2149 O O . PHE A 1 285 ? 0.367 15.184 2.695 1.00 57.50 285 PHE A O 1
ATOM 2156 N N . PHE A 1 286 ? -0.572 15.977 4.569 1.00 57.28 286 PHE A N 1
ATOM 2157 C CA . PHE A 1 286 ? -1.597 16.779 3.879 1.00 57.28 286 PHE A CA 1
ATOM 2158 C C . PHE A 1 286 ? -1.228 18.255 3.682 1.00 57.28 286 PHE A C 1
ATOM 2160 O O . PHE A 1 286 ? -1.822 18.906 2.828 1.00 57.28 286 PHE A O 1
ATOM 2167 N N . LEU A 1 287 ? -0.276 18.793 4.452 1.00 55.22 287 LEU A N 1
ATOM 2168 C CA . LEU A 1 287 ? 0.145 20.199 4.377 1.00 55.22 287 LEU A CA 1
ATOM 2169 C C . LEU A 1 287 ? 1.360 20.412 3.453 1.00 55.22 287 LEU A C 1
ATOM 2171 O O . LEU A 1 287 ? 1.565 21.529 2.987 1.00 55.22 287 LEU A O 1
ATOM 2175 N N . SER A 1 288 ? 2.132 19.355 3.149 1.00 48.72 288 SER A N 1
ATOM 2176 C CA . SER A 1 288 ? 3.234 19.394 2.167 1.00 48.72 288 SER A CA 1
ATOM 2177 C C . SER A 1 288 ? 2.854 20.002 0.800 1.00 48.72 288 SER A C 1
ATOM 2179 O O . SER A 1 288 ? 3.646 20.787 0.277 1.00 48.72 288 SER A O 1
ATOM 2181 N N . PRO A 1 289 ? 1.661 19.748 0.213 1.00 50.03 289 PRO A N 1
ATOM 2182 C CA . PRO A 1 289 ? 1.298 20.345 -1.078 1.00 50.03 289 PRO A CA 1
ATOM 2183 C C . PRO A 1 289 ? 0.987 21.857 -1.044 1.00 50.03 289 PRO A C 1
ATOM 2185 O O . PRO A 1 289 ? 0.846 22.459 -2.105 1.00 50.03 289 PRO A O 1
ATOM 2188 N N . SER A 1 290 ? 0.882 22.498 0.127 1.00 42.41 290 SER A N 1
ATOM 2189 C CA . SER A 1 290 ? 0.352 23.870 0.252 1.00 42.41 290 SER A CA 1
ATOM 2190 C C . SER A 1 290 ? 1.408 24.982 0.305 1.00 42.41 290 SER A C 1
ATOM 2192 O O . SER A 1 290 ? 1.041 26.143 0.477 1.00 42.41 290 SER A O 1
ATOM 2194 N N . ILE A 1 291 ? 2.706 24.671 0.204 1.00 42.72 291 ILE A N 1
ATOM 2195 C CA . ILE A 1 291 ? 3.782 25.668 0.348 1.00 42.72 291 ILE A CA 1
ATOM 2196 C C . ILE A 1 291 ? 4.269 26.128 -1.040 1.00 42.72 291 ILE A C 1
ATOM 2198 O O . ILE A 1 291 ? 5.039 25.407 -1.681 1.00 42.72 291 ILE A O 1
ATOM 2202 N N . PRO A 1 292 ? 3.888 27.328 -1.522 1.00 38.66 292 PRO A N 1
ATOM 2203 C CA . PRO A 1 292 ? 4.480 27.905 -2.722 1.00 38.66 292 PRO A CA 1
ATOM 2204 C C . PRO A 1 292 ? 5.935 28.303 -2.443 1.00 38.66 292 PRO A C 1
ATOM 2206 O O . PRO A 1 292 ? 6.218 29.257 -1.720 1.00 38.66 292 PRO A O 1
ATOM 2209 N N . VAL A 1 293 ? 6.887 27.570 -3.021 1.00 39.78 293 VAL A N 1
ATOM 2210 C CA . VAL A 1 293 ? 8.309 27.929 -2.959 1.00 39.78 293 VAL A CA 1
ATOM 2211 C C . VAL A 1 293 ? 8.597 29.018 -3.995 1.00 39.78 293 VAL A C 1
ATOM 2213 O O . VAL A 1 293 ? 8.533 28.767 -5.197 1.00 39.78 293 VAL A O 1
ATOM 2216 N N . ARG A 1 294 ? 8.983 30.219 -3.540 1.00 37.84 294 ARG A N 1
ATOM 2217 C CA . ARG A 1 294 ? 9.773 31.162 -4.352 1.00 37.84 294 ARG A CA 1
ATOM 2218 C C . ARG A 1 294 ? 11.201 30.604 -4.453 1.00 37.84 294 ARG A C 1
ATOM 2220 O O . ARG A 1 294 ? 11.836 30.445 -3.412 1.00 37.84 294 ARG A O 1
ATOM 2227 N N . PRO A 1 295 ? 11.721 30.267 -5.646 1.00 41.88 295 PRO A N 1
ATOM 2228 C CA . PRO A 1 295 ? 13.029 29.627 -5.748 1.00 41.88 295 PRO A CA 1
ATOM 2229 C C . PRO A 1 295 ? 14.173 30.653 -5.675 1.00 41.88 295 PRO A C 1
ATOM 2231 O O . PRO A 1 295 ? 14.177 31.597 -6.468 1.00 41.88 295 PRO A O 1
ATOM 2234 N N . PRO A 1 296 ? 15.201 30.451 -4.828 1.00 52.78 296 PRO A N 1
ATOM 2235 C CA . PRO A 1 296 ? 16.496 31.081 -5.021 1.00 52.78 296 PRO A CA 1
ATOM 2236 C C . PRO A 1 296 ? 17.410 30.175 -5.878 1.00 52.78 296 PRO A C 1
ATOM 2238 O O . PRO A 1 296 ? 17.682 29.033 -5.531 1.00 52.78 296 PRO A O 1
ATOM 2241 N N . LEU A 1 297 ? 17.859 30.723 -7.014 1.00 47.47 297 LEU A N 1
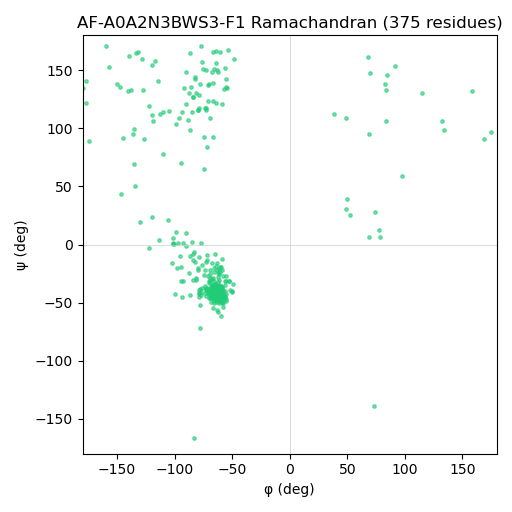ATOM 2242 C CA . LEU A 1 297 ? 19.148 30.511 -7.707 1.00 47.47 297 LEU A CA 1
ATOM 2243 C C . LEU A 1 297 ? 19.672 29.071 -7.966 1.00 47.47 297 LEU A C 1
ATOM 2245 O O . LEU A 1 297 ? 20.253 28.448 -7.084 1.00 47.47 297 LEU A O 1
ATOM 2249 N N . ARG A 1 298 ? 19.647 28.631 -9.245 1.00 40.03 298 ARG A N 1
ATOM 2250 C CA . ARG A 1 298 ? 20.822 28.205 -10.068 1.00 40.03 298 ARG A CA 1
ATOM 2251 C C . ARG A 1 298 ? 20.409 27.840 -11.525 1.00 40.03 298 ARG A C 1
ATOM 2253 O O . ARG A 1 298 ? 19.336 27.271 -11.714 1.00 40.03 298 ARG A O 1
ATOM 2260 N N . PRO A 1 299 ? 21.191 28.181 -12.576 1.00 40.12 299 PRO A N 1
ATOM 2261 C CA . PRO A 1 299 ? 20.826 27.959 -13.993 1.00 40.12 299 PRO A CA 1
ATOM 2262 C C . PRO A 1 299 ? 20.790 26.497 -14.466 1.00 40.12 299 PRO A C 1
ATOM 2264 O O . PRO A 1 299 ? 19.980 26.159 -15.320 1.00 40.12 299 PRO A O 1
ATOM 2267 N N . TRP A 1 300 ? 21.585 25.613 -13.865 1.00 42.53 300 TRP A N 1
ATOM 2268 C CA . TRP A 1 300 ? 21.744 24.215 -14.296 1.00 42.53 300 TRP A CA 1
ATOM 2269 C C . TRP A 1 300 ? 20.532 23.313 -13.982 1.00 42.53 300 TRP A C 1
ATOM 2271 O O . TRP A 1 300 ? 20.382 22.254 -14.577 1.00 42.53 300 TRP A O 1
ATOM 2281 N N . LEU A 1 301 ? 19.616 23.753 -13.107 1.00 38.81 301 LEU A N 1
ATOM 2282 C CA . LEU A 1 301 ? 18.327 23.083 -12.863 1.00 38.81 301 LEU A CA 1
ATOM 2283 C C . LEU A 1 301 ? 17.225 23.480 -13.862 1.00 38.81 301 LEU A C 1
ATOM 2285 O O . LEU A 1 301 ? 16.143 22.894 -13.840 1.00 38.81 301 LEU A O 1
ATOM 2289 N N . ARG A 1 302 ? 17.455 24.483 -14.723 1.00 38.91 302 ARG A N 1
ATOM 2290 C CA . ARG A 1 302 ? 16.393 25.064 -15.566 1.00 38.91 302 ARG A CA 1
ATOM 2291 C C . ARG A 1 302 ? 16.070 24.238 -16.810 1.00 38.91 302 ARG A C 1
ATOM 2293 O O . ARG A 1 302 ? 14.964 24.367 -17.317 1.00 38.91 302 ARG A O 1
ATOM 2300 N N . ALA A 1 303 ? 16.981 23.380 -17.271 1.00 36.44 303 ALA A N 1
ATOM 2301 C CA . ALA A 1 303 ? 16.804 22.648 -18.527 1.00 36.44 303 ALA A CA 1
ATOM 2302 C C . ALA A 1 303 ? 15.969 21.359 -18.406 1.00 36.44 303 ALA A C 1
ATOM 2304 O O . ALA A 1 303 ? 15.546 20.826 -19.425 1.00 36.44 303 ALA A O 1
ATOM 2305 N N . ARG A 1 304 ? 15.695 20.854 -17.190 1.00 39.44 304 ARG A N 1
ATOM 2306 C CA . ARG A 1 304 ? 14.970 19.577 -17.011 1.00 39.44 304 ARG A CA 1
ATOM 2307 C C . ARG A 1 304 ? 13.682 19.659 -16.195 1.00 39.44 304 ARG A C 1
ATOM 2309 O O . ARG A 1 304 ? 13.000 18.655 -16.043 1.00 39.44 304 ARG A O 1
ATOM 2316 N N . LEU A 1 305 ? 13.332 20.830 -15.663 1.00 39.56 305 LEU A N 1
ATOM 2317 C CA . LEU A 1 305 ? 12.184 20.970 -14.765 1.00 39.56 305 LEU A CA 1
ATOM 2318 C C . LEU A 1 305 ? 11.458 22.306 -14.963 1.00 39.56 305 LEU A C 1
ATOM 2320 O O . LEU A 1 305 ? 11.735 23.285 -14.272 1.00 39.56 305 LEU A O 1
ATOM 2324 N N . ARG A 1 306 ? 10.452 22.311 -15.842 1.00 35.81 306 ARG A N 1
ATOM 2325 C CA . ARG A 1 306 ? 9.192 23.050 -15.648 1.00 35.81 306 ARG A CA 1
ATOM 2326 C C . ARG A 1 306 ? 8.047 22.259 -16.306 1.00 35.81 306 ARG A C 1
ATOM 2328 O O . ARG A 1 306 ? 8.251 21.852 -17.444 1.00 35.81 306 ARG A O 1
ATOM 2335 N N . PRO A 1 307 ? 6.861 22.078 -15.680 1.00 41.78 307 PRO A N 1
ATOM 2336 C CA . PRO A 1 307 ? 6.414 22.491 -14.344 1.00 41.78 307 PRO A CA 1
ATOM 2337 C C . PRO A 1 307 ? 5.952 21.295 -13.475 1.00 41.78 307 PRO A C 1
ATOM 2339 O O . PRO A 1 307 ? 4.975 20.624 -13.785 1.00 41.78 307 PRO A O 1
ATOM 2342 N N . SER A 1 308 ? 6.594 21.049 -12.330 1.00 38.25 308 SER A N 1
ATOM 2343 C CA . SER A 1 308 ? 6.126 20.038 -11.361 1.00 38.25 308 SER A CA 1
ATOM 2344 C C . SER A 1 308 ? 6.425 20.427 -9.911 1.00 38.25 308 SER A C 1
ATOM 2346 O O . SER A 1 308 ? 6.828 19.610 -9.087 1.00 38.25 308 SER A O 1
ATOM 2348 N N . SER A 1 309 ? 6.187 21.690 -9.549 1.00 39.66 309 SER A N 1
ATOM 2349 C CA . SER A 1 309 ? 6.298 22.132 -8.150 1.00 39.66 309 SER A CA 1
ATOM 2350 C C . SER A 1 309 ? 5.285 21.445 -7.220 1.00 39.66 309 SER A C 1
ATOM 2352 O O . SER A 1 309 ? 5.479 21.454 -6.011 1.00 39.66 309 SER A O 1
ATOM 2354 N N . PHE A 1 310 ? 4.242 20.812 -7.772 1.00 38.00 310 PHE A N 1
ATOM 2355 C CA . PHE A 1 310 ? 3.196 20.132 -7.007 1.00 38.00 310 PHE A CA 1
ATOM 2356 C C . PHE A 1 310 ? 3.477 18.629 -6.805 1.00 38.00 310 PHE A C 1
ATOM 2358 O O . PHE A 1 310 ? 3.426 18.143 -5.678 1.00 38.00 310 PHE A O 1
ATOM 2365 N N . CYS A 1 311 ? 3.893 17.900 -7.853 1.00 34.38 311 CYS A N 1
ATOM 2366 C CA . CYS A 1 311 ? 4.277 16.482 -7.737 1.00 34.38 311 CYS A CA 1
ATOM 2367 C C . CYS A 1 311 ? 5.590 16.278 -6.959 1.00 34.38 311 CYS A C 1
ATOM 2369 O O . CYS A 1 311 ? 5.732 15.296 -6.233 1.00 34.38 311 CYS A O 1
ATOM 2371 N N . ALA A 1 312 ? 6.525 17.234 -7.028 1.00 37.75 312 ALA A N 1
ATOM 2372 C CA . ALA A 1 312 ? 7.767 17.180 -6.253 1.00 37.75 312 ALA A CA 1
ATOM 2373 C C . ALA A 1 312 ? 7.544 17.291 -4.728 1.00 37.75 312 ALA A C 1
ATOM 2375 O O . ALA A 1 312 ? 8.405 16.875 -3.954 1.00 37.75 312 ALA A O 1
ATOM 2376 N N . GLY A 1 313 ? 6.397 17.821 -4.278 1.00 39.12 313 GLY A N 1
ATOM 2377 C CA . GLY A 1 313 ? 6.052 17.930 -2.855 1.00 39.12 313 GLY A CA 1
ATOM 2378 C C . GLY A 1 313 ? 5.669 16.598 -2.199 1.00 39.12 313 GLY A C 1
ATOM 2379 O O . GLY A 1 313 ? 5.785 16.461 -0.980 1.00 39.12 313 GLY A O 1
ATOM 2380 N N . LEU A 1 314 ? 5.248 15.613 -3.000 1.00 35.84 314 LEU A N 1
ATOM 2381 C CA . LEU A 1 314 ? 4.860 14.279 -2.533 1.00 35.84 314 LEU A CA 1
ATOM 2382 C C . LEU A 1 314 ? 6.062 13.315 -2.438 1.00 35.84 314 LEU A C 1
ATOM 2384 O O . LEU A 1 314 ? 6.034 12.382 -1.644 1.00 35.84 314 LEU A O 1
ATOM 2388 N N . PHE A 1 315 ? 7.128 13.576 -3.207 1.00 34.22 315 PHE A N 1
ATOM 2389 C CA . PHE A 1 315 ? 8.302 12.704 -3.374 1.00 34.22 315 PHE A CA 1
ATOM 2390 C C . PHE A 1 315 ? 9.628 13.338 -2.935 1.00 34.22 315 PHE A C 1
ATOM 2392 O O . PHE A 1 315 ? 10.696 12.938 -3.394 1.00 34.22 315 PHE A O 1
ATOM 2399 N N . ARG A 1 316 ? 9.614 14.337 -2.047 1.00 36.97 316 ARG A N 1
ATOM 2400 C CA . ARG A 1 316 ? 10.877 14.888 -1.542 1.00 36.97 316 ARG A CA 1
ATOM 2401 C C . ARG A 1 316 ? 11.446 13.972 -0.443 1.00 36.97 316 ARG A C 1
ATOM 2403 O O . ARG A 1 316 ? 10.821 13.878 0.616 1.00 36.97 316 ARG A O 1
ATOM 2410 N N . PRO A 1 317 ? 12.619 13.330 -0.624 1.00 33.69 317 PRO A N 1
ATOM 2411 C CA . PRO A 1 317 ? 13.325 12.706 0.487 1.00 33.69 317 PRO A CA 1
ATOM 2412 C C . PRO A 1 317 ? 13.743 13.810 1.463 1.00 33.69 317 PRO A C 1
ATOM 2414 O O . PRO A 1 317 ? 14.422 14.773 1.101 1.00 33.69 317 PRO A O 1
ATOM 2417 N N . VAL A 1 318 ? 13.287 13.703 2.709 1.00 34.94 318 VAL A N 1
ATOM 2418 C CA . VAL A 1 318 ? 13.697 14.600 3.792 1.00 34.94 318 VAL A CA 1
ATOM 2419 C C . VAL A 1 318 ? 15.113 14.209 4.206 1.00 34.94 318 VAL A C 1
ATOM 2421 O O . VAL A 1 318 ? 15.313 13.340 5.049 1.00 34.94 318 VAL A O 1
ATOM 2424 N N . THR A 1 319 ? 16.115 14.855 3.618 1.00 28.41 319 THR A N 1
ATOM 2425 C CA . THR A 1 319 ? 17.464 14.881 4.183 1.00 28.41 319 THR A CA 1
ATOM 2426 C C . THR A 1 319 ? 17.557 15.996 5.218 1.00 28.41 319 THR A C 1
ATOM 2428 O O . THR A 1 319 ? 17.486 17.174 4.878 1.00 28.41 319 THR A O 1
ATOM 2431 N N . GLY A 1 320 ? 17.750 15.592 6.474 1.00 28.11 320 GLY A N 1
ATOM 2432 C CA . GLY A 1 320 ? 18.535 16.318 7.471 1.00 28.11 320 GLY A CA 1
ATOM 2433 C C . GLY A 1 320 ? 17.981 17.647 7.984 1.00 28.11 320 GLY A C 1
ATOM 2434 O O . GLY A 1 320 ? 18.320 18.705 7.466 1.00 28.11 320 GLY A O 1
ATOM 2435 N N . ARG A 1 321 ? 17.276 17.592 9.120 1.00 31.38 321 ARG A N 1
ATOM 2436 C CA . ARG A 1 321 ? 17.718 18.211 10.391 1.00 31.38 321 ARG A CA 1
ATOM 2437 C C . ARG A 1 321 ? 16.624 18.068 11.452 1.00 31.38 321 ARG A C 1
ATOM 2439 O O . ARG A 1 321 ? 15.714 18.879 11.546 1.00 31.38 321 ARG A O 1
ATOM 2446 N N . ALA A 1 322 ? 16.768 17.042 12.283 1.00 27.47 322 ALA A N 1
ATOM 2447 C CA . ALA A 1 322 ? 16.189 16.996 13.623 1.00 27.47 322 ALA A CA 1
ATOM 2448 C C . ALA A 1 322 ? 17.259 16.497 14.609 1.00 27.47 322 ALA A C 1
ATOM 2450 O O . ALA A 1 322 ? 17.058 15.555 15.365 1.00 27.47 322 ALA A O 1
ATOM 2451 N N . GLY A 1 323 ? 18.442 17.114 14.554 1.00 30.22 323 GLY A N 1
ATOM 2452 C CA . GLY A 1 323 ? 19.277 17.232 15.744 1.00 30.22 323 GLY A CA 1
ATOM 2453 C C . GLY A 1 323 ? 18.697 18.365 16.588 1.00 30.22 323 GLY A C 1
ATOM 2454 O O . GLY A 1 323 ? 18.328 19.387 16.017 1.00 30.22 323 GLY A O 1
ATOM 2455 N N . LEU A 1 324 ? 18.641 18.171 17.910 1.00 31.12 324 LEU A N 1
ATOM 2456 C CA . LEU A 1 324 ? 18.075 19.057 18.949 1.00 31.12 324 LEU A CA 1
ATOM 2457 C C . LEU A 1 324 ? 16.638 18.723 19.398 1.00 31.12 324 LEU A C 1
ATOM 2459 O O . LEU A 1 324 ? 15.747 19.564 19.387 1.00 31.12 324 LEU A O 1
ATOM 2463 N N . ALA A 1 325 ? 16.438 17.503 19.902 1.00 27.97 325 ALA A N 1
ATOM 2464 C CA . ALA A 1 325 ? 15.394 17.225 20.901 1.00 27.97 325 ALA A CA 1
ATOM 2465 C C . ALA A 1 325 ? 15.924 16.442 22.123 1.00 27.97 325 ALA A C 1
ATOM 2467 O O . ALA A 1 325 ? 15.150 15.879 22.889 1.00 27.97 325 ALA A O 1
ATOM 2468 N N . HIS A 1 326 ? 17.245 16.457 22.339 1.00 32.75 326 HIS A N 1
ATOM 2469 C CA . HIS A 1 326 ? 17.877 16.096 23.609 1.00 32.75 326 HIS A CA 1
ATOM 2470 C C . HIS A 1 326 ? 18.458 17.354 24.266 1.00 32.75 326 HIS A C 1
ATOM 2472 O O . HIS A 1 326 ? 19.658 17.603 24.234 1.00 32.75 326 HIS A O 1
ATOM 2478 N N . ARG A 1 327 ? 17.586 18.157 24.875 1.00 29.39 327 ARG A N 1
ATOM 2479 C CA . ARG A 1 327 ? 17.886 18.813 26.152 1.00 29.39 327 ARG A CA 1
ATOM 2480 C C . ARG A 1 327 ? 16.653 18.634 27.018 1.00 29.39 327 ARG A C 1
ATOM 2482 O O . ARG A 1 327 ? 15.634 19.288 26.819 1.00 29.39 327 ARG A O 1
ATOM 2489 N N . GLY A 1 328 ? 16.738 17.641 27.899 1.00 29.34 328 GLY A N 1
ATOM 2490 C CA . GLY A 1 328 ? 15.749 17.417 28.935 1.00 29.34 328 GLY A CA 1
ATOM 2491 C C . GLY A 1 328 ? 15.619 18.671 29.787 1.00 29.34 328 GLY A C 1
ATOM 2492 O O . GLY A 1 328 ? 16.616 19.271 30.184 1.00 29.34 328 GLY A O 1
ATOM 2493 N N . GLY A 1 329 ? 14.376 19.062 30.052 1.00 26.81 329 GLY A N 1
ATOM 2494 C CA . GLY A 1 329 ? 14.066 19.987 31.126 1.00 26.81 329 GLY A CA 1
ATOM 2495 C C . GLY A 1 329 ? 14.365 19.310 32.457 1.00 26.81 329 GLY A C 1
ATOM 2496 O O . GLY A 1 329 ? 13.511 18.615 33.000 1.00 26.81 329 GLY A O 1
ATOM 2497 N N . GLY A 1 330 ? 15.582 19.501 32.956 1.00 25.94 330 GLY A N 1
ATOM 2498 C CA . GLY A 1 330 ? 15.920 19.331 34.361 1.00 25.94 330 GLY A CA 1
ATOM 2499 C C . GLY A 1 330 ? 15.794 20.686 35.043 1.00 25.94 330 GLY A C 1
ATOM 2500 O O . GLY A 1 330 ? 16.535 21.611 34.723 1.00 25.94 330 GLY A O 1
ATOM 2501 N N . ARG A 1 331 ? 14.832 20.816 35.956 1.00 30.64 331 ARG A N 1
ATOM 2502 C CA . ARG A 1 331 ? 14.867 21.866 36.976 1.00 30.64 331 ARG A CA 1
ATOM 2503 C C . ARG A 1 331 ? 15.939 21.455 37.982 1.00 30.64 331 ARG A C 1
ATOM 2505 O O . ARG A 1 331 ? 15.750 20.426 38.615 1.00 30.64 331 ARG A O 1
ATOM 2512 N N . CYS A 1 332 ? 16.993 22.248 38.125 1.00 28.52 332 CYS A N 1
ATOM 2513 C CA . CYS A 1 332 ? 17.807 22.355 39.337 1.00 28.52 332 CYS A CA 1
ATOM 2514 C C . CYS A 1 332 ? 18.364 23.786 39.407 1.00 28.52 332 CYS A C 1
ATOM 2516 O O . CYS A 1 332 ? 18.720 24.367 38.383 1.00 28.52 332 CYS A O 1
ATOM 2518 N N . ALA A 1 333 ? 18.335 24.349 40.614 1.00 29.12 333 ALA A N 1
ATOM 2519 C CA . ALA A 1 333 ? 18.743 25.703 40.984 1.00 29.12 333 ALA A CA 1
ATOM 2520 C C . ALA A 1 333 ? 20.270 25.932 40.827 1.00 29.12 333 ALA A C 1
ATOM 2522 O O . ALA A 1 333 ? 21.004 24.955 40.670 1.00 29.12 333 ALA A O 1
ATOM 2523 N N . PRO A 1 334 ? 20.757 27.191 40.844 1.00 32.78 334 PRO A N 1
ATOM 2524 C CA . PRO A 1 334 ? 22.152 27.513 40.558 1.00 32.78 334 PRO A CA 1
ATOM 2525 C C . PRO A 1 334 ? 23.020 27.393 41.817 1.00 32.78 334 PRO A C 1
ATOM 2527 O O . PRO A 1 334 ? 22.625 27.911 42.853 1.00 32.78 334 PRO A O 1
ATOM 2530 N N . CYS A 1 335 ? 24.198 26.771 41.703 1.00 28.30 335 CYS A N 1
ATOM 2531 C CA . CYS A 1 335 ? 25.350 26.966 42.593 1.00 28.30 335 CYS A CA 1
ATOM 2532 C C . CYS A 1 335 ? 26.654 26.566 41.870 1.00 28.30 335 CYS A C 1
ATOM 2534 O O . CYS A 1 335 ? 26.646 25.760 40.943 1.00 28.30 335 CYS A O 1
ATOM 2536 N N . ASP A 1 336 ? 27.729 27.202 42.322 1.00 25.89 336 ASP A N 1
ATOM 2537 C CA . ASP A 1 336 ? 29.006 27.554 41.692 1.00 25.89 336 ASP A CA 1
ATOM 2538 C C . ASP A 1 336 ? 29.980 26.446 41.224 1.00 25.89 336 ASP A C 1
ATOM 2540 O O . ASP A 1 336 ? 29.835 25.276 41.586 1.00 25.89 336 ASP A O 1
ATOM 2544 N N . PRO A 1 337 ? 31.003 26.816 40.413 1.00 33.22 337 PRO A N 1
ATOM 2545 C CA . PRO A 1 337 ? 31.952 25.899 39.791 1.00 33.22 337 PRO A CA 1
ATOM 2546 C C . PRO A 1 337 ? 33.202 25.696 40.657 1.00 33.22 337 PRO A C 1
ATOM 2548 O O . PRO A 1 337 ? 33.784 26.674 41.106 1.00 33.22 337 PRO A O 1
ATOM 2551 N N . LEU A 1 338 ? 33.659 24.449 40.828 1.00 29.31 338 LEU A N 1
ATOM 2552 C CA . LEU A 1 338 ? 35.046 24.069 41.165 1.00 29.31 338 LEU A CA 1
ATOM 2553 C C . LEU A 1 338 ? 35.159 22.536 41.261 1.00 29.31 338 LEU A C 1
ATOM 2555 O O . LEU A 1 338 ? 34.339 21.904 41.919 1.00 29.31 338 LEU A O 1
ATOM 2559 N N . GLY A 1 339 ? 36.205 21.947 40.666 1.00 26.55 339 GLY A N 1
ATOM 2560 C CA . GLY A 1 339 ? 36.704 20.625 41.080 1.00 26.55 339 GLY A CA 1
ATOM 2561 C C . GLY A 1 339 ? 36.965 19.606 39.969 1.00 26.55 339 GLY A C 1
ATOM 2562 O O . GLY A 1 339 ? 36.045 19.015 39.419 1.00 26.55 339 GLY A O 1
ATOM 2563 N N . LEU A 1 340 ? 38.253 19.396 39.697 1.00 27.27 340 LEU A N 1
ATOM 2564 C CA . LEU A 1 340 ? 38.900 18.375 38.866 1.00 27.27 340 LEU A CA 1
ATOM 2565 C C . LEU A 1 340 ? 38.444 16.913 39.100 1.00 27.27 340 LEU A C 1
ATOM 2567 O O . LEU A 1 340 ? 38.107 16.541 40.218 1.00 27.27 340 LEU A O 1
ATOM 2571 N N . GLY A 1 341 ? 38.692 16.054 38.094 1.00 26.61 341 GLY A N 1
ATOM 2572 C CA . GLY A 1 341 ? 39.352 14.756 38.343 1.00 26.61 341 GLY A CA 1
ATOM 2573 C C . GLY A 1 341 ? 38.762 13.497 37.683 1.00 26.61 341 GLY A C 1
ATOM 2574 O O . GLY A 1 341 ? 37.841 12.892 38.210 1.00 26.61 341 GLY A O 1
ATOM 2575 N N . THR A 1 342 ? 39.363 13.094 36.551 1.00 27.41 342 THR A N 1
ATOM 2576 C CA . THR A 1 342 ? 39.916 11.741 36.243 1.00 27.41 342 THR A CA 1
ATOM 2577 C C . THR A 1 342 ? 39.168 10.484 36.736 1.00 27.41 342 THR A C 1
ATOM 2579 O O . THR A 1 342 ? 39.088 10.232 37.927 1.00 27.41 342 THR A O 1
ATOM 2582 N N . MET A 1 343 ? 38.595 9.682 35.826 1.00 24.84 343 MET A N 1
ATOM 2583 C CA . MET A 1 343 ? 39.164 8.454 35.208 1.00 24.84 343 MET A CA 1
ATOM 2584 C C . MET A 1 343 ? 39.019 7.148 36.030 1.00 24.84 343 MET A C 1
ATOM 2586 O O . MET A 1 343 ? 39.309 7.100 37.214 1.00 24.84 343 MET A O 1
ATOM 2590 N N . THR A 1 344 ? 38.687 6.070 35.301 1.00 27.59 344 THR A N 1
ATOM 2591 C CA . THR A 1 344 ? 38.808 4.619 35.605 1.00 27.59 344 THR A CA 1
ATOM 2592 C C . THR A 1 344 ? 37.730 3.889 36.433 1.00 27.59 344 THR A C 1
ATOM 2594 O O . THR A 1 344 ? 37.707 3.938 37.650 1.00 27.59 344 THR A O 1
ATOM 2597 N N . GLY A 1 345 ? 36.931 3.074 35.724 1.00 24.61 345 GLY A N 1
ATOM 2598 C CA . GLY A 1 345 ? 36.972 1.602 35.843 1.00 24.61 345 GLY A CA 1
ATOM 2599 C C . GLY A 1 345 ? 36.059 0.878 36.860 1.00 24.61 345 GLY A C 1
ATOM 2600 O O . GLY A 1 345 ? 35.663 1.473 37.850 1.00 24.61 345 GLY A O 1
ATOM 2601 N N . PRO A 1 346 ? 35.694 -0.405 36.613 1.00 49.47 346 PRO A N 1
ATOM 2602 C CA . PRO A 1 346 ? 34.447 -1.031 37.089 1.00 49.47 346 PRO A CA 1
ATOM 2603 C C . PRO A 1 346 ? 34.634 -2.231 38.053 1.00 49.47 346 PRO A C 1
ATOM 2605 O O . PRO A 1 346 ? 35.658 -2.899 38.007 1.00 49.47 346 PRO A O 1
ATOM 2608 N N . CYS A 1 347 ? 33.615 -2.564 38.861 1.00 23.56 347 CYS A N 1
ATOM 2609 C CA . CYS A 1 347 ? 33.358 -3.890 39.480 1.00 23.56 347 CYS A CA 1
ATOM 2610 C C . CYS A 1 347 ? 32.027 -3.801 40.268 1.00 23.56 347 CYS A C 1
ATOM 2612 O O . CYS A 1 347 ? 31.825 -2.828 40.980 1.00 23.56 347 CYS A O 1
ATOM 2614 N N . ALA A 1 348 ? 30.982 -4.595 40.008 1.00 26.23 348 ALA A N 1
ATOM 2615 C CA . ALA A 1 348 ? 30.773 -6.025 40.289 1.00 26.23 348 ALA A CA 1
ATOM 2616 C C . ALA A 1 348 ? 30.270 -6.319 41.724 1.00 26.23 348 ALA A C 1
ATOM 2618 O O . ALA A 1 348 ? 30.872 -5.875 42.693 1.00 26.23 348 ALA A O 1
ATOM 2619 N N . THR A 1 349 ? 29.230 -7.174 41.799 1.00 28.20 349 THR A N 1
ATOM 2620 C CA . THR A 1 349 ? 28.717 -7.948 42.967 1.00 28.20 349 THR A CA 1
ATOM 2621 C C . THR A 1 349 ? 28.030 -7.126 44.083 1.00 28.20 349 THR A C 1
ATOM 2623 O O . THR A 1 349 ? 28.352 -5.969 44.273 1.00 28.20 349 THR A O 1
ATOM 2626 N N . ASP A 1 350 ? 27.020 -7.574 44.834 1.00 25.11 350 ASP A N 1
ATOM 2627 C CA . ASP A 1 350 ? 26.474 -8.905 45.104 1.00 25.11 350 ASP A CA 1
ATOM 2628 C C . ASP A 1 350 ? 25.016 -8.804 45.632 1.00 25.11 350 ASP A C 1
ATOM 2630 O O . ASP A 1 350 ? 24.496 -7.729 45.930 1.00 25.11 350 ASP A O 1
ATOM 2634 N N . ARG A 1 351 ? 24.383 -9.974 45.716 1.00 27.39 351 ARG A N 1
ATOM 2635 C CA . ARG A 1 351 ? 23.060 -10.363 46.215 1.00 27.39 351 ARG A CA 1
ATOM 2636 C C . ARG A 1 351 ? 22.697 -9.944 47.649 1.00 27.39 351 ARG A C 1
ATOM 2638 O O . ARG A 1 351 ? 23.552 -9.774 48.504 1.00 27.39 351 ARG A O 1
ATOM 2645 N N . GLN A 1 352 ? 21.385 -10.108 47.881 1.00 27.34 352 GLN A N 1
ATOM 2646 C CA . GLN A 1 352 ? 20.614 -10.399 49.111 1.00 27.34 352 GLN A CA 1
ATOM 2647 C C . GLN A 1 352 ? 19.711 -9.215 49.470 1.00 27.34 352 GLN A C 1
ATOM 2649 O O . GLN A 1 352 ? 20.147 -8.079 49.465 1.00 27.34 352 GLN A O 1
ATOM 2654 N N . GLY A 1 353 ? 18.420 -9.346 49.752 1.00 23.77 353 GLY A N 1
ATOM 2655 C CA . GLY A 1 353 ? 17.550 -10.468 50.087 1.00 23.77 353 GLY A CA 1
ATOM 2656 C C . GLY A 1 353 ? 16.356 -9.822 50.806 1.00 23.77 353 GLY A C 1
ATOM 2657 O O . GLY A 1 353 ? 16.559 -8.946 51.640 1.00 23.77 353 GLY A O 1
ATOM 2658 N N . GLY A 1 354 ? 15.117 -10.164 50.454 1.00 25.59 354 GLY A N 1
ATOM 2659 C CA . GLY A 1 354 ? 13.947 -9.548 51.090 1.00 25.59 354 GLY A CA 1
ATOM 2660 C C . GLY A 1 354 ? 12.652 -9.868 50.359 1.00 25.59 354 GLY A C 1
ATOM 2661 O O . GLY A 1 354 ? 12.274 -9.181 49.414 1.00 25.59 354 GLY A O 1
ATOM 2662 N N . GLY A 1 355 ? 12.007 -10.959 50.765 1.00 23.23 355 GLY A N 1
ATOM 2663 C CA . GLY A 1 355 ? 10.727 -11.394 50.228 1.00 23.23 355 GLY A CA 1
ATOM 2664 C C . GLY A 1 355 ? 9.523 -10.684 50.855 1.00 23.23 355 GLY A C 1
ATOM 2665 O O . GLY A 1 355 ? 9.473 -10.531 52.068 1.00 23.23 355 GLY A O 1
ATOM 2666 N N . LEU A 1 356 ? 8.539 -10.419 49.979 1.00 27.83 356 LEU A N 1
ATOM 2667 C CA . LEU A 1 356 ? 7.072 -10.492 50.165 1.00 27.83 356 LEU A CA 1
ATOM 2668 C C . LEU A 1 356 ? 6.381 -9.485 51.124 1.00 27.83 356 LEU A C 1
ATOM 2670 O O . LEU A 1 356 ? 7.043 -8.930 51.990 1.00 27.83 356 LEU A O 1
ATOM 2674 N N . PRO A 1 357 ? 5.038 -9.268 51.033 1.00 38.66 357 PRO A N 1
ATOM 2675 C CA . PRO A 1 357 ? 4.036 -9.897 50.151 1.00 38.66 357 PRO A CA 1
ATOM 2676 C C . PRO A 1 357 ? 3.071 -8.940 49.397 1.00 38.66 357 PRO A C 1
ATOM 2678 O O . PRO A 1 357 ? 2.883 -7.771 49.719 1.00 38.66 357 PRO A O 1
ATOM 2681 N N . TYR A 1 358 ? 2.392 -9.521 48.402 1.00 28.78 358 TYR A N 1
ATOM 2682 C CA . TYR A 1 358 ? 1.154 -9.050 47.765 1.00 28.78 358 TYR A CA 1
ATOM 2683 C C . TYR A 1 358 ? -0.002 -8.836 48.764 1.00 28.78 358 TYR A C 1
ATOM 2685 O O . TYR A 1 358 ? -0.161 -9.652 49.670 1.00 28.78 358 TYR A O 1
ATOM 2693 N N . PRO A 1 359 ? -0.947 -7.923 48.468 1.00 34.16 359 PRO A N 1
ATOM 2694 C CA . PRO A 1 359 ? -2.334 -8.090 48.875 1.00 34.16 359 PRO A CA 1
ATOM 2695 C C . PRO A 1 359 ? -3.236 -8.299 47.650 1.00 34.16 359 PRO A C 1
ATOM 2697 O O . PRO A 1 359 ? -3.453 -7.403 46.832 1.00 34.16 359 PRO A O 1
ATOM 2700 N N . GLY A 1 360 ? -3.788 -9.507 47.544 1.00 25.58 360 GLY A N 1
ATOM 2701 C CA . GLY A 1 360 ? -5.014 -9.757 46.799 1.00 25.58 360 GLY A CA 1
ATOM 2702 C C . GLY A 1 360 ? -6.217 -9.445 47.688 1.00 25.58 360 GLY A C 1
ATOM 2703 O O . GLY A 1 360 ? -6.325 -9.982 48.784 1.00 25.58 360 GLY A O 1
ATOM 2704 N N . ALA A 1 361 ? -7.134 -8.611 47.204 1.00 28.05 361 ALA A N 1
ATOM 2705 C CA . ALA A 1 361 ? -8.479 -8.484 47.754 1.00 28.05 361 ALA A CA 1
ATOM 2706 C C . ALA A 1 361 ? -9.474 -8.434 46.589 1.00 28.05 361 ALA A C 1
ATOM 2708 O O . ALA A 1 361 ? -9.712 -7.400 45.967 1.00 28.05 361 ALA A O 1
ATOM 2709 N N . VAL A 1 362 ? -10.018 -9.606 46.266 1.00 29.97 362 VAL A N 1
ATOM 2710 C CA . VAL A 1 362 ? -11.169 -9.793 45.384 1.00 29.97 362 VAL A CA 1
ATOM 2711 C C . VAL A 1 362 ? -12.413 -9.663 46.258 1.00 29.97 362 VAL A C 1
ATOM 2713 O O . VAL A 1 362 ? -12.803 -10.622 46.915 1.00 29.97 362 VAL A O 1
ATOM 2716 N N . HIS A 1 363 ? -13.054 -8.493 46.261 1.00 27.94 363 HIS A N 1
ATOM 2717 C CA . HIS A 1 363 ? -14.425 -8.364 46.753 1.00 27.94 363 HIS A CA 1
ATOM 2718 C C . HIS A 1 363 ? -15.395 -8.431 45.570 1.00 27.94 363 HIS A C 1
ATOM 2720 O O . HIS A 1 363 ? -15.482 -7.523 44.743 1.00 27.94 363 HIS A O 1
ATOM 2726 N N . ARG A 1 364 ? -16.123 -9.550 45.491 1.00 29.59 364 ARG A N 1
ATOM 2727 C CA . ARG A 1 364 ? -17.353 -9.687 44.707 1.00 29.59 364 ARG A CA 1
ATOM 2728 C C . ARG A 1 364 ? -18.427 -8.797 45.337 1.00 29.59 364 ARG A C 1
ATOM 2730 O O . ARG A 1 364 ? -18.754 -8.979 46.504 1.00 29.59 364 ARG A O 1
ATOM 2737 N N . ALA A 1 365 ? -18.990 -7.882 44.556 1.00 31.16 365 ALA A N 1
ATOM 2738 C CA . ALA A 1 365 ? -20.231 -7.193 44.889 1.00 31.16 365 ALA A CA 1
ATOM 2739 C C . ALA A 1 365 ? -21.432 -8.027 44.393 1.00 31.16 365 ALA A C 1
ATOM 2741 O O . ALA A 1 365 ? -21.430 -8.430 43.224 1.00 31.16 365 ALA A O 1
ATOM 2742 N N . PRO A 1 366 ? -22.458 -8.289 45.222 1.00 31.19 366 PRO A N 1
ATOM 2743 C CA . PRO A 1 366 ? -23.711 -8.869 44.758 1.00 31.19 366 PRO A CA 1
ATOM 2744 C C . PRO A 1 366 ? -24.598 -7.797 44.104 1.00 31.19 366 PRO A C 1
ATOM 2746 O O . PRO A 1 366 ? -24.868 -6.742 44.675 1.00 31.19 366 PRO A O 1
ATOM 2749 N N . LYS A 1 367 ? -25.064 -8.086 42.885 1.00 31.45 367 LYS A N 1
ATOM 2750 C CA . LYS A 1 367 ? -26.188 -7.402 42.237 1.00 31.45 367 LYS A CA 1
ATOM 2751 C C . LYS A 1 367 ? -27.478 -8.115 42.642 1.00 31.45 367 LYS A C 1
ATOM 2753 O O . LYS A 1 367 ? -27.731 -9.192 42.117 1.00 31.45 367 LYS A O 1
ATOM 2758 N N . SER A 1 368 ? -28.291 -7.506 43.501 1.00 29.98 368 SER A N 1
ATOM 2759 C CA . SER A 1 368 ? -29.735 -7.782 43.604 1.00 29.98 368 SER A CA 1
ATOM 2760 C C . SER A 1 368 ? -30.390 -6.806 44.586 1.00 29.98 368 SER A C 1
ATOM 2762 O O . SER A 1 368 ? -30.491 -7.083 45.776 1.00 29.98 368 SER A O 1
ATOM 2764 N N . VAL A 1 369 ? -30.839 -5.659 44.079 1.00 30.48 369 VAL A N 1
ATOM 2765 C CA . VAL A 1 369 ? -31.900 -4.860 44.705 1.00 30.48 369 VAL A CA 1
ATOM 2766 C C . VAL A 1 369 ? -32.935 -4.644 43.608 1.00 30.48 369 VAL A C 1
ATOM 2768 O O . VAL A 1 369 ? -32.803 -3.752 42.775 1.00 30.48 369 VAL A O 1
ATOM 2771 N N . LEU A 1 370 ? -33.899 -5.559 43.542 1.00 32.22 370 LEU A N 1
ATOM 2772 C CA . LEU A 1 370 ? -35.139 -5.408 42.792 1.00 32.22 370 LEU A CA 1
ATOM 2773 C C . LEU A 1 370 ? -36.232 -5.261 43.846 1.00 32.22 370 LEU A C 1
ATOM 2775 O O . LEU A 1 370 ? -36.448 -6.155 44.659 1.00 32.22 370 LEU A O 1
ATOM 2779 N N . LEU A 1 371 ? -36.829 -4.074 43.859 1.00 31.22 371 LEU A N 1
ATOM 2780 C CA . LEU A 1 371 ? -37.963 -3.690 44.684 1.00 31.22 371 LEU A CA 1
ATOM 2781 C C . LEU A 1 371 ? -39.147 -4.615 44.379 1.00 31.22 371 LEU A C 1
ATOM 2783 O O . LEU A 1 371 ? -39.599 -4.685 43.238 1.00 31.22 371 LEU A O 1
ATOM 2787 N N . GLY A 1 372 ? -39.633 -5.310 45.406 1.00 26.02 372 GLY A N 1
ATOM 2788 C CA . GLY A 1 372 ? -40.946 -5.940 45.409 1.00 26.02 372 GLY A CA 1
ATOM 2789 C C . GLY A 1 372 ? -41.999 -4.916 45.817 1.00 26.02 372 GLY A C 1
ATOM 2790 O O . GLY A 1 372 ? -41.854 -4.270 46.854 1.00 26.02 372 GLY A O 1
ATOM 2791 N N . VAL A 1 373 ? -43.043 -4.768 45.003 1.00 32.31 373 VAL A N 1
ATOM 2792 C CA . VAL A 1 373 ? -44.283 -4.073 45.363 1.00 32.31 373 VAL A CA 1
ATOM 2793 C C . VAL A 1 373 ? -45.467 -4.850 44.776 1.00 32.31 373 VAL A C 1
ATOM 2795 O O . VAL A 1 373 ? -45.468 -5.163 43.586 1.00 32.31 373 VAL A O 1
ATOM 2798 N N . SER A 1 374 ? -46.458 -5.068 45.650 1.00 32.69 374 SER A N 1
ATOM 2799 C CA . SER A 1 374 ? -47.836 -5.558 45.454 1.00 32.69 374 SER A CA 1
ATOM 2800 C C . SER A 1 374 ? -48.059 -7.079 45.406 1.00 32.69 374 SER A C 1
ATOM 2802 O O . SER A 1 374 ? -47.205 -7.786 44.874 1.00 32.69 374 SER A O 1
ATOM 2804 N N . PRO A 1 375 ? -49.207 -7.598 45.916 1.00 40.84 375 PRO A N 1
ATOM 2805 C CA . PRO A 1 375 ? -50.487 -6.897 46.139 1.00 40.84 375 PRO A CA 1
ATOM 2806 C C . PRO A 1 375 ? -51.180 -7.130 47.509 1.00 40.84 375 PRO A C 1
ATOM 2808 O O . PRO A 1 375 ? -50.879 -8.069 48.238 1.00 40.84 375 PRO A O 1
ATOM 2811 N N . LEU A 1 376 ? -52.152 -6.269 47.815 1.00 34.59 376 LEU A N 1
ATOM 2812 C CA . LEU A 1 376 ? -53.282 -6.478 48.737 1.00 34.59 376 LEU A CA 1
ATOM 2813 C C . LEU A 1 376 ? -54.526 -5.844 48.080 1.00 34.59 376 LEU A C 1
ATOM 2815 O O . LEU A 1 376 ? -54.340 -4.960 47.231 1.00 34.59 376 LEU A O 1
ATOM 2819 N N . PRO A 1 377 ? -55.758 -6.170 48.504 1.00 43.91 377 PRO A N 1
ATOM 2820 C CA . PRO A 1 377 ? -56.172 -7.185 49.480 1.00 43.91 377 PRO A CA 1
ATOM 2821 C C . PRO A 1 377 ? -56.792 -8.447 48.862 1.00 43.91 377 PRO A C 1
ATOM 2823 O O . PRO A 1 377 ? -57.295 -8.379 47.717 1.00 43.91 377 PRO A O 1
#